Protein 6Z6C (pdb70)

Nearest PDB structures (foldseek):
  4agt-assembly1_B  TM=1.002E+00  e=7.079E-56  Aspergillus fumigatus
  4agi-assembly2_B  TM=1.002E+00  e=2.976E-55  Aspergillus fumigatus
  4d52-assembly3_C  TM=1.001E+00  e=1.643E-55  Aspergillus fumigatus
  5eo8-assembly1_A  TM=9.990E-01  e=2.694E-51  Aspergillus oryzae RIB40
  6trv-assembly1_BBB  TM=9.202E-01  e=2.752E-26  Scedosporium apiospermum

Sequence (632 aa):
MSTPGAQQVLFRTGIAAVNSTNHLRVYFQDVYGSIRESLYEGSWANGTEKNVIGNAKLGSPVAATSKELKHIRVYTLTEGNTLQEFAYDSSGTGWYNGGLGGAKFQVAPYSCIAAVFLAGTDALQLRIYAQKPDNTIQEYMWNGDDGWKEGTNLGGALLPGTGIGATSFRYTDYNGPSIRIWFQTDDLKLVQRAYDPHKGWYPDDLVTIFDRAPPRTAIAATSFGAGNSSIYMRIYFVNSDNTIWQVCWDHGKGYHDKGTITPVIQGSEVAIISWGSFANNGPDLRLYFQNGTYISAVSEWVWNRAHHGSSQLGRSALPPAGHMSTPGAQQVLFRTGIAAVNSTNHLRVYFQDVYGSIRESLYEGSWANGTEEKNVIGNAKLGSPVAATSKELKHIRVYTLTEGNTLQEFAYDSSGTGWYNNGGLGGAKFQVAPYSCIAAVFLAGTDALQQLRIYAQKPDNTIQEYMWWNGDGWKEGTNLGGALPGTGIGATSFRYTDYNGPSIRIWFQTDDLKLVQRAYDPHKGWYPDLVTIFDRAPPRTAIAATSFGAGNSSIYMRIYFVNSDNTIWQVCWDHGKKGYHDKGTITPVIQGSEVAIISWGSFANNGPDLRLYFQNGTYISAVSEWVWNRAHGSSQLGRSALPPA

Solvent-accessible surface area: 23184 Å² total; per-residue (Å²): 156,28,31,109,8,0,36,44,2,36,28,56,0,7,8,5,10,5,25,24,73,80,76,5,31,0,0,2,0,4,9,141,2,17,0,1,21,0,34,59,80,62,72,32,35,58,0,48,112,192,32,58,25,17,96,10,14,34,54,2,24,13,9,17,15,26,41,110,30,124,27,4,20,0,0,0,0,35,127,48,6,14,0,20,7,8,1,58,21,60,91,94,24,82,89,115,4,58,0,10,65,48,135,34,89,0,0,23,27,2,32,10,7,10,9,15,10,25,55,43,139,54,50,52,6,29,0,0,0,0,51,76,100,21,25,0,5,7,2,45,75,61,49,120,28,39,110,84,23,57,67,4,28,51,5,0,8,3,0,4,10,3,15,12,19,9,81,21,94,78,54,127,7,29,0,6,19,0,0,0,0,10,64,59,16,53,0,0,17,30,7,63,4,46,117,121,24,38,50,116,79,76,54,56,1,36,114,172,5,20,31,34,10,9,12,10,13,13,19,14,26,38,18,101,60,16,6,50,4,20,0,0,0,3,14,77,74,16,19,0,56,23,0,1,75,16,89,76,141,16,44,58,94,91,22,81,39,7,89,11,11,15,8,2,57,12,6,17,9,18,38,46,25,84,105,79,119,3,2,22,7,34,0,0,0,0,46,20,32,86,8,0,0,4,2,10,10,12,59,26,109,97,87,19,70,83,100,27,98,64,6,3,13,30,31,117,125,48,12,32,102,10,0,28,59,2,36,28,57,0,7,8,6,11,5,25,25,72,78,76,6,33,0,0,2,0,4,8,141,2,19,0,5,21,0,35,60,76,66,71,31,38,57,0,55,141,195,34,56,21,17,101,12,18,25,56,2,24,12,9,18,16,28,43,108,32,117,24,4,19,0,0,0,0,31,159,49,10,4,0,15,7,3,1,61,23,68,88,97,21,78,89,104,10,57,0,16,66,42,131,25,101,3,0,25,28,2,33,10,7,12,9,13,9,24,54,42,142,53,45,53,5,29,0,0,0,0,49,85,102,23,26,0,5,7,1,50,70,72,49,141,42,39,47,87,23,56,67,5,28,50,4,0,3,3,0,4,10,3,15,12,19,8,81,22,95,79,53,133,8,29,0,7,19,0,0,1,0,18,60,75,29,80,0,4,16,27,8,63,5,49,115,122,25,38,62,114,108,82,66,56,0,30,114,166,3,21,32,35,10,9,12,10,14,14,20,14,25,40,17,101,59,16,6,47,4,19,0,0,0,3,15,78,76,16,20,0,55,23,0,1,75,23,91,77,137,12,47,47,93,89,23,83,38,9,90,11,11,14,9,2,56,11,6,16,9,18,40,44,20,78,96,121,122,4,2,27,6,32,0,0,0,0,47,17,37,88,1,0,0,4,2,11,6,21,65,40,114,78,136,17,62,91,113,27,100,72,6,4,12,24,40

Foldseek 3Di:
DADPWLQQFDFQWAKEKEAQAQWIWIWTATPVQFIFIWTDPPHIDGPDPVRTQGGAPVRWHWEKEDDHPQKIWIWTAHPQQFIWIWIQHVPPGIDTDCRVVVRHHAANLKHKYKYFAPDDPQGKIWMWIAHNVQWIWIWIDRPPDIDTDDTPGHAQRNWAKEKEKYPAPQDPTIKMKMWIAHNQQFIWIWIADPVCGTPNDTHTQGGHAPRNWAKYKYKDDHYHVFIKMWMWTQHPVQFIWIWIQGGPPGTDDIDGAGHAPVSKHKYKDWYDDPVPQDIKMKMWIHRCQSHRFIWIWIAGSVPGTDTDRGGGPPD/DVFADPWLQQFDFQWAKAKEAQAQWIWIWTATPVFFIFIWTDDVHIDGSDPVRTQGGAPVRWHWEWEDDHPQKIWIWTAHPQQFIWIWIQHVPPGTDTDPRVVVRHHADPLKHKYKYQAPDDPFGKMWMWIAHPVQWIWIWIDRPPDIDTDDTLDHAQRNWAKEKEKYPAPPDPGIKMKMWTHHPQQFIWIWIADPVCGTPNDTHTQGRHAPRNWAKYKYKDDHYHVFIKMWIWTQHPVQFIWIWIQGGPPGIDDIDGAGHAPVSKHKYKDWDDDPVGQDIKMKMWIHRCRSHRFIWIWIAGNPPGTDTDRGGGPPD

Radius of gyration: 25.42 Å; Cα contacts (8 Å, |Δi|>4): 1876; chains: 2; bounding box: 52×48×84 Å

Structure (mmCIF, N/CA/C/O backbone):
data_6Z6C
#
_entry.id   6Z6C
#
_cell.length_a   45.117
_cell.length_b   46.893
_cell.length_c   80.173
_cell.angle_alpha   103.083
_cell.angle_beta   98.536
_cell.angle_gamma   108.512
#
_symmetry.space_group_name_H-M   'P 1'
#
loop_
_entity.id
_entity.type
_entity.pdbx_description
1 polymer 'Fucose-specific lectin'
2 non-polymer 4-((1-(2-(2-(2-(2-hydroxyethoxy)ethoxy)ethoxy)ethyl)-1H-1,2,3-triazol-4-yl)methoxy)benzyl-a-L-thiofucoside
3 non-polymer GLYCEROL
4 non-polymer 'SODIUM ION'
5 non-polymer 'TRIETHYLENE GLYCOL'
6 water water
#
loop_
_atom_site.group_PDB
_atom_site.id
_atom_site.type_symbol
_atom_site.label_atom_id
_atom_site.label_alt_id
_atom_site.label_comp_id
_atom_site.label_asym_id
_atom_site.label_entity_id
_atom_site.label_seq_id
_atom_site.pdbx_PDB_ins_code
_atom_site.Cartn_x
_atom_site.Cartn_y
_atom_site.Cartn_z
_atom_site.occupancy
_atom_site.B_iso_or_equiv
_atom_site.auth_seq_id
_atom_site.auth_comp_id
_atom_site.auth_asym_id
_atom_site.auth_atom_id
_atom_site.pdbx_PDB_model_num
ATOM 1 N N . MET A 1 3 ? 17.299 -15.045 -20.338 1.000 33.964 1 MET AAA N 1
ATOM 2 C CA . MET A 1 3 ? 17.375 -13.936 -19.315 1.000 30.883 1 MET AAA CA 1
ATOM 3 C C . MET A 1 3 ? 16.029 -13.718 -18.614 1.000 27.223 1 MET AAA C 1
ATOM 4 O O . MET A 1 3 ? 15.983 -12.922 -17.711 1.000 32.495 1 MET AAA O 1
ATOM 9 N N . SER A 1 4 ? 14.954 -14.361 -19.029 1.000 23.573 2 SER AAA N 1
ATOM 10 C CA . SER A 1 4 ? 13.700 -14.358 -18.268 1.000 23.213 2 SER AAA CA 1
ATOM 11 C C . SER A 1 4 ? 13.405 -15.786 -17.812 1.000 27.308 2 SER AAA C 1
ATOM 12 O O . SER A 1 4 ? 14.259 -16.677 -17.897 1.000 28.594 2 SER AAA O 1
ATOM 15 N N . THR A 1 5 ? 12.244 -15.976 -17.196 1.000 21.644 3 THR AAA N 1
ATOM 16 C CA . THR A 1 5 ? 11.735 -17.328 -16.849 1.000 21.267 3 THR AAA CA 1
ATOM 17 C C . THR A 1 5 ? 10.296 -17.403 -17.304 1.000 22.533 3 THR AAA C 1
ATOM 18 O O . THR A 1 5 ? 9.644 -16.373 -17.413 1.000 22.254 3 THR AAA O 1
ATOM 22 N N . PRO A 1 6 ? 9.756 -18.625 -17.502 1.000 20.842 4 PRO AAA N 1
ATOM 23 C CA . PRO A 1 6 ? 8.357 -18.737 -17.927 1.000 24.866 4 PRO AAA CA 1
ATOM 24 C C . PRO A 1 6 ? 7.454 -18.030 -16.924 1.000 22.348 4 PRO AAA C 1
ATOM 25 O O . PRO A 1 6 ? 6.458 -17.401 -17.312 1.000 23.840 4 PRO AAA O 1
ATOM 29 N N . GLY A 1 7 ? 7.779 -18.196 -15.643 1.000 19.192 5 GLY AAA N 1
ATOM 30 C CA . GLY A 1 7 ? 6.908 -17.612 -14.613 1.000 21.087 5 GLY AAA CA 1
ATOM 31 C C . GLY A 1 7 ? 7.014 -16.099 -14.617 1.000 18.707 5 GLY AAA C 1
ATOM 32 O O . GLY A 1 7 ? 5.967 -15.414 -14.523 1.000 18.483 5 GLY AAA O 1
ATOM 33 N N . ALA A 1 8 ? 8.203 -15.549 -14.832 1.000 15.892 6 ALA AAA N 1
ATOM 34 C CA . ALA A 1 8 ? 8.343 -14.089 -14.868 1.000 14.888 6 ALA AAA CA 1
ATOM 35 C C . ALA A 1 8 ? 7.486 -13.477 -15.972 1.000 15.889 6 ALA AAA C 1
ATOM 36 O O . ALA A 1 8 ? 6.860 -12.411 -15.765 1.000 14.165 6 ALA AAA O 1
ATOM 38 N N . GLN A 1 9 ? 7.412 -14.136 -17.116 1.000 14.754 7 GLN AAA N 1
ATOM 39 C CA . GLN A 1 9 ? 6.640 -13.681 -18.284 1.000 16.533 7 GLN AAA CA 1
ATOM 40 C C . GLN A 1 9 ? 5.140 -13.566 -17.978 1.000 14.823 7 GLN AAA C 1
ATOM 41 O O . GLN A 1 9 ? 4.452 -12.863 -18.701 1.000 15.789 7 GLN AAA O 1
ATOM 47 N N . GLN A 1 10 ? 4.664 -14.229 -16.910 1.000 13.790 8 GLN AAA N 1
ATOM 48 C CA . GLN A 1 10 ? 3.230 -14.187 -16.506 1.000 14.848 8 GLN AAA CA 1
ATOM 49 C C . GLN A 1 10 ? 2.890 -12.919 -15.709 1.000 14.210 8 GLN AAA C 1
ATOM 50 O O . GLN A 1 10 ? 1.691 -12.599 -15.645 1.000 15.546 8 GLN AAA O 1
ATOM 56 N N . VAL A 1 11 ? 3.898 -12.218 -15.203 1.000 12.789 9 VAL AAA N 1
ATOM 57 C CA . VAL A 1 11 ? 3.688 -11.024 -14.356 1.000 12.701 9 VAL AAA CA 1
ATOM 58 C C . VAL A 1 11 ? 3.534 -9.822 -15.259 1.000 13.157 9 VAL AAA C 1
ATOM 59 O O . VAL A 1 11 ? 4.380 -9.563 -16.086 1.000 13.448 9 VAL AAA O 1
ATOM 63 N N . LEU A 1 12 ? 2.518 -9.011 -15.043 1.000 12.467 10 LEU AAA N 1
ATOM 64 C CA . LEU A 1 12 ? 2.319 -7.792 -15.824 1.000 12.958 10 LEU AAA CA 1
ATOM 65 C C . LEU A 1 12 ? 3.444 -6.790 -15.548 1.000 13.411 10 LEU AAA C 1
ATOM 66 O O . LEU A 1 12 ? 3.792 -6.513 -14.418 1.000 11.973 10 LEU AAA O 1
ATOM 71 N N . PHE A 1 13 ? 4.004 -6.246 -16.605 1.000 13.429 11 PHE AAA N 1
ATOM 72 C CA . PHE A 1 13 ? 5.011 -5.185 -16.489 1.000 12.844 11 PHE AAA CA 1
ATOM 73 C C . PHE A 1 13 ? 4.324 -3.936 -15.893 1.000 13.516 11 PHE AAA C 1
ATOM 74 O O . PHE A 1 13 ? 3.305 -3.480 -16.430 1.000 15.660 11 PHE AAA O 1
ATOM 82 N N . ARG A 1 14 ? 4.917 -3.411 -14.828 1.000 13.000 12 ARG AAA N 1
ATOM 83 C CA . ARG A 1 14 ? 4.370 -2.262 -14.062 1.000 12.892 12 ARG AAA CA 1
ATOM 84 C C . ARG A 1 14 ? 3.064 -2.674 -13.364 1.000 12.291 12 ARG AAA C 1
ATOM 85 O O . ARG A 1 14 ? 2.230 -1.802 -13.099 1.000 13.631 12 ARG AAA O 1
ATOM 93 N N . THR A 1 15 ? 2.924 -3.915 -12.996 1.000 11.253 13 THR AAA N 1
ATOM 94 C CA . THR A 1 15 ? 1.772 -4.400 -12.194 1.000 11.875 13 THR AAA CA 1
ATOM 95 C C . THR A 1 15 ? 1.666 -3.581 -10.913 1.000 12.196 13 THR AAA C 1
ATOM 96 O O . THR A 1 15 ? 2.654 -3.237 -10.288 1.000 12.122 13 THR AAA O 1
ATOM 100 N N . GLY A 1 16 ? 0.437 -3.399 -10.497 1.000 10.920 14 GLY AAA N 1
ATOM 101 C CA . GLY A 1 16 ? 0.165 -2.989 -9.115 1.000 12.180 14 GLY AAA CA 1
ATOM 102 C C . GLY A 1 16 ? 0.673 -4.051 -8.169 1.000 10.817 14 GLY AAA C 1
ATOM 103 O O . GLY A 1 16 ? 0.657 -5.278 -8.525 1.000 12.512 14 GLY AAA O 1
ATOM 104 N N . ILE A 1 17 ? 1.107 -3.684 -6.989 1.000 11.042 15 ILE AAA N 1
ATOM 105 C CA . ILE A 1 17 ? 1.648 -4.617 -5.999 1.000 10.866 15 ILE AAA CA 1
ATOM 106 C C . ILE A 1 17 ? 1.126 -4.235 -4.630 1.000 11.460 15 ILE AAA C 1
ATOM 107 O O . ILE A 1 17 ? 1.135 -3.045 -4.284 1.000 10.795 15 ILE AAA O 1
ATOM 112 N N . ALA A 1 18 ? 0.722 -5.212 -3.888 1.000 11.605 16 ALA AAA N 1
ATOM 113 C CA . ALA A 1 18 ? 0.350 -5.017 -2.487 1.000 11.319 16 ALA AAA CA 1
ATOM 114 C C . ALA A 1 18 ? 0.868 -6.152 -1.644 1.000 11.000 16 ALA AAA C 1
ATOM 115 O O . ALA A 1 18 ? 1.147 -7.267 -2.200 1.000 12.799 16 ALA AAA O 1
ATOM 117 N N . ALA A 1 19 ? 0.961 -5.969 -0.350 1.000 11.598 17 ALA AAA N 1
ATOM 118 C CA . ALA A 1 19 ? 1.483 -6.998 0.540 1.000 12.464 17 ALA AAA CA 1
ATOM 119 C C . ALA A 1 19 ? 0.830 -6.861 1.923 1.000 12.317 17 ALA AAA C 1
ATOM 120 O O . ALA A 1 19 ? 0.502 -5.737 2.321 1.000 12.680 17 ALA AAA O 1
ATOM 122 N N . VAL A 1 20 ? 0.646 -7.983 2.582 1.000 12.047 18 VAL AAA N 1
ATOM 123 C CA . VAL A 1 20 ? 0.191 -8.042 3.996 1.000 12.316 18 VAL AAA CA 1
ATOM 124 C C . VAL A 1 20 ? 1.045 -9.063 4.729 1.000 13.447 18 VAL AAA C 1
ATOM 125 O O . VAL A 1 20 ? 1.745 -9.875 4.123 1.000 13.696 18 VAL AAA O 1
ATOM 129 N N . ASN A 1 21 ? 0.914 -9.098 6.040 1.000 12.885 19 ASN AAA N 1
ATOM 130 C CA . ASN A 1 21 ? 1.736 -9.955 6.877 1.000 13.100 19 ASN AAA CA 1
ATOM 131 C C . ASN A 1 21 ? 1.145 -10.111 8.284 1.000 14.859 19 ASN AAA C 1
ATOM 132 O O . ASN A 1 21 ? 0.430 -9.248 8.767 1.000 15.627 19 ASN AAA O 1
ATOM 137 N N . SER A 1 22 ? 1.545 -11.185 8.908 1.000 16.181 20 SER AAA N 1
ATOM 138 C CA . SER A 1 22 ? 1.588 -11.365 10.362 1.000 16.484 20 SER AAA CA 1
ATOM 139 C C . SER A 1 22 ? 3.038 -11.670 10.695 1.000 17.010 20 SER AAA C 1
ATOM 140 O O . SER A 1 22 ? 3.471 -12.734 10.307 1.000 18.008 20 SER AAA O 1
ATOM 143 N N . THR A 1 23 ? 3.751 -10.744 11.327 1.000 17.774 21 THR AAA N 1
ATOM 144 C CA . THR A 1 23 ? 5.230 -10.790 11.471 1.000 18.797 21 THR AAA CA 1
ATOM 145 C C . THR A 1 23 ? 5.807 -11.322 10.159 1.000 16.886 21 THR AAA C 1
ATOM 146 O O . THR A 1 23 ? 5.558 -10.671 9.114 1.000 16.365 21 THR AAA O 1
ATOM 150 N N . ASN A 1 24 ? 6.563 -12.424 10.183 1.000 19.259 22 ASN AAA N 1
ATOM 151 C CA . ASN A 1 24 ? 7.328 -12.873 9.002 1.000 17.842 22 ASN AAA CA 1
ATOM 152 C C . ASN A 1 24 ? 6.522 -13.861 8.145 1.000 18.120 22 ASN AAA C 1
ATOM 153 O O . ASN A 1 24 ? 7.114 -14.515 7.304 1.000 19.380 22 ASN AAA O 1
ATOM 158 N N . HIS A 1 25 ? 5.204 -13.906 8.316 1.000 16.600 23 HIS AAA N 1
ATOM 159 C CA . HIS A 1 25 ? 4.270 -14.677 7.475 1.000 15.885 23 HIS AAA CA 1
ATOM 160 C C . HIS A 1 25 ? 3.669 -13.746 6.430 1.000 16.018 23 HIS AAA C 1
ATOM 161 O O . HIS A 1 25 ? 2.999 -12.814 6.844 1.000 15.761 23 HIS AAA O 1
ATOM 168 N N . LEU A 1 26 ? 4.046 -13.836 5.165 1.000 16.652 24 LEU AAA N 1
ATOM 169 C CA . LEU A 1 26 ? 3.834 -12.749 4.191 1.000 15.452 24 LEU AAA CA 1
ATOM 170 C C . LEU A 1 26 ? 2.897 -13.214 3.069 1.000 14.591 24 LEU AAA C 1
ATOM 171 O O . LEU A 1 26 ? 2.930 -14.418 2.653 1.000 15.300 24 LEU AAA O 1
ATOM 176 N N . ARG A 1 27 ? 2.186 -12.272 2.499 1.000 14.692 25 ARG AAA N 1
ATOM 177 C CA . ARG A 1 27 ? 1.383 -12.457 1.289 1.000 14.388 25 ARG AAA CA 1
ATOM 178 C C . ARG A 1 27 ? 1.682 -11.275 0.376 1.000 13.465 25 ARG AAA C 1
ATOM 179 O O . ARG A 1 27 ? 1.663 -10.133 0.827 1.000 13.318 25 ARG AAA O 1
ATOM 187 N N . VAL A 1 28 ? 1.875 -11.531 -0.910 1.000 13.421 26 VAL AAA N 1
ATOM 188 C CA . VAL A 1 28 ? 2.083 -10.492 -1.924 1.000 13.362 26 VAL AAA CA 1
ATOM 189 C C . VAL A 1 28 ? 1.079 -10.701 -3.040 1.000 13.346 26 VAL AAA C 1
ATOM 190 O O . VAL A 1 28 ? 0.946 -11.845 -3.532 1.000 14.726 26 VAL AAA O 1
ATOM 194 N N . TYR A 1 29 ? 0.442 -9.643 -3.461 1.000 11.557 27 TYR AAA N 1
ATOM 195 C CA . TYR A 1 29 ? -0.595 -9.628 -4.507 1.000 11.856 27 TYR AAA CA 1
ATOM 196 C C . TYR A 1 29 ? -0.094 -8.823 -5.699 1.000 12.157 27 TYR AAA C 1
ATOM 197 O O . TYR A 1 29 ? 0.540 -7.773 -5.542 1.000 13.157 27 TYR AAA O 1
ATOM 206 N N . PHE A 1 30 ? -0.379 -9.317 -6.879 1.000 13.367 28 PHE AAA N 1
ATOM 207 C CA . PHE A 1 30 ? 0.069 -8.691 -8.135 1.000 12.035 28 PHE AAA CA 1
ATOM 208 C C . PHE A 1 30 ? -0.892 -9.130 -9.230 1.000 12.320 28 PHE AAA C 1
ATOM 209 O O . PHE A 1 30 ? -1.727 -10.043 -9.032 1.000 13.837 28 PHE AAA O 1
ATOM 217 N N . GLN A 1 31 ? -0.760 -8.505 -10.381 1.000 12.335 29 GLN AAA N 1
ATOM 218 C CA . GLN A 1 31 ? -1.634 -8.756 -11.524 1.000 12.200 29 GLN AAA CA 1
ATOM 219 C C . GLN A 1 31 ? -0.826 -9.514 -12.579 1.000 12.709 29 GLN AAA C 1
ATOM 220 O O . GLN A 1 31 ? 0.306 -9.131 -12.890 1.000 13.383 29 GLN AAA O 1
ATOM 226 N N . ASP A 1 32 ? -1.458 -10.539 -13.136 1.000 12.159 30 ASP AAA N 1
ATOM 227 C CA . ASP A 1 32 ? -0.837 -11.271 -14.250 1.000 12.331 30 ASP AAA CA 1
ATOM 228 C C . ASP A 1 32 ? -1.203 -10.588 -15.550 1.000 13.765 30 ASP AAA C 1
ATOM 229 O O . ASP A 1 32 ? -2.042 -9.694 -15.649 1.000 14.352 30 ASP AAA O 1
ATOM 234 N N . VAL A 1 33 ? -0.592 -11.083 -16.646 1.000 13.689 31 VAL AAA N 1
ATOM 235 C CA . VAL A 1 33 ? -0.778 -10.459 -17.955 1.000 13.859 31 VAL AAA CA 1
ATOM 236 C C . VAL A 1 33 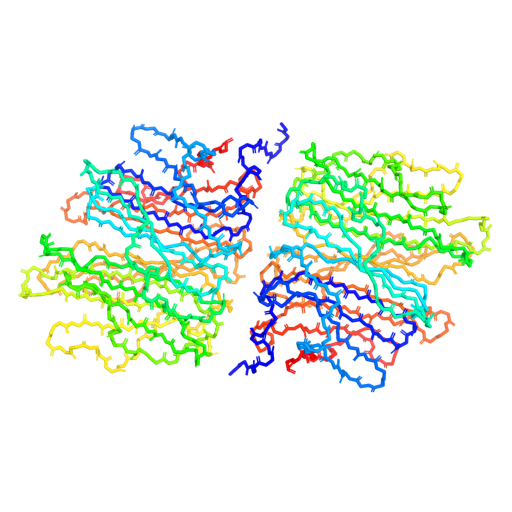? -2.202 -10.608 -18.480 1.000 13.699 31 VAL AAA C 1
ATOM 237 O O . VAL A 1 33 ? -2.555 -9.905 -19.415 1.000 15.273 31 VAL AAA O 1
ATOM 241 N N . TYR A 1 34 ? -3.030 -11.471 -17.871 1.000 15.342 32 TYR AAA N 1
ATOM 242 C CA . TYR A 1 34 ? -4.444 -11.688 -18.282 1.000 15.296 32 TYR AAA CA 1
ATOM 243 C C . TYR A 1 34 ? -5.408 -10.874 -17.438 1.000 16.159 32 TYR AAA C 1
ATOM 244 O O . TYR A 1 34 ? -6.594 -10.892 -17.725 1.000 18.900 32 TYR AAA O 1
ATOM 253 N N . GLY A 1 35 ? -4.886 -10.183 -16.431 1.000 14.948 33 GLY AAA N 1
ATOM 254 C CA . GLY A 1 35 ? -5.719 -9.332 -15.562 1.000 15.305 33 GLY AAA CA 1
ATOM 255 C C . GLY A 1 35 ? -6.074 -9.988 -14.246 1.000 13.864 33 GLY AAA C 1
ATOM 256 O O . GLY A 1 35 ? -6.727 -9.308 -13.413 1.000 15.184 33 GLY AAA O 1
ATOM 257 N N . SER A 1 36 ? -5.758 -11.247 -14.022 1.000 13.820 34 SER AAA N 1
ATOM 258 C CA . SER A 1 36 ? -6.053 -11.947 -12.745 1.000 14.134 34 SER AAA CA 1
ATOM 259 C C . SER A 1 36 ? -5.159 -11.400 -11.659 1.000 13.424 34 SER AAA C 1
ATOM 260 O O . SER A 1 36 ? -3.967 -11.092 -11.913 1.000 13.855 34 SER AAA O 1
ATOM 263 N N . ILE A 1 37 ? -5.694 -11.285 -10.457 1.000 13.174 35 ILE AAA N 1
ATOM 264 C CA . ILE A 1 37 ? -4.919 -10.974 -9.254 1.000 12.252 35 ILE AAA CA 1
ATOM 265 C C . ILE A 1 37 ? -4.512 -12.288 -8.611 1.000 13.855 35 ILE AAA C 1
ATOM 266 O O . ILE A 1 37 ? -5.370 -13.105 -8.262 1.000 13.637 35 ILE AAA O 1
ATOM 271 N N . ARG A 1 38 ? -3.213 -12.471 -8.433 1.000 13.165 36 ARG AAA N 1
ATOM 272 C CA . ARG A 1 38 ? -2.612 -13.665 -7.852 1.000 13.811 36 ARG AAA CA 1
ATOM 273 C C . ARG A 1 38 ? -1.997 -13.345 -6.491 1.000 14.118 36 ARG AAA C 1
ATOM 274 O O . ARG A 1 38 ? -1.612 -12.184 -6.234 1.000 14.380 36 ARG AAA O 1
ATOM 282 N N . GLU A 1 39 ? -1.854 -14.359 -5.668 1.000 13.482 37 GLU AAA N 1
ATOM 283 C CA . GLU A 1 39 ? -1.231 -14.292 -4.348 1.000 13.560 37 GLU AAA CA 1
ATOM 284 C C . GLU A 1 39 ? 0.011 -15.180 -4.310 1.000 14.336 37 GLU AAA C 1
ATOM 285 O O . GLU A 1 39 ? -0.103 -16.416 -4.552 1.000 14.685 37 GLU AAA O 1
ATOM 291 N N . SER A 1 40 ? 1.131 -14.583 -3.979 1.000 14.603 38 SER AAA N 1
ATOM 292 C CA . SER A 1 40 ? 2.369 -15.315 -3.637 1.000 14.470 38 SER AAA CA 1
ATOM 293 C C . SER A 1 40 ? 2.468 -15.351 -2.122 1.000 15.956 38 SER AAA C 1
ATOM 294 O O . SER A 1 40 ? 1.951 -14.399 -1.476 1.000 15.425 38 SER AAA O 1
ATOM 297 N N . LEU A 1 41 ? 3.066 -16.374 -1.548 1.000 16.396 39 LEU AAA N 1
ATOM 298 C CA . LEU A 1 41 ? 3.126 -16.466 -0.083 1.000 17.583 39 LEU AAA CA 1
ATOM 299 C C . LEU A 1 41 ? 4.478 -16.885 0.423 1.000 16.788 39 LEU AAA C 1
ATOM 300 O O . LEU A 1 41 ? 5.216 -17.566 -0.262 1.000 18.354 39 LEU AAA O 1
ATOM 305 N N . TYR A 1 42 ? 4.762 -16.463 1.621 1.000 15.552 40 TYR AAA N 1
ATOM 306 C CA . TYR A 1 42 ? 5.959 -16.816 2.365 1.000 16.817 40 TYR AAA CA 1
ATOM 307 C C . TYR A 1 42 ? 5.533 -17.346 3.728 1.000 17.723 40 TYR AAA C 1
ATOM 308 O O . TYR A 1 42 ? 5.083 -16.567 4.568 1.000 17.150 40 TYR AAA O 1
ATOM 317 N N . GLU A 1 43 ? 5.690 -18.654 3.894 1.000 18.894 41 GLU AAA N 1
ATOM 318 C CA . GLU A 1 43 ? 5.543 -19.355 5.192 1.000 19.184 41 GLU AAA CA 1
ATOM 319 C C . GLU A 1 43 ? 6.830 -20.167 5.385 1.000 21.378 41 GLU AAA C 1
ATOM 320 O O . GLU A 1 43 ? 6.791 -21.396 5.279 1.000 31.400 41 GLU AAA O 1
ATOM 326 N N . GLY A 1 44 ? 7.940 -19.476 5.549 1.000 19.943 42 GLY AAA N 1
ATOM 327 C CA . GLY A 1 44 ? 9.280 -20.062 5.698 1.000 20.638 42 GLY AAA CA 1
ATOM 328 C C . GLY A 1 44 ? 10.011 -20.188 4.381 1.000 18.254 42 GLY AAA C 1
ATOM 329 O O . GLY A 1 44 ? 11.248 -20.304 4.399 1.000 23.560 42 GLY AAA O 1
ATOM 330 N N . SER A 1 45 ? 9.285 -20.171 3.290 1.000 17.817 43 SER AAA N 1
ATOM 331 C CA . SER A 1 45 ? 9.808 -20.209 1.911 1.000 19.356 43 SER AAA CA 1
ATOM 332 C C . SER A 1 45 ? 8.756 -19.611 0.985 1.000 16.984 43 SER AAA C 1
ATOM 333 O O . SER A 1 45 ? 7.563 -19.550 1.369 1.000 18.413 43 SER AAA O 1
ATOM 336 N N . TRP A 1 46 ? 9.168 -19.146 -0.177 1.000 16.806 44 TRP AAA N 1
ATOM 337 C CA . TRP A 1 46 ? 8.262 -18.546 -1.177 1.000 16.790 44 TRP AAA CA 1
ATOM 338 C C . TRP A 1 46 ? 7.512 -19.618 -1.947 1.000 16.348 44 TRP AAA C 1
ATOM 339 O O . TRP A 1 46 ? 8.091 -20.626 -2.340 1.000 19.547 44 TRP AAA O 1
ATOM 350 N N . ALA A 1 47 ? 6.225 -19.369 -2.136 1.000 16.867 45 ALA AAA N 1
ATOM 351 C CA . ALA A 1 47 ? 5.300 -20.314 -2.776 1.000 18.751 45 ALA AAA CA 1
ATOM 352 C C . ALA A 1 47 ? 4.221 -19.606 -3.568 1.000 17.145 45 ALA AAA C 1
ATOM 353 O O . ALA A 1 47 ? 4.005 -18.390 -3.402 1.000 16.083 45 ALA AAA O 1
ATOM 355 N N . ASN A 1 48 ? 3.512 -20.373 -4.371 1.000 18.941 46 ASN AAA N 1
ATOM 356 C CA . ASN A 1 48 ? 2.268 -19.960 -5.053 1.000 17.458 46 ASN AAA CA 1
ATOM 357 C C . ASN A 1 48 ? 2.543 -18.947 -6.150 1.000 18.022 46 ASN AAA C 1
ATOM 358 O O . ASN A 1 48 ? 3.499 -19.123 -6.892 1.000 20.672 46 ASN AAA O 1
ATOM 363 N N . GLY A 1 49 ? 1.680 -17.948 -6.338 1.000 16.480 47 GLY AAA N 1
ATOM 364 C CA . GLY A 1 49 ? 1.769 -16.999 -7.450 1.000 16.757 47 GLY AAA CA 1
ATOM 365 C C . GLY A 1 49 ? 1.441 -17.611 -8.789 1.000 16.755 47 GLY AAA C 1
ATOM 366 O O . GLY A 1 49 ? 1.704 -16.945 -9.805 1.000 17.613 47 GLY AAA O 1
ATOM 367 N N . THR A 1 50 ? 0.812 -18.789 -8.816 1.000 16.557 48 THR AAA N 1
ATOM 368 C CA . THR A 1 50 ? 0.487 -19.462 -10.094 1.000 16.415 48 THR AAA CA 1
ATOM 369 C C . THR A 1 50 ? -0.958 -19.187 -10.516 1.000 18.398 48 THR AAA C 1
ATOM 370 O O . THR A 1 50 ? -1.694 -18.492 -9.811 1.000 16.955 48 THR AAA O 1
ATOM 374 N N . GLU A 1 51 ? -1.363 -19.761 -11.638 1.000 21.070 49 GLU AAA N 1
ATOM 375 C CA . GLU A 1 51 ? -2.736 -19.643 -12.168 1.000 24.347 49 GLU AAA CA 1
ATOM 376 C C . GLU A 1 51 ? -3.718 -20.241 -11.146 1.000 22.622 49 GLU AAA C 1
ATOM 377 O O . GLU A 1 51 ? -4.897 -19.924 -11.219 1.000 28.478 49 GLU AAA O 1
ATOM 383 N N . LYS A 1 52 ? -3.254 -21.155 -10.282 1.000 21.854 50 LYS AAA N 1
ATOM 384 C CA . LYS A 1 52 ? -4.117 -21.822 -9.270 1.000 22.994 50 LYS AAA CA 1
ATOM 385 C C . LYS A 1 52 ? -4.235 -20.938 -8.028 1.000 22.017 50 LYS AAA C 1
ATOM 386 O O . LYS A 1 52 ? -4.975 -21.312 -7.121 1.000 24.094 50 LYS AAA O 1
ATOM 392 N N . ASN A 1 53 ? -3.564 -19.794 -7.994 1.000 18.777 51 ASN AAA N 1
ATOM 393 C CA . ASN A 1 53 ? -3.527 -18.881 -6.811 1.000 18.473 51 ASN AAA CA 1
ATOM 394 C C . ASN A 1 53 ? -4.189 -17.551 -7.146 1.000 17.977 51 ASN AAA C 1
ATOM 395 O O . ASN A 1 53 ? -3.747 -16.521 -6.628 1.000 18.292 51 ASN AAA O 1
ATOM 400 N N . VAL A 1 54 ? -5.209 -17.561 -7.973 1.000 18.180 52 VAL AAA N 1
ATOM 401 C CA . VAL A 1 54 ? -5.977 -16.361 -8.384 1.000 18.038 52 VAL AAA CA 1
ATOM 402 C C . VAL A 1 54 ? -7.101 -16.096 -7.379 1.000 16.039 52 VAL AAA C 1
ATOM 403 O O . VAL A 1 54 ? -7.861 -17.000 -7.054 1.000 19.471 52 VAL AAA O 1
ATOM 407 N N . ILE A 1 55 ? -7.183 -14.848 -6.919 1.000 16.124 53 ILE AAA N 1
ATOM 408 C CA . ILE A 1 55 ? -8.226 -14.448 -5.939 1.000 17.203 53 ILE AAA CA 1
ATOM 409 C C . ILE A 1 55 ? -9.320 -13.597 -6.583 1.000 16.626 53 ILE AAA C 1
ATOM 410 O O . ILE A 1 55 ? -10.346 -13.330 -5.914 1.000 19.921 53 ILE AAA O 1
ATOM 415 N N . GLY A 1 56 ? -9.176 -13.241 -7.847 1.000 16.443 54 GLY AAA N 1
ATOM 416 C CA . GLY A 1 56 ? -10.173 -12.476 -8.585 1.000 17.063 54 GLY AAA CA 1
ATOM 417 C C . GLY A 1 56 ? -9.560 -11.855 -9.797 1.000 15.969 54 GLY AAA C 1
ATOM 418 O O . GLY A 1 56 ? -8.345 -12.077 -10.024 1.000 17.537 54 GLY AAA O 1
ATOM 419 N N . ASN A 1 57 ? -10.342 -11.087 -10.519 1.000 15.938 55 ASN AAA N 1
ATOM 420 C CA . ASN A 1 57 ? -9.964 -10.420 -11.779 1.000 15.960 55 ASN AAA CA 1
ATOM 421 C C . ASN A 1 57 ? -10.239 -8.927 -11.637 1.000 16.043 55 ASN AAA C 1
ATOM 422 O O . ASN A 1 57 ? -11.234 -8.526 -10.995 1.000 15.770 55 ASN AAA O 1
ATOM 427 N N . ALA A 1 58 ? -9.408 -8.120 -12.264 1.000 13.750 56 ALA AAA N 1
ATOM 428 C CA . ALA A 1 58 ? -9.527 -6.667 -12.255 1.000 13.721 56 ALA AAA CA 1
ATOM 429 C C . ALA A 1 58 ? -9.180 -6.111 -13.626 1.000 13.551 56 ALA AAA C 1
ATOM 430 O O . ALA A 1 58 ? -8.512 -6.815 -14.431 1.000 14.909 56 ALA AAA O 1
ATOM 432 N N . LYS A 1 59 ? -9.539 -4.888 -13.914 1.000 13.296 57 LYS AAA N 1
ATOM 433 C CA . LYS A 1 59 ? -9.136 -4.252 -15.172 1.000 13.999 57 LYS AAA CA 1
ATOM 434 C C . LYS A 1 59 ? -7.614 -4.302 -15.327 1.000 14.207 57 LYS AAA C 1
ATOM 435 O O . LYS A 1 59 ? -6.860 -4.222 -14.384 1.000 13.513 57 LYS AAA O 1
ATOM 441 N N . LEU A 1 60 ? -7.196 -4.521 -16.563 1.000 13.241 58 LEU AAA N 1
ATOM 442 C CA . LEU A 1 60 ? -5.743 -4.539 -16.810 1.000 15.007 58 LEU AAA CA 1
ATOM 443 C C . LEU A 1 60 ? -5.159 -3.170 -16.420 1.000 13.939 58 LEU AAA C 1
ATOM 444 O O . LEU A 1 60 ? -5.636 -2.126 -16.894 1.000 15.360 58 LEU AAA O 1
ATOM 449 N N . GLY A 1 61 ? -4.078 -3.237 -15.677 1.000 13.106 59 GLY AAA N 1
ATOM 450 C CA . GLY A 1 61 ? -3.388 -2.046 -15.156 1.000 14.013 59 GLY AAA CA 1
ATOM 451 C C . GLY A 1 61 ? -3.983 -1.500 -13.875 1.000 13.696 59 GLY AAA C 1
ATOM 452 O O . GLY A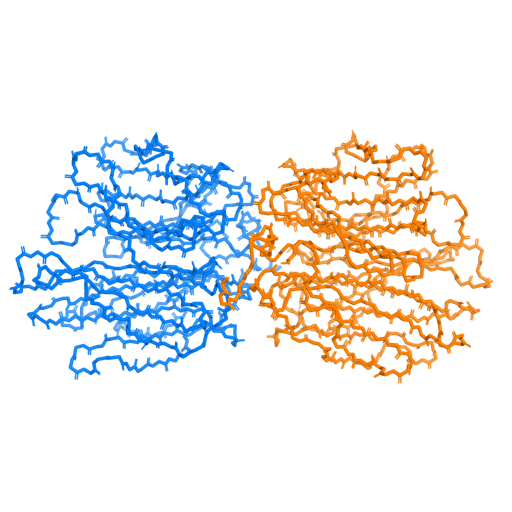 1 61 ? -3.567 -0.402 -13.456 1.000 15.745 59 GLY AAA O 1
ATOM 453 N N . SER A 1 62 ? -4.909 -2.210 -13.279 1.000 12.760 60 SER AAA N 1
ATOM 454 C CA . SER A 1 62 ? -5.574 -1.742 -12.067 1.000 12.517 60 SER AAA CA 1
ATOM 455 C C . SER A 1 62 ? -4.557 -1.442 -11.001 1.000 13.007 60 SER AAA C 1
ATOM 456 O O . SER A 1 62 ? -3.563 -2.147 -10.791 1.000 13.244 60 SER AAA O 1
ATOM 459 N N . PRO A 1 63 ? -4.870 -0.479 -10.110 1.000 12.478 61 PRO AAA N 1
ATOM 460 C CA . PRO A 1 63 ? -4.162 -0.430 -8.855 1.000 11.795 61 PRO AAA CA 1
ATOM 461 C C . PRO A 1 63 ? -4.472 -1.688 -8.042 1.000 11.381 61 PRO AAA C 1
ATOM 462 O O . PRO A 1 63 ? -5.512 -2.353 -8.231 1.000 12.330 61 PRO AAA O 1
ATOM 466 N N . VAL A 1 64 ? -3.586 -2.022 -7.123 1.000 12.274 62 VAL AAA N 1
ATOM 467 C CA . VAL A 1 64 ? -3.769 -3.184 -6.221 1.000 12.437 62 VAL AAA CA 1
ATOM 468 C C . VAL A 1 64 ? -3.364 -2.713 -4.839 1.000 12.950 62 VAL AAA C 1
ATOM 469 O O . VAL A 1 64 ? -2.222 -2.292 -4.632 1.000 14.396 62 VAL AAA O 1
ATOM 473 N N . ALA A 1 65 ? -4.293 -2.788 -3.894 1.000 11.931 63 ALA AAA N 1
ATOM 474 C CA . ALA A 1 65 ? -4.052 -2.411 -2.489 1.000 12.715 63 ALA AAA CA 1
ATOM 475 C C . ALA A 1 65 ? -4.514 -3.539 -1.593 1.000 11.001 63 ALA AAA C 1
ATOM 476 O O . ALA A 1 65 ? -5.440 -4.286 -1.982 1.000 13.289 63 ALA AAA O 1
ATOM 478 N N . ALA A 1 66 ? -3.911 -3.692 -0.432 1.000 11.810 64 ALA AAA N 1
ATOM 479 C CA . ALA A 1 66 ? -4.302 -4.758 0.499 1.000 12.008 64 ALA AAA CA 1
ATOM 480 C C . ALA A 1 66 ? -4.006 -4.343 1.914 1.000 11.977 64 ALA AAA C 1
ATOM 481 O O . ALA A 1 66 ? -3.068 -3.588 2.184 1.000 14.718 64 ALA AAA O 1
ATOM 483 N N . THR A 1 67 ? -4.821 -4.860 2.827 1.000 13.302 65 THR AAA N 1
ATOM 484 C CA . THR A 1 67 ? -4.675 -4.635 4.267 1.000 13.293 65 THR AAA CA 1
ATOM 485 C C . THR A 1 67 ? -5.111 -5.899 4.983 1.000 12.810 65 THR AAA C 1
ATOM 486 O O . THR A 1 67 ? -5.850 -6.718 4.422 1.000 13.807 65 THR AAA O 1
ATOM 490 N N . SER A 1 68 ? -4.646 -6.062 6.209 1.000 13.496 66 SER AAA N 1
ATOM 491 C CA . SER A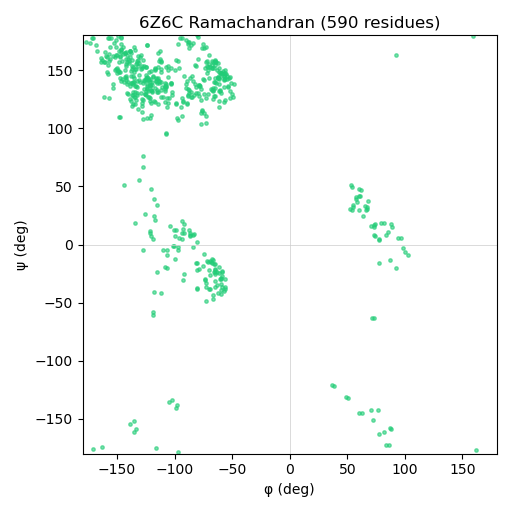 1 68 ? -5.016 -7.256 6.980 1.000 13.427 66 SER AAA CA 1
ATOM 492 C C . SER A 1 68 ? -5.007 -6.988 8.471 1.000 14.373 66 SER AAA C 1
ATOM 493 O O . SER A 1 68 ? -4.401 -6.029 8.936 1.000 15.959 66 SER AAA O 1
ATOM 496 N N . LYS A 1 69 ? -5.694 -7.882 9.168 1.000 14.785 67 LYS AAA N 1
ATOM 497 C CA . LYS A 1 69 ? -5.585 -8.056 10.631 1.000 15.178 67 LYS AAA CA 1
ATOM 498 C C . LYS A 1 69 ? -4.824 -9.373 10.835 1.000 15.923 67 LYS AAA C 1
ATOM 499 O O . LYS A 1 69 ? -5.419 -10.446 10.614 1.000 19.216 67 LYS AAA O 1
ATOM 505 N N . GLU A 1 70 ? -3.508 -9.274 11.013 1.000 17.966 68 GLU AAA N 1
ATOM 506 C CA . GLU A 1 70 ? -2.588 -10.421 10.955 1.000 19.737 68 GLU AAA CA 1
ATOM 507 C C . GLU A 1 70 ? -2.907 -11.150 9.645 1.000 16.085 68 GLU AAA C 1
ATOM 508 O O . GLU A 1 70 ? -2.985 -10.476 8.613 1.000 17.311 68 GLU AAA O 1
ATOM 514 N N . LEU A 1 71 ? -3.070 -12.462 9.660 1.000 19.190 69 LEU AAA N 1
ATOM 515 C CA . LEU A 1 71 ? -3.541 -13.136 8.423 1.000 18.076 69 LEU AAA CA 1
ATOM 516 C C . LEU A 1 71 ? -4.884 -13.802 8.708 1.000 19.443 69 LEU AAA C 1
ATOM 517 O O . LEU A 1 71 ? -5.290 -14.700 7.988 1.000 21.945 69 LEU AAA O 1
ATOM 522 N N . LYS A 1 72 ? -5.597 -13.290 9.693 1.000 17.966 70 LYS AAA N 1
ATOM 523 C CA . LYS A 1 72 ? -6.958 -13.782 10.014 1.000 18.567 70 LYS AAA CA 1
ATOM 524 C C . LYS A 1 72 ? -7.978 -13.158 9.049 1.000 17.896 70 LYS AAA C 1
ATOM 525 O O . LYS A 1 72 ? -8.944 -13.798 8.672 1.000 17.648 70 LYS AAA O 1
ATOM 531 N N . HIS A 1 73 ? -7.788 -11.881 8.711 1.000 16.324 71 HIS AAA N 1
ATOM 532 C CA . HIS A 1 73 ? -8.687 -11.163 7.792 1.000 16.162 71 HIS AAA CA 1
ATOM 533 C C . HIS A 1 73 ? -7.830 -10.425 6.789 1.000 14.924 71 HIS AAA C 1
ATOM 534 O O . HIS A 1 73 ? -7.012 -9.638 7.232 1.000 15.668 71 HIS AAA O 1
ATOM 541 N N . ILE A 1 74 ? -8.030 -10.654 5.498 1.000 13.617 72 ILE AAA N 1
ATOM 542 C CA . ILE A 1 74 ? -7.272 -9.916 4.454 1.000 13.325 72 ILE AAA CA 1
ATOM 543 C C . ILE A 1 74 ? -8.292 -9.298 3.498 1.000 14.048 72 ILE AAA C 1
ATOM 544 O O . ILE A 1 74 ? -9.302 -9.960 3.187 1.000 13.181 72 ILE AAA O 1
ATOM 549 N N . ARG A 1 75 ? -8.020 -8.083 3.034 1.000 12.855 73 ARG AAA N 1
ATOM 550 C CA . ARG A 1 75 ? -8.893 -7.438 2.056 1.000 13.694 73 ARG AAA CA 1
ATOM 551 C C . ARG A 1 75 ? -8.013 -6.887 0.950 1.000 12.669 73 ARG AAA C 1
ATOM 552 O O . ARG A 1 75 ? -7.052 -6.197 1.279 1.000 13.792 73 ARG AAA O 1
ATOM 560 N N . VAL A 1 76 ? -8.350 -7.176 -0.289 1.000 12.428 74 VAL AAA N 1
ATOM 561 C CA . VAL A 1 76 ? -7.564 -6.745 -1.460 1.000 12.171 74 VAL AAA CA 1
ATOM 562 C C . VAL A 1 76 ? -8.476 -5.929 -2.372 1.000 12.425 74 VAL AAA C 1
ATOM 563 O O . VAL A 1 76 ? -9.587 -6.378 -2.732 1.000 12.841 74 VAL AAA O 1
ATOM 567 N N . TYR A 1 77 ? -8.041 -4.730 -2.713 1.000 12.692 75 TYR AAA N 1
ATOM 568 C CA . TYR A 1 77 ? -8.827 -3.731 -3.436 1.000 12.844 75 TYR AAA CA 1
ATOM 569 C C . TYR A 1 77 ? -8.228 -3.449 -4.806 1.000 11.888 75 TYR AAA C 1
ATOM 570 O O . TYR A 1 77 ? -7.031 -3.234 -4.956 1.000 12.806 75 TYR AAA O 1
ATOM 579 N N . THR A 1 78 ? -9.110 -3.444 -5.788 1.000 12.526 76 THR AAA N 1
ATOM 580 C CA . THR A 1 78 ? -8.786 -3.195 -7.195 1.000 11.506 76 THR AAA CA 1
ATOM 581 C C . THR A 1 78 ? -9.946 -2.475 -7.883 1.000 12.508 76 THR AAA C 1
ATOM 582 O O . THR A 1 78 ? -10.994 -2.191 -7.233 1.000 12.285 76 THR AAA O 1
ATOM 586 N N . LEU A 1 79 ? -9.801 -2.150 -9.154 1.000 12.004 77 LEU AAA N 1
ATOM 587 C CA . LEU A 1 79 ? -10.835 -1.561 -10.003 1.000 12.361 77 LEU AAA CA 1
ATOM 588 C C . LEU A 1 79 ? -11.430 -2.563 -10.939 1.000 12.673 77 LEU AAA C 1
ATOM 589 O O . LEU A 1 79 ? -10.684 -3.333 -11.572 1.000 13.626 77 LEU AAA O 1
ATOM 594 N N . THR A 1 80 ? -12.737 -2.510 -11.096 1.000 13.726 78 THR AAA N 1
ATOM 595 C CA . THR A 1 80 ? -13.461 -3.294 -12.112 1.000 14.322 78 THR AAA CA 1
ATOM 596 C C . THR A 1 80 ? -13.242 -2.655 -13.478 1.000 15.130 78 THR AAA C 1
ATOM 597 O O . THR A 1 80 ? -12.755 -1.525 -13.572 1.000 14.665 78 THR AAA O 1
ATOM 601 N N . GLU A 1 81 ? -13.691 -3.304 -14.523 1.000 16.434 79 GLU AAA N 1
ATOM 602 C CA . GLU A 1 81 ? -13.689 -2.717 -15.883 1.000 17.921 79 GLU AAA CA 1
ATOM 603 C C . GLU A 1 81 ? -14.529 -1.433 -15.925 1.000 16.640 79 GLU AAA C 1
ATOM 604 O O . GLU A 1 81 ? -14.257 -0.583 -16.779 1.000 18.332 79 GLU AAA O 1
ATOM 610 N N . GLY A 1 82 ? -15.551 -1.338 -15.075 1.000 15.850 80 GLY AAA N 1
ATOM 611 C CA . GLY A 1 82 ? -16.423 -0.149 -14.952 1.000 18.284 80 GLY AAA CA 1
ATOM 612 C C . GLY A 1 82 ? -15.849 0.940 -14.072 1.000 19.829 80 GLY AAA C 1
ATOM 613 O O . GLY A 1 82 ? -16.542 1.928 -13.823 1.000 19.519 80 GLY AAA O 1
ATOM 614 N N . ASN A 1 83 ? -14.578 0.824 -13.656 1.000 16.862 81 ASN AAA N 1
ATOM 615 C CA . ASN A 1 83 ? -13.908 1.830 -12.794 1.000 15.720 81 ASN AAA CA 1
ATOM 616 C C . ASN A 1 83 ? -14.705 1.997 -11.498 1.000 13.720 81 ASN AAA C 1
ATOM 617 O O . ASN A 1 83 ? -14.816 3.159 -11.028 1.000 15.375 81 ASN AAA O 1
ATOM 622 N N . THR A 1 84 ? -15.214 0.903 -10.957 1.000 14.812 82 THR AAA N 1
ATOM 623 C CA . THR A 1 84 ? -15.751 0.941 -9.586 1.000 14.731 82 THR AAA CA 1
ATOM 624 C C . THR A 1 84 ? -14.790 0.202 -8.662 1.000 14.910 82 THR AAA C 1
ATOM 625 O O . THR A 1 84 ? -14.087 -0.755 -9.052 1.000 15.024 82 THR AAA O 1
ATOM 629 N N . LEU A 1 85 ? -14.790 0.584 -7.388 1.000 13.380 83 LEU AAA N 1
ATOM 630 C CA . LEU A 1 85 ? -14.002 -0.111 -6.371 1.000 13.605 83 LEU AAA CA 1
ATOM 631 C C . LEU A 1 85 ? -14.546 -1.530 -6.177 1.000 14.077 83 LEU AAA C 1
ATOM 632 O O . LEU A 1 85 ? -15.816 -1.713 -6.164 1.000 15.357 83 LEU AAA O 1
ATOM 637 N N . GLN A 1 86 ? -13.662 -2.501 -6.009 1.000 13.051 84 GLN AAA N 1
ATOM 638 C CA . GLN A 1 86 ? -14.071 -3.864 -5.636 1.000 13.677 84 GLN AAA CA 1
ATOM 639 C C . GLN A 1 86 ? -13.112 -4.435 -4.604 1.000 13.179 84 GLN AAA C 1
ATOM 640 O O . GLN A 1 86 ? -12.040 -3.830 -4.373 1.000 14.357 84 GLN AAA O 1
ATOM 646 N N . GLU A 1 87 ? -13.513 -5.534 -3.980 1.000 14.218 85 GLU AAA N 1
ATOM 647 C CA . GLU A 1 87 ? -12.827 -6.103 -2.816 1.000 13.160 85 GLU AAA CA 1
ATOM 648 C C . GLU A 1 87 ? -12.839 -7.622 -2.928 1.000 13.740 85 GLU AAA C 1
ATOM 649 O O . GLU A 1 87 ? -13.911 -8.195 -3.100 1.000 15.598 85 GLU AAA O 1
ATOM 655 N N . PHE A 1 88 ? -11.685 -8.228 -2.752 1.000 13.884 86 PHE AAA N 1
ATOM 656 C CA . PHE A 1 88 ? -11.556 -9.686 -2.544 1.000 14.041 86 PHE AAA CA 1
ATOM 657 C C . PHE A 1 88 ? -11.218 -9.866 -1.088 1.000 14.761 86 PHE AAA C 1
ATOM 658 O O . PHE A 1 88 ? -10.312 -9.210 -0.584 1.000 15.415 86 PHE AAA O 1
ATOM 666 N N . ALA A 1 89 ? -12.021 -10.684 -0.411 1.000 14.793 87 ALA AAA N 1
ATOM 667 C CA . ALA A 1 89 ? -11.928 -10.846 1.045 1.000 14.942 87 ALA AAA CA 1
ATOM 668 C C . ALA A 1 89 ? -11.531 -12.264 1.415 1.000 15.352 87 ALA AAA C 1
ATOM 669 O O . ALA A 1 89 ? -12.100 -13.203 0.847 1.000 17.208 87 ALA AAA O 1
ATOM 671 N N . TYR A 1 90 ? -10.689 -12.392 2.428 1.000 15.662 88 TYR AAA N 1
ATOM 672 C CA . TYR A 1 90 ? -10.324 -13.672 3.059 1.000 15.397 88 TYR AAA CA 1
ATOM 673 C C . TYR A 1 90 ? -10.617 -13.553 4.546 1.000 15.880 88 TYR AAA C 1
ATOM 674 O O . TYR A 1 90 ? -10.156 -12.572 5.151 1.000 15.598 88 TYR AAA O 1
ATOM 683 N N . ASP A 1 91 ? -11.352 -14.505 5.108 1.000 16.272 89 ASP AAA N 1
ATOM 684 C CA . ASP A 1 91 ? -11.395 -14.640 6.579 1.000 17.027 89 ASP AAA CA 1
ATOM 685 C C . ASP A 1 91 ? -10.983 -16.057 6.937 1.000 20.719 89 ASP AAA C 1
ATOM 686 O O . ASP A 1 91 ? -11.430 -16.987 6.249 1.000 21.222 89 ASP AAA O 1
ATOM 691 N N A SER A 1 92 ? -10.207 -16.249 7.991 0.500 23.068 90 SER AAA N 1
ATOM 692 N N B SER A 1 92 ? -10.204 -16.249 7.987 0.500 23.091 90 SER AAA N 1
ATOM 693 C CA A SER A 1 92 ? -9.862 -17.594 8.500 0.500 24.343 90 SER AAA CA 1
ATOM 694 C CA B SER A 1 92 ? -9.830 -17.597 8.467 0.500 24.007 90 SER AAA CA 1
ATOM 695 C C A SER A 1 92 ? -11.144 -18.404 8.648 0.500 25.907 90 SER AAA C 1
ATOM 696 C C B SER A 1 92 ? -11.114 -18.408 8.657 0.500 25.901 90 SER AAA C 1
ATOM 697 O O A SER A 1 92 ? -12.077 -17.872 9.270 0.500 27.176 90 SER AAA O 1
ATOM 698 O O B SER A 1 92 ? -12.037 -17.869 9.284 0.500 26.881 90 SER AAA O 1
ATOM 703 N N . GLY A 1 93 ? -11.203 -19.613 8.072 1.000 27.854 91 GLY AAA N 1
ATOM 704 C CA . GLY A 1 93 ? -12.367 -20.501 8.281 1.000 32.458 91 GLY AAA CA 1
ATOM 705 C C . GLY A 1 93 ? -13.429 -20.329 7.210 1.000 31.484 91 GLY AAA C 1
ATOM 706 O O . GLY A 1 93 ? -14.364 -21.132 7.145 1.000 37.221 91 GLY AAA O 1
ATOM 707 N N . THR A 1 94 ? -13.339 -19.286 6.409 1.000 26.618 92 THR AAA N 1
ATOM 708 C CA . THR A 1 94 ? -14.256 -19.030 5.287 1.000 25.771 92 THR AAA CA 1
ATOM 709 C C . THR A 1 94 ? -13.525 -19.192 3.956 1.000 23.138 92 THR AAA C 1
ATOM 710 O O . THR A 1 94 ? -14.108 -19.675 3.018 1.000 28.282 92 THR AAA O 1
ATOM 714 N N . GLY A 1 95 ? -12.304 -18.702 3.876 1.000 23.817 93 GLY AAA N 1
ATOM 715 C CA . GLY A 1 95 ? -11.540 -18.631 2.629 1.000 23.531 93 GLY AAA CA 1
ATOM 716 C C . GLY A 1 95 ? -11.833 -17.342 1.898 1.000 20.599 93 GLY AAA C 1
ATOM 717 O O . GLY A 1 95 ? -12.276 -16.373 2.533 1.000 19.015 93 GLY AAA O 1
ATOM 718 N N . TRP A 1 96 ? -11.573 -17.307 0.601 1.000 19.258 94 TRP AAA N 1
ATOM 719 C CA . TRP A 1 96 ? -11.736 -16.130 -0.267 1.000 19.476 94 TRP AAA CA 1
ATOM 720 C C . TRP A 1 96 ? -13.173 -16.021 -0.757 1.000 17.963 94 TRP AAA C 1
ATOM 721 O O . TRP A 1 96 ? -13.796 -17.029 -1.135 1.000 21.719 94 TRP AAA O 1
ATOM 732 N N . TYR A 1 97 ? -13.624 -14.793 -0.884 1.000 17.077 95 TYR AAA N 1
ATOM 733 C CA . TYR A 1 97 ? -14.958 -14.482 -1.413 1.000 18.006 95 TYR AAA CA 1
ATOM 734 C C . TYR A 1 97 ? -14.914 -13.058 -1.952 1.000 16.623 95 TYR AAA C 1
ATOM 735 O O . TYR A 1 97 ? -14.013 -12.284 -1.673 1.000 18.374 95 TYR AAA O 1
ATOM 744 N N . ASN A 1 98 ? -15.903 -12.740 -2.755 1.000 19.356 96 ASN AAA N 1
ATOM 745 C CA . ASN A 1 98 ? -16.136 -11.401 -3.289 1.000 18.467 96 ASN AAA CA 1
ATOM 746 C C . ASN A 1 98 ? -16.742 -10.578 -2.156 1.000 17.824 96 ASN AAA C 1
ATOM 747 O O . ASN A 1 98 ? -17.835 -10.857 -1.655 1.000 20.411 96 ASN AAA O 1
ATOM 752 N N . GLY A 1 99 ? -15.991 -9.578 -1.723 1.000 17.635 97 GLY AAA N 1
ATOM 753 C CA . GLY A 1 99 ? -16.402 -8.687 -0.629 1.000 18.455 97 GLY AAA CA 1
ATOM 754 C C . GLY A 1 99 ? -17.554 -7.786 -1.049 1.000 19.141 97 GLY AAA C 1
ATOM 755 O O . GLY A 1 99 ? -17.766 -7.573 -2.245 1.000 19.731 97 GLY AAA O 1
ATOM 756 N N . GLY A 1 100 ? -18.233 -7.194 -0.062 1.000 18.604 98 GLY AAA N 1
ATOM 757 C CA . GLY A 1 100 ? -19.418 -6.352 -0.294 1.000 19.840 98 GLY AAA CA 1
ATOM 758 C C . GLY A 1 100 ? -19.083 -4.980 -0.860 1.000 19.039 98 GLY AAA C 1
ATOM 759 O O . GLY A 1 100 ? -19.997 -4.343 -1.334 1.000 21.372 98 GLY AAA O 1
ATOM 760 N N . LEU A 1 101 ? -17.829 -4.564 -0.954 1.000 19.654 99 LEU AAA N 1
ATOM 761 C CA . LEU A 1 101 ? -17.561 -3.192 -1.460 1.000 18.715 99 LEU AAA CA 1
ATOM 762 C C . LEU A 1 101 ? -18.069 -3.070 -2.900 1.000 19.554 99 LEU AAA C 1
ATOM 763 O O . LEU A 1 101 ? -18.617 -2.036 -3.256 1.000 18.432 99 LEU AAA O 1
ATOM 768 N N . GLY A 1 102 ? -17.856 -4.099 -3.732 1.000 18.067 100 GLY AAA N 1
ATOM 769 C CA . GLY A 1 102 ? -18.198 -3.998 -5.156 1.000 19.825 100 GLY AAA CA 1
ATOM 770 C C . GLY A 1 102 ? -19.674 -3.725 -5.362 1.000 20.429 100 GLY AAA C 1
ATOM 771 O O . GLY A 1 102 ? -20.037 -2.990 -6.306 1.000 20.659 100 GLY AAA O 1
ATOM 772 N N . GLY A 1 103 ? -20.534 -4.254 -4.502 1.000 23.200 101 GLY AAA N 1
ATOM 773 C CA . GLY A 1 103 ? -21.970 -4.047 -4.654 1.000 28.287 101 GLY AAA CA 1
ATOM 774 C C . GLY A 1 103 ? -22.359 -2.581 -4.490 1.000 22.148 101 GLY AAA C 1
ATOM 775 O O . GLY A 1 103 ? -23.398 -2.208 -5.049 1.000 26.447 101 GLY AAA O 1
ATOM 776 N N . ALA A 1 104 ? -21.582 -1.760 -3.770 1.000 24.032 102 ALA AAA N 1
ATOM 777 C CA . ALA A 1 104 ? -21.867 -0.316 -3.589 1.000 22.700 102 ALA AAA CA 1
ATOM 778 C C . ALA A 1 104 ? -21.633 0.437 -4.923 1.000 21.601 102 ALA AAA C 1
ATOM 779 O O . ALA A 1 104 ? -22.116 1.526 -5.073 1.000 22.913 102 ALA AAA O 1
ATOM 781 N N . LYS A 1 105 ? -20.841 -0.100 -5.853 1.000 19.885 103 LYS AAA N 1
ATOM 782 C CA . LYS A 1 105 ? -20.582 0.532 -7.179 1.000 19.507 103 LYS AAA CA 1
ATOM 783 C C . LYS A 1 105 ? -20.097 1.991 -6.995 1.000 19.919 103 LYS AAA C 1
ATOM 784 O O . LYS A 1 105 ? -20.573 2.921 -7.649 1.000 22.144 103 LYS AAA O 1
ATOM 790 N N . PHE A 1 106 ? -19.090 2.166 -6.154 1.000 16.832 104 PHE AAA N 1
ATOM 791 C CA . PHE A 1 106 ? -18.439 3.473 -5.991 1.000 16.248 104 PHE AAA CA 1
ATOM 792 C C . PHE A 1 106 ? -17.593 3.752 -7.228 1.000 15.412 104 PHE AAA C 1
ATOM 793 O O . PHE A 1 106 ? -16.566 3.087 -7.471 1.000 16.411 104 PHE AAA O 1
ATOM 801 N N . GLN A 1 107 ? -18.020 4.712 -8.001 1.000 15.430 105 GLN AAA N 1
ATOM 802 C CA . GLN A 1 107 ? -17.357 5.130 -9.245 1.000 15.276 105 GLN AAA CA 1
ATOM 803 C C . GLN A 1 107 ? -16.157 6.016 -8.885 1.000 15.934 105 GLN AAA C 1
ATOM 804 O O . GLN A 1 107 ? -16.319 7.064 -8.214 1.000 15.759 105 GLN AAA O 1
ATOM 810 N N . VAL A 1 108 ? -14.997 5.684 -9.418 1.000 13.481 106 VAL AAA N 1
ATOM 811 C CA . VAL A 1 108 ? -13.793 6.506 -9.216 1.000 12.818 106 VAL AAA CA 1
ATOM 812 C C . VAL A 1 108 ? -13.233 6.899 -10.582 1.000 13.714 106 VAL AAA C 1
ATOM 813 O O . VAL A 1 108 ? -13.706 6.447 -11.620 1.000 14.749 106 VAL AAA O 1
ATOM 817 N N . ALA A 1 109 ? -12.249 7.783 -10.554 1.000 13.441 107 ALA AAA N 1
ATOM 818 C CA . ALA A 1 109 ? -11.569 8.143 -11.809 1.000 12.931 107 ALA AAA CA 1
ATOM 819 C C . ALA A 1 109 ? -10.965 6.870 -12.420 1.000 13.582 107 ALA AAA C 1
ATOM 820 O O . ALA A 1 109 ? -10.484 6.019 -11.716 1.000 13.824 107 ALA AAA O 1
ATOM 822 N N . PRO A 1 110 ? -10.897 6.769 -13.763 1.000 14.771 108 PRO AAA N 1
ATOM 823 C CA . PRO A 1 110 ? -10.296 5.568 -14.361 1.000 14.784 108 PRO AAA CA 1
ATOM 824 C C . PRO A 1 110 ? -8.813 5.370 -14.039 1.000 15.103 108 PRO AAA C 1
ATOM 825 O O . PRO A 1 110 ? -8.327 4.235 -13.985 1.000 16.768 108 PRO AAA O 1
ATOM 829 N N . TYR A 1 111 ? -8.156 6.463 -13.720 1.000 12.971 109 TYR AAA N 1
ATOM 830 C CA . TYR A 1 111 ? -6.739 6.488 -13.350 1.000 13.557 109 TYR AAA CA 1
ATOM 831 C C . TYR A 1 111 ? -6.540 6.536 -11.836 1.000 13.865 109 TYR AAA C 1
ATOM 832 O O . TYR A 1 111 ? -5.430 6.756 -11.344 1.000 13.442 109 TYR AAA O 1
ATOM 841 N N . SER A 1 112 ? -7.597 6.295 -11.060 1.000 12.010 110 SER AAA N 1
ATOM 842 C CA . SER A 1 112 ? -7.476 6.311 -9.595 1.000 12.702 110 SER AAA CA 1
ATOM 843 C C . SER A 1 112 ? -6.521 5.231 -9.112 1.000 12.966 110 SER AAA C 1
ATOM 844 O O . SER A 1 112 ? -6.579 4.066 -9.609 1.000 13.540 110 SER AAA O 1
ATOM 847 N N . CYS A 1 113 ? -5.763 5.541 -8.085 1.000 11.709 111 CYS AAA N 1
ATOM 848 C CA . CYS A 1 113 ? -5.081 4.561 -7.233 1.000 12.559 111 CYS AAA CA 1
ATOM 849 C C . CYS A 1 113 ? -5.957 4.232 -6.017 1.000 12.380 111 CYS AAA C 1
ATOM 850 O O . CYS A 1 113 ? -7.068 4.792 -5.919 1.000 13.496 111 CYS AAA O 1
ATOM 853 N N . ILE A 1 114 ? -5.494 3.331 -5.192 1.000 12.191 112 ILE AAA N 1
ATOM 854 C CA . ILE A 1 114 ? -6.250 2.900 -3.996 1.000 11.398 112 ILE AAA CA 1
ATOM 855 C C . ILE A 1 114 ? -5.262 2.688 -2.862 1.000 12.677 112 ILE AAA C 1
ATOM 856 O O . ILE A 1 114 ? -4.168 2.107 -3.087 1.000 12.314 112 ILE AAA O 1
ATOM 861 N N . ALA A 1 115 ? -5.631 3.136 -1.655 1.000 11.565 113 ALA AAA N 1
ATOM 862 C CA . ALA A 1 115 ? -4.938 2.717 -0.439 1.000 12.453 113 ALA AAA CA 1
ATOM 863 C C . ALA A 1 115 ? -5.957 2.186 0.542 1.000 12.820 113 ALA AAA C 1
ATOM 864 O O . ALA A 1 115 ? -7.147 2.597 0.467 1.000 12.795 113 ALA AAA O 1
ATOM 866 N N . ALA A 1 116 ? -5.542 1.306 1.415 1.000 11.302 114 ALA AAA N 1
ATOM 867 C CA . ALA A 1 116 ? -6.524 0.690 2.340 1.000 11.485 114 ALA AAA CA 1
ATOM 868 C C . ALA A 1 116 ? -5.844 0.395 3.660 1.000 13.413 114 ALA AAA C 1
ATOM 869 O O . ALA A 1 116 ? -4.693 -0.080 3.687 1.000 14.383 114 ALA AAA O 1
ATOM 871 N N . VAL A 1 117 ? -6.610 0.579 4.758 1.000 12.957 115 VAL AAA N 1
ATOM 872 C CA . VAL A 1 117 ? -6.110 0.209 6.090 1.000 12.894 115 VAL AAA CA 1
ATOM 873 C C . VAL A 1 117 ? -7.263 -0.365 6.909 1.000 13.392 115 VAL AAA C 1
ATOM 874 O O . VAL A 1 117 ? -8.391 0.123 6.811 1.000 13.126 115 VAL AAA O 1
ATOM 878 N N . PHE A 1 118 ? -6.963 -1.336 7.718 1.000 13.584 116 PHE AAA N 1
ATOM 879 C CA . PHE A 1 118 ? -7.768 -1.644 8.924 1.000 13.793 116 PHE AAA CA 1
ATOM 880 C C . PHE A 1 118 ? -7.310 -0.674 9.999 1.000 14.359 116 PHE AAA C 1
ATOM 881 O O . PHE A 1 118 ? -6.130 -0.460 10.176 1.000 15.676 116 PHE AAA O 1
ATOM 889 N N . LEU A 1 119 ? -8.251 -0.090 10.728 1.000 14.455 117 LEU AAA N 1
ATOM 890 C CA . LEU A 1 119 ? -7.882 0.803 11.847 1.000 15.224 117 LEU AAA CA 1
ATOM 891 C C . LEU A 1 119 ? -7.209 -0.019 12.954 1.000 14.191 117 LEU AAA C 1
ATOM 892 O O . LEU A 1 119 ? -7.657 -1.130 13.306 1.000 16.911 117 LEU AAA O 1
ATOM 897 N N . ALA A 1 120 ? -6.105 0.523 13.455 1.000 15.296 118 ALA AAA N 1
ATOM 898 C CA . ALA A 1 120 ? -5.255 -0.135 14.450 1.000 16.869 118 ALA AAA CA 1
ATOM 899 C C . ALA A 1 120 ? -5.918 -0.178 15.819 1.000 18.727 118 ALA AAA C 1
ATOM 900 O O . ALA A 1 120 ? -6.613 0.783 16.178 1.000 21.709 118 ALA AAA O 1
ATOM 902 N N . GLY A 1 121 ? -5.514 -1.179 16.587 1.000 23.786 119 GLY AAA N 1
ATOM 903 C CA . GLY A 1 121 ? -5.638 -1.189 18.054 1.000 25.080 119 GLY AAA CA 1
ATOM 904 C C . GLY A 1 121 ? -7.029 -1.546 18.510 1.000 27.654 119 GLY AAA C 1
ATOM 905 O O . GLY A 1 121 ? -7.402 -1.291 19.683 1.000 33.595 119 GLY AAA O 1
ATOM 906 N N . THR A 1 122 ? -7.805 -2.144 17.633 1.000 32.241 120 THR AAA N 1
ATOM 907 C CA . THR A 1 122 ? -9.127 -2.687 17.995 1.000 30.941 120 THR AAA CA 1
ATOM 908 C C . THR A 1 122 ? -9.276 -4.073 17.376 1.000 34.596 120 THR AAA C 1
ATOM 909 O O . THR A 1 122 ? -8.717 -4.298 16.293 1.000 29.323 120 THR AAA O 1
ATOM 913 N N . ASP A 1 123 ? -10.006 -4.947 18.052 1.000 34.624 121 ASP AAA N 1
ATOM 914 C CA . ASP A 1 123 ? -10.335 -6.289 17.516 1.000 32.136 121 ASP AAA CA 1
ATOM 915 C C . ASP A 1 123 ? -11.474 -6.129 16.513 1.000 28.771 121 ASP AAA C 1
ATOM 916 O O . ASP A 1 123 ? -11.670 -7.039 15.704 1.000 31.948 121 ASP AAA O 1
ATOM 921 N N . ALA A 1 124 ? -12.236 -5.034 16.580 1.000 31.192 122 ALA AAA N 1
ATOM 922 C CA . ALA A 1 124 ? -13.337 -4.771 15.625 1.000 29.516 122 ALA AAA CA 1
ATOM 923 C C . ALA A 1 124 ? -12.733 -4.623 14.224 1.000 24.800 122 ALA AAA C 1
ATOM 924 O O . ALA A 1 124 ? -11.523 -4.204 14.119 1.000 25.409 122 ALA AAA O 1
ATOM 926 N N . LEU A 1 125 ? -13.491 -4.977 13.183 1.000 21.460 123 LEU AAA N 1
ATOM 927 C CA . LEU A 1 125 ? -13.012 -4.767 11.816 1.000 19.960 123 LEU AAA CA 1
ATOM 928 C C . LEU A 1 125 ? -13.560 -3.415 11.358 1.000 19.998 123 LEU AAA C 1
ATOM 929 O O . LEU A 1 125 ? -14.782 -3.253 11.195 1.000 21.563 123 LEU AAA O 1
ATOM 934 N N . GLN A 1 126 ? -12.659 -2.446 11.215 1.000 16.845 124 GLN AAA N 1
ATOM 935 C CA . GLN A 1 126 ? -13.008 -1.101 10.741 1.000 15.789 124 GLN AAA CA 1
ATOM 936 C C . GLN A 1 126 ? -12.065 -0.772 9.586 1.000 14.296 124 GLN AAA C 1
ATOM 937 O O . GLN A 1 126 ? -10.839 -0.841 9.796 1.000 15.478 124 GLN AAA O 1
ATOM 943 N N . LEU A 1 127 ? -12.614 -0.481 8.422 1.000 13.280 125 LEU AAA N 1
ATOM 944 C CA . LEU A 1 127 ? -11.790 -0.254 7.222 1.000 13.716 125 LEU AAA CA 1
ATOM 945 C C . LEU A 1 127 ? -11.889 1.178 6.742 1.000 12.789 125 LEU AAA C 1
ATOM 946 O O . LEU A 1 127 ? -12.972 1.770 6.806 1.000 13.388 125 LEU AAA O 1
ATOM 951 N N . ARG A 1 128 ? -10.770 1.708 6.246 1.000 12.967 126 ARG AAA N 1
ATOM 952 C CA . ARG A 1 128 ? -10.784 2.978 5.523 1.000 12.954 126 ARG AAA CA 1
ATOM 953 C C . ARG A 1 128 ? -10.070 2.750 4.203 1.000 13.038 126 ARG AAA C 1
ATOM 954 O O . ARG A 1 128 ? -8.897 2.272 4.221 1.000 13.978 126 ARG AAA O 1
ATOM 962 N N . ILE A 1 129 ? -10.743 3.068 3.124 1.000 12.057 127 ILE AAA N 1
ATOM 963 C CA . ILE A 1 129 ? -10.203 2.958 1.744 1.000 13.377 127 ILE AAA CA 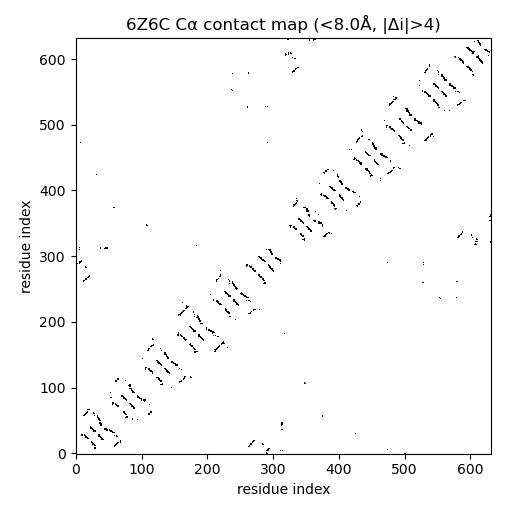1
ATOM 964 C C . ILE A 1 129 ? -10.091 4.374 1.195 1.000 12.771 127 ILE AAA C 1
ATOM 965 O O . ILE A 1 129 ? -10.978 5.232 1.471 1.000 13.684 127 ILE AAA O 1
ATOM 970 N N . TYR A 1 130 ? -9.029 4.680 0.454 1.000 12.146 128 TYR AAA N 1
ATOM 971 C CA . TYR A 1 130 ? -8.819 6.003 -0.137 1.000 12.200 128 TYR AAA CA 1
ATOM 972 C C . TYR A 1 130 ? -8.673 5.814 -1.642 1.000 10.675 128 TYR AAA C 1
ATOM 973 O O . TYR A 1 130 ? -7.902 4.925 -2.080 1.000 12.539 128 TYR AAA O 1
ATOM 982 N N . ALA A 1 131 ? -9.374 6.601 -2.399 1.000 11.655 129 ALA AAA N 1
ATOM 983 C CA . ALA A 1 131 ? -9.305 6.571 -3.863 1.000 11.192 129 ALA AAA CA 1
ATOM 984 C C . ALA A 1 131 ? -9.612 7.945 -4.418 1.000 11.395 129 ALA AAA C 1
ATOM 985 O O . ALA A 1 131 ? -9.858 8.881 -3.650 1.000 13.406 129 ALA AAA O 1
ATOM 987 N N . GLN A 1 132 ? -9.521 8.144 -5.708 1.000 12.278 130 GLN AAA N 1
ATOM 988 C CA . GLN A 1 132 ? -9.641 9.448 -6.344 1.000 11.724 130 GLN AAA CA 1
ATOM 989 C C . GLN A 1 132 ? -10.878 9.485 -7.205 1.000 12.343 130 GLN AAA C 1
ATOM 990 O O . GLN A 1 132 ? -11.040 8.654 -8.100 1.000 13.484 130 GLN AAA O 1
ATOM 996 N N . LYS A 1 133 ? -11.767 10.417 -6.894 1.000 13.763 131 LYS AAA N 1
ATOM 997 C CA . LYS A 1 133 ? -13.018 10.581 -7.650 1.000 14.011 131 LYS AAA CA 1
ATOM 998 C C . LYS A 1 133 ? -12.757 11.230 -8.997 1.000 14.240 131 LYS AAA C 1
ATOM 999 O O . LYS A 1 133 ? -11.680 11.773 -9.221 1.000 13.770 131 LYS AAA O 1
ATOM 1005 N N . PRO A 1 134 ? -13.740 11.254 -9.908 1.000 15.701 132 PRO AAA N 1
ATOM 1006 C CA . PRO A 1 134 ? -13.544 11.904 -11.208 1.000 15.707 132 PRO AAA CA 1
ATOM 1007 C C . PRO A 1 134 ? -13.195 13.382 -11.128 1.000 16.369 132 PRO AAA C 1
ATOM 1008 O O . PRO A 1 134 ? -12.604 13.889 -12.065 1.000 17.943 132 PRO AAA O 1
ATOM 1012 N N . ASP A 1 135 ? -13.543 14.079 -10.027 1.000 16.670 133 ASP AAA N 1
ATOM 1013 C CA . ASP A 1 135 ? -13.199 15.506 -9.828 1.000 15.399 133 ASP AAA CA 1
ATOM 1014 C C . ASP A 1 135 ? -11.787 15.651 -9.250 1.000 15.298 133 ASP AAA C 1
ATOM 1015 O O . ASP A 1 135 ? -11.376 16.781 -8.969 1.000 16.311 133 ASP AAA O 1
ATOM 1020 N N . ASN A 1 136 ? -11.035 14.536 -9.178 1.000 13.438 134 ASN AAA N 1
ATOM 1021 C CA . ASN A 1 136 ? -9.617 14.495 -8.749 1.000 13.935 134 ASN AAA CA 1
ATOM 1022 C C . ASN A 1 136 ? -9.463 14.678 -7.251 1.000 14.058 134 ASN AAA C 1
ATOM 1023 O O . ASN A 1 136 ? -8.330 14.735 -6.769 1.000 13.092 134 ASN AAA O 1
ATOM 1028 N N . THR A 1 137 ? -10.553 14.705 -6.491 1.000 12.948 135 THR AAA N 1
ATOM 1029 C CA . THR A 1 137 ? -10.409 14.727 -5.040 1.000 13.020 135 THR AAA CA 1
ATOM 1030 C C . THR A 1 137 ? -10.175 13.330 -4.475 1.000 14.202 135 THR AAA C 1
ATOM 1031 O O . THR A 1 137 ? -10.613 12.327 -5.078 1.000 13.478 135 THR AAA O 1
ATOM 1035 N N . ILE A 1 138 ? -9.517 13.282 -3.307 1.000 13.915 136 ILE AAA N 1
ATOM 1036 C CA . ILE A 1 138 ? -9.264 12.018 -2.578 1.000 13.754 136 ILE AAA CA 1
ATOM 1037 C C . ILE A 1 138 ? -10.465 11.807 -1.667 1.000 14.080 136 ILE AAA C 1
ATOM 1038 O O . ILE A 1 138 ? -10.739 12.669 -0.783 1.000 14.710 136 ILE AAA O 1
ATOM 1043 N N . GLN A 1 139 ? -11.129 10.689 -1.838 1.000 12.904 137 GLN AAA N 1
ATOM 1044 C CA . GLN A 1 139 ? -12.295 10.323 -1.068 1.000 12.773 137 GLN AAA CA 1
ATOM 1045 C C . GLN A 1 139 ? -11.966 9.145 -0.184 1.000 13.377 137 GLN AAA C 1
ATOM 1046 O O . GLN A 1 139 ? -11.385 8.141 -0.655 1.000 13.859 137 GLN AAA O 1
ATOM 1052 N N . GLU A 1 140 ? -12.341 9.229 1.076 1.000 13.061 138 GLU AAA N 1
ATOM 1053 C CA . GLU A 1 140 ? -12.298 8.116 2.020 1.000 13.196 138 GLU AAA CA 1
ATOM 1054 C C . GLU A 1 140 ? -13.634 7.366 1.962 1.000 13.917 138 GLU AAA C 1
ATOM 1055 O O . GLU A 1 140 ? -14.697 8.004 1.890 1.000 14.976 138 GLU AAA O 1
ATOM 1061 N N . TYR A 1 141 ? -13.562 6.050 1.988 1.000 12.812 139 TYR AAA N 1
ATOM 1062 C CA . TYR A 1 141 ? -14.702 5.141 2.056 1.000 12.636 139 TYR AAA CA 1
ATOM 1063 C C . TYR A 1 141 ? -14.529 4.321 3.319 1.000 15.067 139 TYR AAA C 1
ATOM 1064 O O . TYR A 1 141 ? -13.423 3.883 3.621 1.000 16.371 139 TYR AAA O 1
ATOM 1073 N N . MET A 1 142 ? -15.589 4.191 4.113 1.000 14.097 140 MET AAA N 1
ATOM 1074 C CA . MET A 1 142 ? -15.468 3.571 5.441 1.000 15.163 140 MET AAA CA 1
ATOM 1075 C C . MET A 1 142 ? -16.360 2.347 5.542 1.000 14.008 140 MET AAA C 1
ATOM 1076 O O . MET A 1 142 ? -17.508 2.366 5.016 1.000 15.969 140 MET AAA O 1
ATOM 1081 N N . TRP A 1 143 ? -15.907 1.385 6.342 1.000 14.736 141 TRP AAA N 1
ATOM 1082 C CA . TRP A 1 143 ? -16.767 0.258 6.769 1.000 15.869 141 TRP AAA CA 1
ATOM 1083 C C . TRP A 1 143 ? -16.579 0.152 8.275 1.000 16.648 141 TRP AAA C 1
ATOM 1084 O O . TRP A 1 143 ? -15.498 -0.088 8.732 1.000 16.111 141 TRP AAA O 1
ATOM 1095 N N . ASN A 1 144 ? -17.642 0.375 9.028 1.000 15.890 142 ASN AAA N 1
ATOM 1096 C CA . ASN A 1 144 ? -17.666 0.349 10.506 1.000 18.703 142 ASN AAA CA 1
ATOM 1097 C C . ASN A 1 144 ? -18.757 -0.615 10.961 1.000 22.140 142 ASN AAA C 1
ATOM 1098 O O . ASN A 1 144 ? -19.238 -0.459 12.071 1.000 24.875 142 ASN AAA O 1
ATOM 1103 N N . GLY A 1 145 ? -19.106 -1.598 10.168 1.000 23.077 143 GLY AAA N 1
ATOM 1104 C CA . GLY A 1 145 ? -20.065 -2.647 10.569 1.000 25.269 143 GLY AAA CA 1
ATOM 1105 C C . GLY A 1 145 ? -21.467 -2.319 10.098 1.000 24.864 143 GLY AAA C 1
ATOM 1106 O O . GLY A 1 145 ? -22.324 -3.169 10.236 1.000 26.692 143 GLY AAA O 1
ATOM 1107 N N A ASP A 1 146 ? -21.718 -1.102 9.615 0.500 23.719 144 ASP AAA N 1
ATOM 1108 N N B ASP A 1 146 ? -21.686 -1.109 9.590 0.500 23.604 144 ASP AAA N 1
ATOM 1109 C CA A ASP A 1 146 ? -23.077 -0.681 9.188 0.500 22.981 144 ASP AAA CA 1
ATOM 1110 C CA B ASP A 1 146 ? -23.024 -0.620 9.187 0.500 23.129 144 ASP AAA CA 1
ATOM 1111 C C A ASP A 1 146 ? -23.148 -0.752 7.668 0.500 25.853 144 ASP AAA C 1
ATOM 1112 C C B ASP A 1 146 ? -23.136 -0.729 7.674 0.500 25.995 144 ASP AAA C 1
ATOM 1113 O O A ASP A 1 146 ? -24.190 -0.491 7.146 0.500 23.284 144 ASP AAA O 1
ATOM 1114 O O B ASP A 1 146 ? -24.198 -0.493 7.168 0.500 23.572 144 ASP AAA O 1
ATOM 1123 N N . GLY A 1 147 ? -22.059 -1.106 6.997 1.000 25.381 145 GLY AAA N 1
ATOM 1124 C CA . GLY A 1 147 ? -22.034 -1.052 5.546 1.000 21.328 145 GLY AAA CA 1
ATOM 1125 C C . GLY A 1 147 ? -21.056 -0.019 5.056 1.000 18.911 145 GLY AAA C 1
ATOM 1126 O O . GLY A 1 147 ? -20.574 0.805 5.820 1.000 21.138 145 GLY AAA O 1
ATOM 1127 N N . TRP A 1 148 ? -20.804 -0.022 3.766 1.000 16.852 146 TRP AAA N 1
ATOM 1128 C CA . TRP A 1 148 ? -19.861 0.934 3.183 1.000 17.583 146 TRP AAA CA 1
ATOM 1129 C C . TRP A 1 148 ? -20.562 2.287 3.055 1.000 18.439 146 TRP AAA C 1
ATOM 1130 O O . TRP A 1 148 ? -21.661 2.359 2.510 1.000 20.102 146 TRP AAA O 1
ATOM 1141 N N . LYS A 1 149 ? -19.814 3.323 3.429 1.000 17.065 147 LYS AAA N 1
ATOM 1142 C CA . LYS A 1 149 ? -20.288 4.716 3.362 1.000 19.937 147 LYS AAA CA 1
ATOM 1143 C C . LYS A 1 149 ? -19.112 5.582 2.926 1.000 18.279 147 LYS AAA C 1
ATOM 1144 O O . LYS A 1 149 ? -17.979 5.254 3.266 1.000 19.929 147 LYS AAA O 1
ATOM 1150 N N . GLU A 1 150 ? -19.401 6.695 2.299 1.000 17.888 148 GLU AAA N 1
ATOM 1151 C CA . GLU A 1 150 ? -18.379 7.722 2.094 1.000 17.531 148 GLU AAA CA 1
ATOM 1152 C C . GLU A 1 150 ? -18.020 8.327 3.449 1.000 17.668 148 GLU AAA C 1
ATOM 1153 O O . GLU A 1 150 ? -18.911 8.647 4.267 1.000 20.209 148 GLU AAA O 1
ATOM 1159 N N . GLY A 1 151 ? -16.738 8.467 3.694 1.000 16.926 149 GLY AAA N 1
ATOM 1160 C CA . GLY A 1 151 ? -16.178 9.169 4.846 1.000 17.818 149 GLY AAA CA 1
ATOM 1161 C C . GLY A 1 151 ? -15.790 10.581 4.462 1.000 15.679 149 GLY AAA C 1
ATOM 1162 O O . GLY A 1 151 ? -16.494 11.226 3.657 1.000 17.834 149 GLY AAA O 1
ATOM 1163 N N . THR A 1 152 ? -14.641 11.022 4.932 1.000 16.227 150 THR AAA N 1
ATOM 1164 C CA . THR A 1 152 ? -14.187 12.411 4.715 1.000 15.443 150 THR AAA CA 1
ATOM 1165 C C . THR A 1 152 ? -13.616 12.565 3.288 1.000 15.797 150 THR AAA C 1
ATOM 1166 O O . THR A 1 152 ? -12.873 11.661 2.807 1.000 16.264 150 THR AAA O 1
ATOM 1170 N N . ASN A 1 153 ? -13.943 13.648 2.605 1.000 13.895 151 ASN AAA N 1
ATOM 1171 C CA . ASN A 1 153 ? -13.249 14.061 1.368 1.000 14.509 151 ASN AAA CA 1
ATOM 1172 C C . ASN A 1 153 ? -12.031 14.872 1.761 1.000 15.691 151 ASN AAA C 1
ATOM 1173 O O . ASN A 1 153 ? -12.182 15.820 2.511 1.000 18.332 151 ASN AAA O 1
ATOM 1178 N N . LEU A 1 154 ? -10.855 14.490 1.258 1.000 14.247 152 LEU AAA N 1
ATOM 1179 C CA . LEU A 1 154 ? -9.548 15.066 1.659 1.000 14.776 152 LEU AAA CA 1
ATOM 1180 C C . LEU A 1 154 ? -8.992 16.040 0.608 1.000 14.687 152 LEU AAA C 1
ATOM 1181 O O . LEU A 1 154 ? -7.853 16.482 0.787 1.000 15.882 152 LEU AAA O 1
ATOM 1186 N N . GLY A 1 155 ? -9.822 16.492 -0.322 1.000 16.076 153 GLY AAA N 1
ATOM 1187 C CA . GLY A 1 155 ? -9.483 17.560 -1.257 1.000 15.773 153 GLY AAA CA 1
ATOM 1188 C C . GLY A 1 155 ? -8.721 17.092 -2.475 1.000 15.463 153 GLY AAA C 1
ATOM 1189 O O . GLY A 1 155 ? -8.528 15.901 -2.685 1.000 15.223 153 GLY AAA O 1
ATOM 1190 N N . GLY A 1 156 ? -8.283 18.070 -3.249 1.000 15.352 154 GLY AAA N 1
ATOM 1191 C CA . GLY A 1 156 ? -7.726 17.841 -4.575 1.000 15.271 154 GLY AAA CA 1
ATOM 1192 C C . GLY A 1 156 ? -6.354 17.180 -4.501 1.000 16.200 154 GLY AAA C 1
ATOM 1193 O O . GLY A 1 156 ? -5.538 17.416 -3.610 1.000 15.181 154 GLY AAA O 1
ATOM 1194 N N . ALA A 1 157 ? -6.077 16.408 -5.526 1.000 13.920 155 ALA AAA N 1
ATOM 1195 C CA . ALA A 1 157 ? -4.757 15.828 -5.743 1.000 13.426 155 ALA AAA CA 1
ATOM 1196 C C . ALA A 1 157 ? -4.459 15.751 -7.253 1.000 13.596 155 ALA AAA C 1
ATOM 1197 O O . ALA A 1 157 ? -5.347 15.939 -8.074 1.000 14.349 155 ALA AAA O 1
ATOM 1199 N N A LEU A 1 158 ? -3.196 15.494 -7.580 0.500 12.397 156 LEU AAA N 1
ATOM 1200 N N B LEU A 1 158 ? -3.196 15.495 -7.577 0.500 12.396 156 LEU AAA N 1
ATOM 1201 C CA A LEU A 1 158 ? -2.810 15.298 -8.988 0.500 12.974 156 LEU AAA CA 1
ATOM 1202 C CA B LEU A 1 158 ? -2.808 15.309 -8.985 0.500 12.947 156 LEU AAA CA 1
ATOM 1203 C C A LEU A 1 158 ? -3.656 14.175 -9.572 0.500 13.138 156 LEU AAA C 1
ATOM 120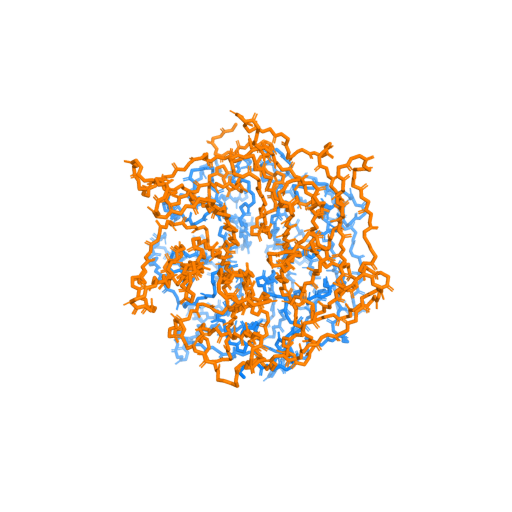4 C C B LEU A 1 158 ? -3.646 14.180 -9.576 0.500 13.164 156 LEU AAA C 1
ATOM 1205 O O A LEU A 1 158 ? -3.805 13.117 -8.942 0.500 12.817 156 LEU AAA O 1
ATOM 1206 O O B LEU A 1 158 ? -3.796 13.127 -8.943 0.500 12.839 156 LEU AAA O 1
ATOM 1215 N N . PRO A 1 159 ? -4.221 14.355 -10.788 1.000 13.599 157 PRO AAA N 1
ATOM 1216 C CA . PRO A 1 159 ? -4.959 13.257 -11.423 1.000 13.230 157 PRO AAA CA 1
ATOM 1217 C C . PRO A 1 159 ? -4.083 12.017 -11.579 1.000 13.557 157 PRO AAA C 1
ATOM 1218 O O . PRO A 1 159 ? -3.054 12.118 -12.278 1.000 13.475 157 PRO AAA O 1
ATOM 1222 N N . GLY A 1 160 ? -4.457 10.923 -10.951 1.000 13.239 158 GLY AAA N 1
ATOM 1223 C CA . GLY A 1 160 ? -3.716 9.658 -11.074 1.000 13.372 158 GLY AAA CA 1
ATOM 1224 C C . GLY A 1 160 ? -2.614 9.518 -10.041 1.000 12.373 158 GLY AAA C 1
ATOM 1225 O O . GLY A 1 160 ? -1.846 8.549 -10.059 1.000 13.448 158 GLY AAA O 1
ATOM 1226 N N . THR A 1 161 ? -2.641 10.361 -8.991 1.000 12.095 159 THR AAA N 1
ATOM 1227 C CA . THR A 1 161 ? -1.709 10.243 -7.875 1.000 12.348 159 THR AAA CA 1
ATOM 1228 C C . THR A 1 161 ? -1.672 8.841 -7.301 1.000 11.636 159 THR AAA C 1
ATOM 1229 O O . THR A 1 161 ? -2.704 8.189 -7.130 1.000 11.960 159 THR AAA O 1
ATOM 1233 N N . GLY A 1 162 ? -0.492 8.444 -6.889 1.000 12.572 160 GLY AAA N 1
ATOM 1234 C CA . GLY A 1 162 ? -0.327 7.317 -5.961 1.000 11.279 160 GLY AAA CA 1
ATOM 1235 C C . GLY A 1 162 ? -0.947 7.685 -4.630 1.000 11.353 160 GLY AAA C 1
ATOM 1236 O O . GLY A 1 162 ? -1.019 8.885 -4.292 1.000 11.032 160 GLY AAA O 1
ATOM 1237 N N . ILE A 1 163 ? -1.307 6.704 -3.835 1.000 11.462 161 ILE AAA N 1
ATOM 1238 C CA . ILE A 1 163 ? -1.831 6.980 -2.475 1.000 11.584 161 ILE AAA CA 1
ATOM 1239 C C . ILE A 1 163 ? -1.227 5.957 -1.528 1.000 11.320 161 ILE AAA C 1
ATOM 1240 O O . ILE A 1 163 ? -1.367 4.732 -1.784 1.000 12.133 161 ILE AAA O 1
ATOM 1245 N N . GLY A 1 164 ? -0.593 6.418 -0.474 1.000 12.475 162 GLY AAA N 1
ATOM 1246 C CA . GLY A 1 164 ? -0.134 5.535 0.597 1.000 12.626 162 GLY AAA CA 1
ATOM 1247 C C . GLY A 1 164 ? -0.911 5.779 1.862 1.000 10.669 162 GLY AAA C 1
ATOM 1248 O O . GLY A 1 164 ? -1.358 6.917 2.043 1.000 12.768 162 GLY AAA O 1
ATOM 1249 N N . ALA A 1 165 ? -1.073 4.768 2.694 1.000 11.416 163 ALA AAA N 1
ATOM 1250 C CA . ALA A 1 165 ? -1.834 4.948 3.937 1.000 11.585 163 ALA AAA CA 1
ATOM 1251 C C . ALA A 1 165 ? -1.328 4.015 5.014 1.000 11.750 163 ALA AAA C 1
ATOM 1252 O O . ALA A 1 165 ? -0.930 2.883 4.709 1.000 12.537 163 ALA AAA O 1
ATOM 1254 N N . THR A 1 166 ? -1.475 4.424 6.256 1.000 11.780 164 THR AAA N 1
ATOM 1255 C CA . THR A 1 166 ? -1.149 3.584 7.419 1.000 11.987 164 THR AAA CA 1
ATOM 1256 C C . THR A 1 166 ? -2.082 3.973 8.572 1.000 11.896 164 THR AAA C 1
ATOM 1257 O O . THR A 1 166 ? -2.487 5.149 8.653 1.000 13.594 164 THR AAA O 1
ATOM 1261 N N . SER A 1 167 ? -2.372 3.020 9.424 1.000 12.018 165 SER AAA N 1
ATOM 1262 C CA . SER A 1 167 ? -3.055 3.307 10.694 1.000 11.728 165 SER AAA CA 1
ATOM 1263 C C . SER A 1 167 ? -2.208 2.759 11.809 1.000 12.278 165 SER AAA C 1
ATOM 1264 O O . SER A 1 167 ? -1.668 1.647 11.689 1.000 14.459 165 SER AAA O 1
ATOM 1267 N N . PHE A 1 168 ? -2.148 3.462 12.936 1.000 12.800 166 PHE AAA N 1
ATOM 1268 C CA . PHE A 1 168 ? -1.472 2.997 14.157 1.000 13.114 166 PHE AAA CA 1
ATOM 1269 C C . PHE A 1 168 ? -2.276 3.550 15.333 1.000 14.355 166 PHE AAA C 1
ATOM 1270 O O . PHE A 1 168 ? -3.130 4.421 15.114 1.000 14.239 166 PHE AAA O 1
ATOM 1278 N N . ARG A 1 169 ? -2.021 3.017 16.506 1.000 14.481 167 ARG AAA N 1
ATOM 1279 C CA . ARG A 1 169 ? -2.673 3.535 17.712 1.000 14.720 167 ARG AAA CA 1
ATOM 1280 C C . ARG A 1 169 ? -1.566 3.811 18.710 1.000 15.249 167 ARG AAA C 1
ATOM 1281 O O . ARG A 1 169 ? -0.916 2.915 19.212 1.000 16.206 167 ARG AAA O 1
ATOM 1289 N N . TYR A 1 170 ? -1.456 5.073 19.106 1.000 14.955 168 TYR AAA N 1
ATOM 1290 C CA . TYR A 1 170 ? -0.527 5.416 20.194 1.000 15.492 168 TYR AAA CA 1
ATOM 1291 C C . TYR A 1 170 ? -1.002 4.681 21.458 1.000 16.300 168 TYR AAA C 1
ATOM 1292 O O . TYR A 1 170 ? -2.213 4.588 21.700 1.000 15.628 168 TYR AAA O 1
ATOM 1301 N N . THR A 1 171 ? -0.080 4.221 22.268 1.000 17.825 169 THR AAA N 1
ATOM 1302 C CA . THR A 1 171 ? -0.412 3.402 23.470 1.000 19.274 169 THR AAA CA 1
ATOM 1303 C C . THR A 1 171 ? -1.075 4.243 24.560 1.000 20.373 169 THR AAA C 1
ATOM 1304 O O . THR A 1 171 ? -1.628 3.624 25.461 1.000 24.058 169 THR AAA O 1
ATOM 1308 N N . ASP A 1 172 ? -0.999 5.571 24.471 1.000 18.882 170 ASP AAA N 1
ATOM 1309 C CA . ASP A 1 172 ? -1.644 6.515 25.419 1.000 18.725 170 ASP AAA CA 1
ATOM 1310 C C . ASP A 1 172 ? -2.938 7.082 24.837 1.000 18.976 170 ASP AAA C 1
ATOM 1311 O O . ASP A 1 172 ? -3.563 7.910 25.501 1.000 21.803 170 ASP AAA O 1
ATOM 1316 N N . TYR A 1 173 ? -3.323 6.738 23.629 1.000 16.727 171 TYR AAA N 1
ATOM 1317 C CA . TYR A 1 173 ? -4.566 7.246 22.996 1.000 16.270 171 TYR AAA CA 1
ATOM 1318 C C . TYR A 1 173 ? -5.695 6.230 23.129 1.000 17.724 171 TYR AAA C 1
ATOM 1319 O O . TYR A 1 173 ? -5.447 5.007 23.271 1.000 21.624 171 TYR AAA O 1
ATOM 1328 N N . ASN A 1 174 ? -6.921 6.725 23.004 1.000 17.532 172 ASN AAA N 1
ATOM 1329 C CA . ASN A 1 174 ? -8.126 5.889 23.173 1.000 19.354 172 ASN AAA CA 1
ATOM 1330 C C . ASN A 1 174 ? -8.700 5.470 21.835 1.000 19.898 172 ASN AAA C 1
ATOM 1331 O O . ASN A 1 174 ? -9.801 4.960 21.831 1.000 23.354 172 ASN AAA O 1
ATOM 1336 N N . GLY A 1 175 ? -8.008 5.744 20.736 1.000 18.166 173 GLY AAA N 1
ATOM 1337 C CA . GLY A 1 175 ? -8.492 5.386 19.408 1.000 18.743 173 GLY AAA CA 1
ATOM 1338 C C . GLY A 1 175 ? -7.369 5.574 18.414 1.000 17.147 173 GLY AAA C 1
ATOM 1339 O O . GLY A 1 175 ? -6.309 6.071 18.734 1.000 16.075 173 GLY AAA O 1
ATOM 1340 N N . PRO A 1 176 ? -7.643 5.108 17.195 1.000 16.144 174 PRO AAA N 1
ATOM 1341 C CA . PRO A 1 176 ? -6.626 5.011 16.161 1.000 15.819 174 PRO AAA CA 1
ATOM 1342 C C . PRO A 1 176 ? -6.365 6.349 15.489 1.000 15.183 174 PRO AAA C 1
ATOM 1343 O O . PRO A 1 176 ? -7.195 7.218 15.402 1.000 16.619 174 PRO AAA O 1
ATOM 1347 N N . SER A 1 177 ? -5.187 6.405 14.881 1.000 13.661 175 SER AAA N 1
ATOM 1348 C CA . SER A 1 177 ? -4.685 7.494 14.054 1.000 13.868 175 SER AAA CA 1
ATOM 1349 C C . SER A 1 177 ? -4.565 6.976 12.627 1.000 13.241 175 SER AAA C 1
ATOM 1350 O O . SER A 1 177 ? -4.387 5.741 12.412 1.000 13.364 175 SER AAA O 1
ATOM 1353 N N . ILE A 1 178 ? -4.562 7.878 11.683 1.000 11.688 176 ILE AAA N 1
ATOM 1354 C CA . ILE A 1 178 ? -4.410 7.543 10.243 1.000 11.620 176 ILE AAA CA 1
ATOM 1355 C C . ILE A 1 178 ? -3.425 8.541 9.675 1.000 12.904 176 ILE AAA C 1
ATOM 1356 O O . ILE A 1 178 ? -3.478 9.720 10.016 1.000 12.554 176 ILE AAA O 1
ATOM 1361 N N . ARG A 1 179 ? -2.581 8.104 8.755 1.000 12.633 177 ARG AAA N 1
ATOM 1362 C CA . ARG A 1 179 ? -1.728 8.995 7.961 1.000 11.586 177 ARG AAA CA 1
ATOM 1363 C C . ARG A 1 179 ? -1.858 8.556 6.513 1.000 11.312 177 ARG AAA C 1
ATOM 1364 O O . ARG A 1 179 ? -1.848 7.331 6.257 1.000 12.319 177 ARG AAA O 1
ATOM 1372 N N . ILE A 1 180 ? -2.013 9.490 5.588 1.000 11.781 178 ILE AAA N 1
ATOM 1373 C CA . ILE A 1 180 ? -2.058 9.187 4.152 1.000 11.882 178 ILE AAA CA 1
ATOM 1374 C C . ILE A 1 180 ? -1.115 10.149 3.454 1.000 13.187 178 ILE AAA C 1
ATOM 1375 O O . ILE A 1 180 ? -0.824 11.240 3.947 1.000 13.040 178 ILE AAA O 1
ATOM 1380 N N . TRP A 1 181 ? -0.624 9.680 2.315 1.000 11.110 179 TRP AAA N 1
ATOM 1381 C CA . TRP A 1 181 ? 0.312 10.447 1.487 1.000 11.794 179 TRP AAA CA 1
ATOM 1382 C C . TRP A 1 181 ? -0.144 10.406 0.039 1.000 11.271 179 TRP AAA C 1
ATOM 1383 O O . TRP A 1 181 ? -0.558 9.327 -0.435 1.000 11.743 179 TRP AAA O 1
ATOM 1394 N N . PHE A 1 182 ? -0.009 11.517 -0.637 1.000 11.025 180 PHE AAA N 1
ATOM 1395 C CA . PHE A 1 182 ? -0.400 11.599 -2.048 1.000 11.246 180 PHE AAA CA 1
ATOM 1396 C C . PHE A 1 182 ? 0.368 12.749 -2.690 1.000 12.271 180 PHE AAA C 1
ATOM 1397 O O . PHE A 1 182 ? 1.069 13.509 -1.979 1.000 12.228 180 PHE AAA O 1
ATOM 1405 N N . GLN A 1 183 ? 0.158 12.932 -3.987 1.000 11.235 181 GLN AAA N 1
ATOM 1406 C CA . GLN A 1 183 ? 0.852 13.965 -4.749 1.000 12.795 181 GLN AAA CA 1
ATOM 1407 C C . GLN A 1 183 ? -0.156 15.051 -5.066 1.000 13.158 181 GLN AAA C 1
ATOM 1408 O O . GLN A 1 183 ? -1.234 14.768 -5.544 1.000 12.018 181 GLN AAA O 1
ATOM 1414 N N . THR A 1 184 ? 0.215 16.297 -4.824 1.000 13.951 182 THR AAA N 1
ATOM 1415 C CA . THR A 1 184 ? -0.651 17.434 -5.179 1.000 14.299 182 THR AAA CA 1
ATOM 1416 C C . THR A 1 184 ? -0.484 17.853 -6.625 1.000 16.578 182 THR AAA C 1
ATOM 1417 O O . THR A 1 184 ? 0.471 17.393 -7.299 1.000 16.604 182 THR AAA O 1
ATOM 1421 N N . ASP A 1 185 ? -1.333 18.785 -7.041 1.000 17.456 183 ASP AAA N 1
ATOM 1422 C CA . ASP A 1 185 ? -1.405 19.253 -8.446 1.000 19.593 183 ASP AAA CA 1
ATOM 1423 C C . ASP A 1 185 ? -0.100 19.958 -8.817 1.000 21.155 183 ASP AAA C 1
ATOM 1424 O O . ASP A 1 185 ? 0.131 20.042 -10.025 1.000 29.164 183 ASP AAA O 1
ATOM 1429 N N . ASP A 1 186 ? 0.734 20.371 -7.847 1.000 18.950 184 ASP AAA N 1
ATOM 1430 C CA . ASP A 1 186 ? 2.055 21.039 -8.044 1.000 21.966 184 ASP AAA CA 1
ATOM 1431 C C . ASP A 1 186 ? 3.219 20.024 -8.041 1.000 18.723 184 ASP AAA C 1
ATOM 1432 O O . ASP A 1 186 ? 4.400 20.452 -8.073 1.000 19.934 184 ASP AAA O 1
ATOM 1437 N N . LEU A 1 187 ? 2.903 18.731 -7.973 1.000 15.967 185 LEU AAA N 1
ATOM 1438 C CA . LEU A 1 187 ? 3.819 17.568 -8.040 1.000 15.814 185 LEU AAA CA 1
ATOM 1439 C C . LEU A 1 187 ? 4.573 17.310 -6.728 1.000 14.866 185 LEU AAA C 1
ATOM 1440 O O . LEU A 1 187 ? 5.356 16.356 -6.652 1.000 15.329 185 LEU AAA O 1
ATOM 1445 N N . LYS A 1 188 ? 4.261 18.060 -5.674 1.000 14.287 186 LYS AAA N 1
ATOM 1446 C CA . LYS A 1 188 ? 4.830 17.763 -4.349 1.000 15.002 186 LYS AAA CA 1
ATOM 1447 C C . LYS A 1 188 ? 4.201 16.488 -3.774 1.000 13.083 186 LYS AAA C 1
ATOM 1448 O O . LYS A 1 188 ? 3.038 16.152 -4.127 1.000 14.037 186 LYS AAA O 1
ATOM 1454 N N . LEU A 1 189 ? 4.887 15.844 -2.852 1.000 12.561 187 LEU AAA N 1
ATOM 1455 C CA . LEU A 1 189 ? 4.334 14.727 -2.057 1.000 14.139 187 LEU AAA CA 1
ATOM 1456 C C . LEU A 1 189 ? 3.994 15.283 -0.690 1.000 13.956 187 LEU AAA C 1
ATOM 1457 O O . LEU A 1 189 ? 4.851 15.889 -0.064 1.000 12.855 187 LEU AAA O 1
ATOM 1462 N N . VAL A 1 190 ? 2.786 14.992 -0.243 1.000 12.183 188 VAL AAA N 1
ATOM 1463 C CA . VAL A 1 190 ? 2.271 15.525 1.039 1.000 12.678 188 VAL AAA CA 1
ATOM 1464 C C . VAL A 1 190 ? 1.685 14.415 1.894 1.000 12.799 188 VAL AAA C 1
ATOM 1465 O O . VAL A 1 190 ? 1.270 13.378 1.388 1.000 13.357 188 VAL AAA O 1
ATOM 1469 N N . GLN A 1 191 ? 1.656 14.687 3.203 1.000 12.883 189 GLN AAA N 1
ATOM 1470 C CA . GLN A 1 191 ? 0.923 13.920 4.208 1.000 12.925 189 GLN AAA CA 1
ATOM 1471 C C . GLN A 1 191 ? -0.358 14.638 4.630 1.000 13.253 189 GLN AAA C 1
ATOM 1472 O O . GLN A 1 191 ? -0.316 15.867 4.823 1.000 14.481 189 GLN AAA O 1
ATOM 1478 N N . ARG A 1 192 ? -1.425 13.875 4.799 1.000 11.661 190 ARG AAA N 1
ATOM 1479 C CA . ARG A 1 192 ? -2.607 14.275 5.601 1.000 12.707 190 ARG AAA CA 1
ATOM 1480 C C . ARG A 1 192 ? -2.700 13.354 6.790 1.000 12.714 190 ARG AAA C 1
ATOM 1481 O O . ARG A 1 192 ? -2.263 12.190 6.747 1.000 13.230 190 ARG AAA O 1
ATOM 1489 N N . ALA A 1 193 ? -3.297 13.872 7.868 1.000 12.640 191 ALA AAA N 1
ATOM 1490 C CA . ALA A 1 193 ? -3.239 13.207 9.170 1.000 13.617 191 ALA AAA CA 1
ATOM 1491 C C . ALA A 1 193 ? -4.592 13.263 9.839 1.000 12.509 191 ALA AAA C 1
ATOM 1492 O O . ALA A 1 193 ? -5.208 14.365 9.862 1.000 13.477 191 ALA AAA O 1
ATOM 1494 N N . TYR A 1 194 ? -4.947 12.145 10.464 1.000 12.222 192 TYR AAA N 1
ATOM 1495 C CA . TYR A 1 194 ? -6.105 12.040 11.356 1.000 12.358 192 TYR AAA CA 1
ATOM 1496 C C . TYR A 1 194 ? -5.652 11.582 12.730 1.000 12.735 192 TYR AAA C 1
ATOM 1497 O O . TYR A 1 194 ? -4.996 10.536 12.883 1.000 12.554 192 TYR AAA O 1
ATOM 1506 N N . ASP A 1 195 ? -6.027 12.364 13.758 1.000 12.421 193 ASP AAA N 1
ATOM 1507 C CA . ASP A 1 195 ? -5.910 11.922 15.168 1.000 12.659 193 ASP AAA CA 1
ATOM 1508 C C . ASP A 1 195 ? -7.280 12.056 15.811 1.000 13.514 193 ASP AAA C 1
ATOM 1509 O O . ASP A 1 195 ? -8.046 12.907 15.394 1.000 15.138 193 ASP AAA O 1
ATOM 1514 N N . PRO A 1 196 ? -7.586 11.239 16.840 1.000 14.274 194 PRO AAA N 1
ATOM 1515 C CA . PRO A 1 196 ? -8.945 11.238 17.389 1.000 15.121 194 PRO AAA CA 1
ATOM 1516 C C . PRO A 1 196 ? -9.403 12.537 18.051 1.000 18.218 194 PRO AAA C 1
ATOM 1517 O O . PRO A 1 196 ? -10.577 12.698 18.144 1.000 23.493 194 PRO AAA O 1
ATOM 1521 N N . HIS A 1 197 ? -8.489 13.411 18.489 1.000 15.401 195 HIS AAA N 1
ATOM 1522 C CA . HIS A 1 197 ? -8.888 14.712 19.091 1.000 16.593 195 HIS AAA CA 1
ATOM 1523 C C . HIS A 1 197 ? -8.937 15.833 18.046 1.000 16.493 195 HIS AAA C 1
ATOM 1524 O O . HIS A 1 197 ? -9.622 16.810 18.252 1.000 20.830 195 HIS AAA O 1
ATOM 1531 N N . LYS A 1 198 ? -8.134 15.780 17.015 1.000 19.913 196 LYS AAA N 1
ATOM 1532 C CA . LYS A 1 198 ? -7.996 16.868 16.037 1.000 21.409 196 LYS AAA CA 1
ATOM 1533 C C . LYS A 1 198 ? -8.829 16.547 14.778 1.000 20.180 196 LYS AAA C 1
ATOM 1534 O O . LYS A 1 198 ? -9.000 17.440 13.949 1.000 24.392 196 LYS AAA O 1
ATOM 1540 N N . GLY A 1 199 ? -9.306 15.313 14.622 1.000 18.697 197 GLY AAA N 1
ATOM 1541 C CA . GLY A 1 199 ? -9.873 14.871 13.330 1.000 19.806 197 GLY AAA CA 1
ATOM 1542 C C . GLY A 1 199 ? -8.824 14.904 12.235 1.000 16.997 197 GLY AAA C 1
ATOM 1543 O O . GLY A 1 199 ? -7.645 14.682 12.532 1.000 15.157 197 GLY AAA O 1
ATOM 1544 N N . TRP A 1 200 ? -9.234 15.241 11.037 1.000 15.918 198 TRP AAA N 1
ATOM 1545 C CA . TRP A 1 200 ? -8.256 15.487 9.965 1.000 15.409 198 TRP AAA CA 1
ATOM 1546 C C . TRP A 1 200 ? -7.643 16.853 10.205 1.000 14.489 198 TRP AAA C 1
ATOM 1547 O O . TRP A 1 200 ? -8.337 17.870 10.149 1.000 17.583 198 TRP AAA O 1
ATOM 1558 N N . TYR A 1 201 ? -6.339 16.860 10.468 1.000 14.114 199 TYR AAA N 1
ATOM 1559 C CA . TYR A 1 201 ? -5.601 18.126 10.609 1.000 14.847 199 TYR AAA CA 1
ATOM 1560 C C . TYR A 1 201 ? -5.807 18.902 9.320 1.000 15.281 199 TYR AAA C 1
ATOM 1561 O O . TYR A 1 201 ? -5.804 18.357 8.212 1.000 15.945 199 TYR AAA O 1
ATOM 1570 N N . PRO A 1 202 ? -5.960 20.221 9.392 1.000 16.980 200 PRO AAA N 1
ATOM 1571 C CA . PRO A 1 202 ? -6.141 21.007 8.179 1.000 18.810 200 PRO AAA CA 1
ATOM 1572 C C . PRO A 1 202 ? -4.915 21.021 7.250 1.000 19.522 200 PRO AAA C 1
ATOM 1573 O O . PRO A 1 202 ? -5.069 21.131 6.048 1.000 21.507 200 PRO AAA O 1
ATOM 1577 N N A ASP A 1 203 ? -3.719 20.900 7.814 0.500 17.806 201 ASP AAA N 1
ATOM 1578 N N B ASP A 1 203 ? -3.714 20.910 7.810 0.500 17.765 201 ASP AAA N 1
ATOM 1579 C CA A ASP A 1 203 ? -2.454 21.167 7.094 0.500 19.991 201 ASP AAA CA 1
ATOM 1580 C CA B ASP A 1 203 ? -2.472 21.188 7.052 0.500 20.039 201 ASP AAA CA 1
ATOM 1581 C C A ASP A 1 203 ? -1.995 19.946 6.283 0.500 20.342 201 ASP AAA C 1
ATOM 1582 C C B ASP A 1 203 ? -1.999 19.951 6.278 0.500 20.300 201 ASP AAA C 1
ATOM 1583 O O A ASP A 1 203 ? -2.066 18.798 6.771 0.500 22.075 201 ASP AAA O 1
ATOM 1584 O O B ASP A 1 203 ? -2.066 18.807 6.778 0.500 22.093 201 ASP AAA O 1
ATOM 1593 N N . LEU A 1 204 ? -1.508 20.209 5.075 1.000 19.763 202 LEU AAA N 1
ATOM 1594 C CA . LEU A 1 204 ? -0.816 19.223 4.244 1.000 19.070 202 LEU AAA CA 1
ATOM 1595 C C . LEU A 1 204 ? 0.657 19.422 4.573 1.000 20.105 202 LEU AAA C 1
ATOM 1596 O O . LEU A 1 204 ? 1.172 20.511 4.433 1.000 27.260 202 LEU AAA O 1
ATOM 1601 N N . VAL A 1 205 ? 1.338 18.371 5.000 1.000 16.667 203 VAL AAA N 1
ATOM 1602 C CA . VAL A 1 205 ? 2.766 18.457 5.355 1.000 16.101 203 VAL AAA CA 1
ATOM 1603 C C . VAL A 1 205 ? 3.549 17.949 4.150 1.000 15.816 203 VAL AAA C 1
ATOM 1604 O O . VAL A 1 205 ? 3.412 16.766 3.784 1.000 16.753 203 VAL AAA O 1
ATOM 1608 N N . THR A 1 206 ? 4.421 18.767 3.608 1.000 15.300 204 THR AAA N 1
ATOM 1609 C CA . THR A 1 206 ? 5.248 18.381 2.461 1.000 15.064 204 THR AAA CA 1
ATOM 1610 C C . THR A 1 206 ? 6.318 17.400 2.942 1.000 15.666 204 THR AAA C 1
ATOM 1611 O O . THR A 1 206 ? 7.077 17.702 3.851 1.000 19.458 204 THR AAA O 1
ATOM 1615 N N . ILE A 1 207 ? 6.390 16.249 2.290 1.000 13.968 205 ILE AAA N 1
ATOM 1616 C CA . ILE A 1 207 ? 7.457 15.259 2.549 1.000 15.545 205 ILE AAA CA 1
ATOM 1617 C C . ILE A 1 207 ? 8.475 15.230 1.409 1.000 17.388 205 ILE AAA C 1
ATOM 1618 O O . ILE A 1 207 ? 9.573 14.732 1.663 1.000 18.257 205 ILE AAA O 1
ATOM 1623 N N . PHE A 1 208 ? 8.124 15.704 0.224 1.000 14.516 206 PHE AAA N 1
ATOM 1624 C CA . PHE A 1 208 ? 9.126 15.796 -0.880 1.000 17.219 206 PHE AAA CA 1
ATOM 1625 C C . PHE A 1 208 ? 8.676 16.904 -1.811 1.000 16.247 206 PHE AAA C 1
ATOM 1626 O O . PHE A 1 208 ? 7.468 16.975 -2.162 1.000 16.946 206 PHE AAA O 1
ATOM 1634 N N . ASP A 1 209 ? 9.629 17.714 -2.274 1.000 18.402 207 ASP AAA N 1
ATOM 1635 C CA . ASP A 1 209 ? 9.277 18.953 -2.991 1.000 23.729 207 ASP AAA CA 1
ATOM 1636 C C . ASP A 1 209 ? 8.733 18.690 -4.388 1.000 20.480 207 ASP AAA C 1
ATOM 1637 O O . ASP A 1 209 ? 7.890 19.463 -4.837 1.000 22.645 207 ASP AAA O 1
ATOM 1642 N N . ARG A 1 210 ? 9.245 17.709 -5.098 1.000 21.422 208 ARG AAA N 1
ATOM 1643 C CA . ARG A 1 210 ? 8.825 17.495 -6.500 1.000 20.764 208 ARG AAA CA 1
ATOM 1644 C C . ARG A 1 210 ? 9.125 16.039 -6.825 1.000 19.794 208 ARG AAA C 1
ATOM 1645 O O . ARG A 1 210 ? 10.274 15.612 -6.612 1.000 23.142 208 ARG AAA O 1
ATOM 1653 N N . ALA A 1 211 ? 8.125 15.326 -7.296 1.000 14.248 209 ALA AAA N 1
ATOM 1654 C CA . ALA A 1 211 ? 8.282 13.912 -7.683 1.000 15.918 209 ALA AAA CA 1
ATOM 1655 C C . ALA A 1 211 ? 7.728 13.718 -9.079 1.000 13.203 209 ALA AAA C 1
ATOM 1656 O O . ALA A 1 211 ? 6.939 14.519 -9.581 1.000 14.470 209 ALA AAA O 1
ATOM 1658 N N . PRO A 1 212 ? 8.086 12.594 -9.761 1.000 14.273 210 PRO AAA N 1
ATOM 1659 C CA . PRO A 1 212 ? 7.540 12.363 -11.099 1.000 13.873 210 PRO AAA CA 1
ATOM 1660 C C . PRO A 1 212 ? 6.017 12.279 -11.070 1.000 13.396 210 PRO AAA C 1
ATOM 1661 O O . PRO A 1 212 ? 5.434 11.859 -10.058 1.000 13.513 210 PRO AAA O 1
ATOM 1665 N N . PRO A 1 213 ? 5.332 12.717 -12.131 1.000 13.957 211 PRO AAA N 1
ATOM 1666 C CA . PRO A 1 213 ? 3.876 12.685 -12.161 1.000 13.344 211 PRO AAA CA 1
ATOM 1667 C C . PRO A 1 213 ? 3.387 11.239 -12.025 1.000 13.690 211 PRO AAA C 1
ATOM 1668 O O . PRO A 1 213 ? 3.813 10.345 -12.750 1.000 14.834 211 PRO AAA O 1
ATOM 1672 N N . ARG A 1 214 ? 2.417 11.041 -11.130 1.000 11.937 212 ARG AAA N 1
ATOM 1673 C CA . ARG A 1 214 ? 1.760 9.741 -10.877 1.000 12.863 212 ARG AAA CA 1
ATOM 1674 C C . ARG A 1 214 ? 2.740 8.700 -10.325 1.000 13.626 212 ARG AAA C 1
ATOM 1675 O O . ARG A 1 214 ? 2.498 7.506 -10.441 1.000 14.824 212 ARG AAA O 1
ATOM 1683 N N . THR A 1 215 ? 3.815 9.131 -9.698 1.000 13.734 213 THR AAA N 1
ATOM 1684 C CA . THR A 1 215 ? 4.773 8.206 -9.104 1.000 12.840 213 THR AAA CA 1
ATOM 1685 C C . THR A 1 215 ? 4.058 7.290 -8.103 1.000 12.135 213 THR AAA C 1
ATOM 1686 O O . THR A 1 215 ? 3.142 7.746 -7.363 1.000 12.428 213 THR AAA O 1
ATOM 1690 N N . ALA A 1 216 ? 4.507 6.062 -7.960 1.000 11.849 214 ALA AAA N 1
ATOM 1691 C CA . ALA A 1 216 ? 4.040 5.162 -6.915 1.000 12.011 214 ALA AAA CA 1
ATOM 1692 C C . ALA A 1 216 ? 4.376 5.726 -5.543 1.000 12.334 214 ALA AAA C 1
ATOM 1693 O O . ALA A 1 216 ? 5.425 6.331 -5.367 1.000 12.933 214 ALA AAA O 1
ATOM 1695 N N . ILE A 1 217 ? 3.482 5.505 -4.585 1.000 12.388 215 ILE AAA N 1
ATOM 1696 C CA . ILE A 1 217 ? 3.625 5.951 -3.170 1.000 12.039 215 ILE AAA CA 1
ATOM 1697 C C . ILE A 1 217 ? 3.183 4.803 -2.279 1.000 12.327 215 ILE AAA C 1
ATOM 1698 O O . ILE A 1 217 ? 2.053 4.346 -2.479 1.000 13.820 215 ILE AAA O 1
ATOM 1703 N N . ALA A 1 218 ? 3.984 4.402 -1.314 1.000 12.649 216 ALA AAA N 1
ATOM 1704 C CA . ALA A 1 218 ? 3.608 3.342 -0.368 1.000 12.379 216 ALA AAA CA 1
ATOM 1705 C C . ALA A 1 218 ? 4.136 3.676 1.006 1.000 11.476 216 ALA AAA C 1
ATOM 1706 O O . ALA A 1 218 ? 5.210 4.276 1.114 1.000 13.921 216 ALA AAA O 1
ATOM 1708 N N . ALA A 1 219 ? 3.400 3.318 2.056 1.000 11.470 217 ALA AAA N 1
ATOM 1709 C CA . ALA A 1 219 ? 3.855 3.711 3.385 1.000 11.818 217 ALA AAA CA 1
ATOM 1710 C C . ALA A 1 219 ? 3.597 2.634 4.439 1.000 11.730 217 ALA AAA C 1
ATOM 1711 O O . ALA A 1 219 ? 2.659 1.835 4.272 1.000 12.611 217 ALA AAA O 1
ATOM 1713 N N . THR A 1 220 ? 4.320 2.716 5.536 1.000 12.204 218 THR AAA N 1
ATOM 1714 C CA . THR A 1 220 ? 4.126 1.834 6.688 1.000 13.230 218 THR AAA CA 1
ATOM 1715 C C . THR A 1 220 ? 4.396 2.618 7.957 1.000 12.767 218 THR AAA C 1
ATOM 1716 O O . THR A 1 220 ? 5.065 3.667 7.925 1.000 14.164 218 THR AAA O 1
ATOM 1720 N N . SER A 1 221 ? 3.965 2.078 9.064 1.000 12.985 219 SER AAA N 1
ATOM 1721 C CA . SER A 1 221 ? 4.282 2.616 10.394 1.000 13.160 219 SER AAA CA 1
ATOM 1722 C C . SER A 1 221 ? 4.565 1.439 11.317 1.000 13.854 219 SER AAA C 1
ATOM 1723 O O . SER A 1 221 ? 4.017 0.336 11.108 1.000 15.346 219 SER AAA O 1
ATOM 1726 N N . PHE A 1 222 ? 5.310 1.702 12.369 1.000 13.823 220 PHE AAA N 1
ATOM 1727 C CA . PHE A 1 222 ? 5.695 0.670 13.349 1.000 14.714 220 PHE AAA CA 1
ATOM 1728 C C . PHE A 1 222 ? 6.104 1.344 14.650 1.000 15.289 220 PHE AAA C 1
ATOM 1729 O O . PHE A 1 222 ? 6.439 2.525 14.668 1.000 16.350 220 PHE AAA O 1
ATOM 1737 N N . GLY A 1 223 ? 6.106 0.516 15.677 1.000 17.525 221 GLY AAA N 1
ATOM 1738 C CA . GLY A 1 223 ? 6.688 0.865 16.979 1.000 16.261 221 GLY AAA CA 1
ATOM 1739 C C . GLY A 1 223 ? 5.913 1.949 17.694 1.000 16.335 221 GLY AAA C 1
ATOM 1740 O O . GLY A 1 223 ? 6.553 2.747 18.364 1.000 19.829 221 GLY AAA O 1
ATOM 1741 N N . ALA A 1 224 ? 4.580 1.943 17.588 1.000 15.615 222 ALA AAA N 1
ATOM 1742 C CA . ALA A 1 224 ? 3.779 2.925 18.341 1.000 16.731 222 ALA AAA CA 1
ATOM 1743 C C . ALA A 1 224 ? 4.074 2.821 19.824 1.000 17.506 222 ALA AAA C 1
ATOM 1744 O O . ALA A 1 224 ? 4.158 1.727 20.392 1.000 20.623 222 ALA AAA O 1
ATOM 1746 N N . GLY A 1 225 ? 4.231 3.973 20.443 1.000 18.784 223 GLY AAA N 1
ATOM 1747 C CA . GLY A 1 225 ? 4.357 4.093 21.903 1.000 19.140 223 GLY AAA CA 1
ATOM 1748 C C . GLY A 1 225 ? 3.491 5.245 22.414 1.000 17.822 223 GLY AAA C 1
ATOM 1749 O O . GLY A 1 225 ? 2.468 5.587 21.787 1.000 18.495 223 GLY AAA O 1
ATOM 1750 N N . ASN A 1 226 ? 3.929 5.823 23.517 1.000 19.810 224 ASN AAA N 1
ATOM 1751 C CA . ASN A 1 226 ? 3.187 6.941 24.133 1.000 21.394 224 ASN AAA CA 1
ATOM 1752 C C . ASN A 1 226 ? 3.458 8.201 23.319 1.000 19.653 224 ASN AAA C 1
ATOM 1753 O O . ASN A 1 226 ? 4.581 8.714 23.362 1.000 21.321 224 ASN AAA O 1
ATOM 1758 N N . SER A 1 227 ? 2.484 8.609 22.501 1.000 20.036 225 SER AAA N 1
ATOM 1759 C CA . SER A 1 227 ? 2.585 9.802 21.629 1.000 19.737 225 SER AAA CA 1
ATOM 1760 C C . SER A 1 227 ? 3.847 9.689 20.743 1.000 19.536 225 SER AAA C 1
ATOM 1761 O O . SER A 1 227 ? 4.443 10.730 20.405 1.000 21.788 225 SER AAA O 1
ATOM 1764 N N . SER A 1 228 ? 4.208 8.462 20.341 1.000 16.970 226 SER AAA N 1
ATOM 1765 C CA . SER A 1 228 ? 5.413 8.236 19.533 1.000 18.121 226 SER AAA CA 1
ATOM 1766 C C . SER A 1 228 ? 5.102 7.218 18.436 1.000 15.767 226 SER AAA C 1
ATOM 1767 O O . SER A 1 228 ? 4.355 6.261 18.663 1.000 16.508 226 SER AAA O 1
ATOM 1770 N N . ILE A 1 229 ? 5.732 7.428 17.271 1.000 16.116 227 ILE AAA N 1
ATOM 1771 C CA . ILE A 1 229 ? 5.527 6.532 16.111 1.000 15.693 227 ILE AAA CA 1
ATOM 1772 C C . ILE A 1 229 ? 6.765 6.664 15.217 1.000 13.870 227 ILE AAA C 1
ATOM 1773 O O . ILE A 1 229 ? 7.518 7.616 15.306 1.000 15.285 227 ILE AAA O 1
ATOM 1778 N N . TYR A 1 230 ? 6.926 5.625 14.390 1.000 13.169 228 TYR AAA N 1
ATOM 1779 C CA . TYR A 1 230 ? 7.954 5.547 13.342 1.000 13.913 228 TYR AAA CA 1
ATOM 1780 C C . TYR A 1 230 ? 7.218 5.287 12.041 1.000 13.572 228 TYR AAA C 1
ATOM 1781 O O . TYR A 1 230 ? 6.347 4.421 12.029 1.000 13.358 228 TYR AAA O 1
ATOM 1790 N N . MET A 1 231 ? 7.616 5.946 10.967 1.000 12.948 229 MET AAA N 1
ATOM 1791 C CA . MET A 1 231 ? 6.893 5.776 9.702 1.000 13.891 229 MET AAA CA 1
ATOM 1792 C C . MET A 1 231 ? 7.935 5.801 8.586 1.000 14.258 229 MET AAA C 1
ATOM 1793 O O . MET A 1 231 ? 9.002 6.432 8.706 1.000 13.827 229 MET AAA O 1
ATOM 1798 N N . ARG A 1 232 ? 7.643 5.089 7.516 1.000 13.166 230 ARG AAA N 1
ATOM 1799 C CA . ARG A 1 232 ? 8.483 5.083 6.315 1.000 13.885 230 ARG AAA CA 1
ATOM 1800 C C . ARG A 1 232 ? 7.580 5.239 5.091 1.000 12.570 230 ARG AAA C 1
ATOM 1801 O O . ARG A 1 232 ? 6.591 4.502 4.972 1.000 13.586 230 ARG AAA O 1
ATOM 1809 N N . ILE A 1 233 ? 7.938 6.149 4.198 1.000 13.046 231 ILE AAA N 1
ATOM 1810 C CA . ILE A 1 233 ? 7.188 6.388 2.941 1.000 12.156 231 ILE AAA CA 1
ATOM 1811 C C . ILE A 1 233 ? 8.156 6.169 1.789 1.000 11.867 231 ILE AAA C 1
ATOM 1812 O O . ILE A 1 233 ? 9.288 6.619 1.862 1.000 12.929 231 ILE AAA O 1
ATOM 1817 N N . TYR A 1 234 ? 7.683 5.495 0.776 1.000 12.428 232 TYR AAA N 1
ATOM 1818 C CA . TYR A 1 234 ? 8.487 5.122 -0.402 1.000 11.708 232 TYR AAA CA 1
ATOM 1819 C C . TYR A 1 234 ? 7.816 5.707 -1.636 1.000 12.130 232 TYR AAA C 1
ATOM 1820 O O . TYR A 1 234 ? 6.598 5.615 -1.798 1.000 13.990 232 TYR AAA O 1
ATOM 1829 N N . PHE A 1 235 ? 8.627 6.187 -2.585 1.000 11.820 233 PHE AAA N 1
ATOM 1830 C CA . PHE A 1 235 ? 8.104 6.629 -3.891 1.000 11.915 233 PHE AAA CA 1
ATOM 1831 C C . PHE A 1 235 ? 9.192 6.360 -4.941 1.000 11.820 233 PHE AAA C 1
ATOM 1832 O O . PHE A 1 235 ? 10.358 6.231 -4.587 1.000 13.240 233 PHE AAA O 1
ATOM 1840 N N . VAL A 1 236 ? 8.779 6.441 -6.197 1.000 12.399 234 VAL AAA N 1
ATOM 1841 C CA . VAL A 1 236 ? 9.780 6.288 -7.282 1.000 12.397 234 VAL AAA CA 1
ATOM 1842 C C . VAL A 1 236 ? 10.179 7.683 -7.758 1.000 11.664 234 VAL AAA C 1
ATOM 1843 O O . VAL A 1 236 ? 9.345 8.484 -8.224 1.000 14.624 234 VAL AAA O 1
ATOM 1847 N N . ASN A 1 237 ? 11.465 7.953 -7.644 1.000 13.237 235 ASN AAA N 1
ATOM 1848 C CA . ASN A 1 237 ? 12.001 9.295 -7.974 1.000 14.200 235 ASN AAA CA 1
ATOM 1849 C C . ASN A 1 237 ? 12.402 9.326 -9.471 1.000 14.189 235 ASN AAA C 1
ATOM 1850 O O . ASN A 1 237 ? 12.397 8.290 -10.172 1.000 14.777 235 ASN AAA O 1
ATOM 1855 N N . SER A 1 238 ? 12.808 10.475 -9.925 1.000 14.997 236 SER AAA N 1
ATOM 1856 C CA . SER A 1 238 ? 13.156 10.781 -11.329 1.000 15.233 236 SER AAA CA 1
ATOM 1857 C C . SER A 1 238 ? 14.449 10.055 -11.735 1.000 16.112 236 SER AAA C 1
ATOM 1858 O O . SER A 1 238 ? 14.683 9.950 -12.980 1.000 17.947 236 SER AAA O 1
ATOM 1861 N N . ASP A 1 239 ? 15.195 9.533 -10.765 1.000 15.706 237 ASP AAA N 1
ATOM 1862 C CA . ASP A 1 239 ? 16.430 8.749 -10.987 1.000 15.048 237 ASP AAA CA 1
ATOM 1863 C C . ASP A 1 239 ? 16.127 7.271 -11.200 1.000 14.970 237 ASP AAA C 1
ATOM 1864 O O . ASP A 1 239 ? 17.056 6.441 -11.155 1.000 17.275 237 ASP AAA O 1
ATOM 1869 N N . ASN A 1 240 ? 14.865 6.911 -11.317 1.000 14.660 238 ASN AAA N 1
ATOM 1870 C CA . ASN A 1 240 ? 14.446 5.499 -11.521 1.000 13.912 238 ASN AAA CA 1
ATOM 1871 C C . ASN A 1 240 ? 14.907 4.653 -10.338 1.000 13.053 238 ASN AAA C 1
ATOM 1872 O O . ASN A 1 240 ? 15.351 3.507 -10.500 1.000 14.672 238 ASN AAA O 1
ATOM 1877 N N . THR A 1 241 ? 14.774 5.174 -9.127 1.000 13.678 239 THR AAA N 1
ATOM 1878 C CA . THR A 1 241 ? 15.022 4.439 -7.902 1.000 13.802 239 THR AAA CA 1
ATOM 1879 C C . THR A 1 241 ? 13.834 4.696 -6.960 1.000 14.096 239 THR AAA C 1
ATOM 1880 O O . THR A 1 241 ? 13.207 5.788 -7.034 1.000 14.741 239 THR AAA O 1
ATOM 1884 N N . ILE A 1 242 ? 13.663 3.772 -6.024 1.000 12.980 240 ILE AAA N 1
ATOM 1885 C CA . ILE A 1 242 ? 12.786 4.042 -4.854 1.000 12.558 240 ILE AAA CA 1
ATOM 1886 C C . ILE A 1 242 ? 13.596 4.885 -3.884 1.000 13.131 240 ILE AAA C 1
ATOM 1887 O O . ILE A 1 242 ? 14.720 4.537 -3.548 1.000 14.222 240 ILE AAA O 1
ATOM 1892 N N . TRP A 1 243 ? 12.968 5.988 -3.452 1.000 12.682 241 TRP AAA N 1
ATOM 1893 C CA . TRP A 1 243 ? 13.428 6.798 -2.316 1.000 13.169 241 TRP AAA CA 1
ATOM 1894 C C . TRP A 1 243 ? 12.565 6.506 -1.089 1.000 13.011 241 TRP AAA C 1
ATOM 1895 O O . TRP A 1 243 ? 11.357 6.180 -1.229 1.000 12.663 241 TRP AAA O 1
ATOM 1906 N N . GLN A 1 244 ? 13.173 6.671 0.060 1.000 14.484 242 GLN AAA N 1
ATOM 1907 C CA . GLN A 1 244 ? 12.558 6.495 1.387 1.000 13.960 242 GLN AAA CA 1
ATOM 1908 C C . GLN A 1 244 ? 12.579 7.846 2.097 1.000 14.733 242 GLN AAA C 1
ATOM 1909 O O . GLN A 1 244 ? 13.603 8.540 2.071 1.000 15.762 242 GLN AAA O 1
ATOM 1915 N N . VAL A 1 245 ? 11.443 8.169 2.702 1.000 13.466 243 VAL AAA N 1
ATOM 1916 C CA . VAL A 1 245 ? 11.353 9.312 3.629 1.000 13.013 243 VAL AAA CA 1
ATOM 1917 C C . VAL A 1 245 ? 11.058 8.739 5.011 1.000 13.943 243 VAL AAA C 1
ATOM 1918 O O . VAL A 1 245 ? 10.168 7.866 5.131 1.000 14.354 243 VAL AAA O 1
ATOM 1922 N N . CYS A 1 246 ? 11.803 9.163 6.012 1.000 15.178 244 CYS AAA N 1
ATOM 1923 C CA . CYS A 1 246 ? 11.637 8.601 7.374 1.000 15.612 244 CYS AAA CA 1
ATOM 1924 C C . CYS A 1 246 ? 10.957 9.603 8.309 1.000 16.336 244 CYS AAA C 1
ATOM 1925 O O . CYS A 1 246 ? 11.374 10.742 8.355 1.000 17.608 244 CYS AAA O 1
ATOM 1928 N N . TRP A 1 247 ? 9.995 9.118 9.080 1.000 15.121 245 TRP AAA N 1
ATOM 1929 C CA . TRP A 1 247 ? 9.561 9.808 10.309 1.000 15.333 245 TRP AAA CA 1
ATOM 1930 C C . TRP A 1 247 ? 10.129 8.994 11.456 1.000 15.181 245 TRP AAA C 1
ATOM 1931 O O . TRP A 1 247 ? 9.826 7.784 11.543 1.000 15.637 245 TRP AAA O 1
ATOM 1942 N N . ASP A 1 248 ? 10.933 9.592 12.309 1.000 17.381 246 ASP AAA N 1
ATOM 1943 C CA . ASP A 1 248 ? 11.401 8.899 13.536 1.000 17.214 246 ASP AAA CA 1
ATOM 1944 C C . ASP A 1 248 ? 11.013 9.772 14.716 1.000 17.104 246 ASP AAA C 1
ATOM 1945 O O . ASP A 1 248 ? 11.292 10.981 14.689 1.000 19.995 246 ASP AAA O 1
ATOM 1950 N N . HIS A 1 249 ? 10.452 9.146 15.749 1.000 20.111 247 HIS AAA N 1
ATOM 1951 C CA . HIS A 1 249 ? 10.076 9.870 16.977 1.000 19.720 247 HIS AAA CA 1
ATOM 1952 C C . HIS A 1 249 ? 11.252 10.706 17.478 1.000 21.850 247 HIS AAA C 1
ATOM 1953 O O . HIS A 1 249 ? 12.369 10.187 17.595 1.000 23.087 247 HIS AAA O 1
ATOM 1960 N N . GLY A 1 250 ? 11.003 11.976 17.749 1.000 25.750 248 GLY AAA N 1
ATOM 1961 C CA . GLY A 1 250 ? 12.022 12.901 18.271 1.000 27.755 248 GLY AAA CA 1
ATOM 1962 C C . GLY A 1 250 ? 12.846 13.578 17.191 1.000 28.910 248 GLY AAA C 1
ATOM 1963 O O . GLY A 1 250 ? 13.572 14.512 17.510 1.000 32.199 248 GLY AAA O 1
ATOM 1964 N N . LYS A 1 251 ? 12.773 13.107 15.963 1.000 25.796 249 LYS AAA N 1
ATOM 1965 C CA . LYS A 1 251 ? 13.458 13.739 14.818 1.000 25.590 249 LYS AAA CA 1
ATOM 1966 C C . LYS A 1 251 ? 12.467 14.275 13.782 1.000 21.823 249 LYS AAA C 1
ATOM 1967 O O . LYS A 1 251 ? 12.841 15.093 12.989 1.000 25.942 249 LYS AAA O 1
ATOM 1973 N N . GLY A 1 252 ? 11.264 13.752 13.742 1.000 19.218 250 GLY AAA N 1
ATOM 1974 C CA . GLY A 1 252 ? 10.310 14.173 12.708 1.000 21.788 250 GLY AAA CA 1
ATOM 1975 C C . GLY A 1 252 ? 10.715 13.623 11.350 1.000 18.127 250 GLY AAA C 1
ATOM 1976 O O . GLY A 1 252 ? 11.249 12.511 11.274 1.000 17.497 250 GLY AAA O 1
ATOM 1977 N N . TYR A 1 253 ? 10.376 14.325 10.303 1.000 17.556 251 TYR AAA N 1
ATOM 1978 C CA . TYR A 1 253 ? 10.729 13.934 8.926 1.000 16.083 251 TYR AAA CA 1
ATOM 1979 C C . TYR A 1 253 ? 12.201 14.262 8.647 1.000 19.694 251 TYR AAA C 1
ATOM 1980 O O . TYR A 1 253 ? 12.541 15.400 8.615 1.000 23.939 251 TYR AAA O 1
ATOM 1989 N N . HIS A 1 254 ? 12.963 13.243 8.240 1.000 22.820 252 HIS AAA N 1
ATOM 1990 C CA . HIS A 1 254 ? 14.404 13.326 7.941 1.000 23.974 252 HIS AAA CA 1
ATOM 1991 C C . HIS A 1 254 ? 14.837 12.108 7.127 1.000 20.861 252 HIS AAA C 1
ATOM 1992 O O . HIS A 1 254 ? 13.945 11.259 6.668 1.000 26.321 252 HIS AAA O 1
ATOM 1999 N N . ASP A 1 255 ? 16.117 11.971 6.868 1.000 24.275 253 ASP AAA N 1
ATOM 2000 C CA . ASP A 1 255 ? 16.733 10.727 6.379 1.000 26.171 253 ASP AAA CA 1
ATOM 2001 C C . ASP A 1 255 ? 16.080 10.375 5.033 1.000 28.254 253 ASP AAA C 1
ATOM 2002 O O . ASP A 1 255 ? 15.673 9.168 4.864 1.000 31.956 253 ASP AAA O 1
ATOM 2007 N N . LYS A 1 256 ? 15.962 11.348 4.122 1.000 19.554 254 LYS AAA N 1
ATOM 2008 C CA . LYS A 1 256 ? 15.373 11.126 2.790 1.000 20.342 254 LYS AAA CA 1
ATOM 2009 C C . LYS A 1 256 ? 16.506 10.693 1.865 1.000 18.504 254 LYS AAA C 1
ATOM 2010 O O . LYS A 1 256 ? 17.541 11.379 1.824 1.000 21.506 254 LYS AAA O 1
ATOM 2016 N N . GLY A 1 257 ? 16.325 9.584 1.168 1.000 15.612 255 GLY AAA N 1
ATOM 2017 C CA . GLY A 1 257 ? 17.342 9.164 0.204 1.000 17.612 255 GLY AAA CA 1
ATOM 2018 C C . GLY A 1 257 ? 16.940 7.929 -0.541 1.000 15.194 255 GLY AAA C 1
ATOM 2019 O O . GLY A 1 257 ? 15.916 7.312 -0.255 1.000 14.801 255 GLY AAA O 1
ATOM 2020 N N . THR A 1 258 ? 17.777 7.575 -1.506 1.000 15.441 256 THR AAA N 1
ATOM 2021 C CA . THR A 1 258 ? 17.546 6.422 -2.364 1.000 16.078 256 THR AAA CA 1
ATOM 2022 C C . THR A 1 258 ? 17.666 5.132 -1.555 1.000 16.004 256 THR AAA C 1
ATOM 2023 O O . THR A 1 258 ? 18.472 5.025 -0.633 1.000 18.521 256 THR AAA O 1
ATOM 2027 N N . ILE A 1 259 ? 16.931 4.118 -2.024 1.000 15.787 257 ILE AAA N 1
ATOM 2028 C CA . ILE A 1 259 ? 16.917 2.755 -1.446 1.000 15.924 257 ILE AAA CA 1
ATOM 2029 C C . ILE A 1 259 ? 17.414 1.756 -2.497 1.000 15.858 257 ILE AAA C 1
ATOM 2030 O O . ILE A 1 259 ? 18.315 0.958 -2.149 1.000 18.360 257 ILE AAA O 1
ATOM 2035 N N . THR A 1 260 ? 16.753 1.688 -3.651 1.000 14.678 258 THR AAA N 1
ATOM 2036 C CA . THR A 1 260 ? 17.113 0.620 -4.621 1.000 15.783 258 THR AAA CA 1
ATOM 2037 C C . THR A 1 260 ? 16.652 1.032 -5.996 1.000 15.410 258 THR AAA C 1
ATOM 2038 O O . THR A 1 260 ? 15.599 1.645 -6.166 1.000 15.244 258 THR AAA O 1
ATOM 2042 N N . PRO A 1 261 ? 17.352 0.628 -7.086 1.000 14.722 259 PRO AAA N 1
ATOM 2043 C CA . PRO A 1 261 ? 16.848 0.931 -8.408 1.000 15.371 259 PRO AAA CA 1
ATOM 2044 C C . PRO A 1 261 ? 15.607 0.125 -8.791 1.000 13.992 259 PRO AAA C 1
ATOM 2045 O O . PRO A 1 261 ? 15.439 -0.981 -8.320 1.000 16.452 259 PRO AAA O 1
ATOM 2049 N N . VAL A 1 262 ? 14.808 0.696 -9.659 1.000 13.914 260 VAL AAA N 1
ATOM 2050 C CA . VAL A 1 262 ? 13.581 0.040 -10.173 1.000 13.126 260 VAL AAA CA 1
ATOM 2051 C C . VAL A 1 262 ? 13.474 0.296 -11.674 1.000 13.040 260 VAL AAA C 1
ATOM 2052 O O . VAL A 1 262 ? 14.122 1.199 -12.225 1.000 14.809 260 VAL AAA O 1
ATOM 2056 N N . ILE A 1 263 ? 12.627 -0.477 -12.325 1.000 12.795 261 ILE AAA N 1
ATOM 2057 C CA . ILE A 1 263 ? 12.228 -0.166 -13.703 1.000 13.477 261 ILE AAA CA 1
ATOM 2058 C C . ILE A 1 263 ? 11.536 1.191 -13.731 1.000 12.015 261 ILE AAA C 1
ATOM 2059 O O . ILE A 1 263 ? 10.869 1.598 -12.738 1.000 12.984 261 ILE AAA O 1
ATOM 2064 N N . GLN A 1 264 ? 11.609 1.881 -14.836 1.000 13.794 262 GLN AAA N 1
ATOM 2065 C CA . GLN A 1 264 ? 10.821 3.100 -15.110 1.000 13.953 262 GLN AAA CA 1
ATOM 2066 C C . GLN A 1 264 ? 9.353 2.744 -14.835 1.000 12.859 262 GLN AAA C 1
ATOM 2067 O O . GLN A 1 264 ? 8.805 1.755 -15.327 1.000 15.102 262 GLN AAA O 1
ATOM 2073 N N . GLY A 1 265 ? 8.708 3.539 -13.983 1.000 13.079 263 GLY AAA N 1
ATOM 2074 C CA . GLY A 1 265 ? 7.274 3.362 -13.686 1.000 13.564 263 GLY AAA CA 1
ATOM 2075 C C . GLY A 1 265 ? 6.946 2.152 -12.783 1.000 13.849 263 GLY AAA C 1
ATOM 2076 O O . GLY A 1 265 ? 5.758 1.753 -12.736 1.000 14.088 263 GLY AAA O 1
ATOM 2077 N N . SER A 1 266 ? 7.892 1.571 -12.055 1.000 12.871 264 SER AAA N 1
ATOM 2078 C CA . SER A 1 266 ? 7.607 0.470 -11.111 1.000 12.703 264 SER AAA CA 1
ATOM 2079 C C . SER A 1 266 ? 6.566 0.935 -10.103 1.000 12.473 264 SER AAA C 1
ATOM 2080 O O . SER A 1 266 ? 6.612 2.100 -9.611 1.000 12.680 264 SER AAA O 1
ATOM 2083 N N . GLU A 1 267 ? 5.717 0.006 -9.716 1.000 11.867 265 GLU AAA N 1
ATOM 2084 C CA . GLU A 1 267 ? 4.869 0.184 -8.515 1.000 11.058 265 GLU AAA CA 1
ATOM 2085 C C . GLU A 1 267 ? 5.654 -0.317 -7.305 1.000 13.068 265 GLU AAA C 1
ATOM 2086 O O . GLU A 1 267 ? 6.754 -0.882 -7.413 1.000 13.502 265 GLU AAA O 1
ATOM 2092 N N . VAL A 1 268 ? 5.109 -0.091 -6.118 1.000 12.054 266 VAL AAA N 1
ATOM 2093 C CA . VAL A 1 268 ? 5.829 -0.337 -4.862 1.000 11.756 266 VAL AAA CA 1
ATOM 2094 C C . VAL A 1 268 ? 4.856 -0.797 -3.786 1.000 12.229 266 VAL AAA C 1
ATOM 2095 O O . VAL A 1 268 ? 3.762 -0.183 -3.676 1.000 11.977 266 VAL AAA O 1
ATOM 2099 N N . ALA A 1 269 ? 5.274 -1.751 -2.980 1.000 10.987 267 ALA AAA N 1
ATOM 2100 C CA . ALA A 1 269 ? 4.545 -2.125 -1.754 1.000 11.505 267 ALA AAA CA 1
ATOM 2101 C C . ALA A 1 269 ? 5.516 -2.271 -0.609 1.000 12.405 267 ALA AAA C 1
ATOM 2102 O O . ALA A 1 269 ? 6.684 -2.659 -0.801 1.000 13.267 267 ALA AAA O 1
ATOM 2104 N N . ILE A 1 270 ? 5.033 -2.006 0.621 1.000 11.567 268 ILE AAA N 1
ATOM 2105 C CA . ILE A 1 270 ? 5.857 -2.077 1.848 1.000 12.213 268 ILE AAA CA 1
ATOM 2106 C C . ILE A 1 270 ? 5.032 -2.765 2.939 1.000 12.667 268 ILE AAA C 1
ATOM 2107 O O . ILE A 1 270 ? 3.812 -2.499 3.031 1.000 14.057 268 ILE AAA O 1
ATOM 2112 N N . ILE A 1 271 ? 5.654 -3.623 3.695 1.000 13.264 269 ILE AAA N 1
ATOM 2113 C CA . ILE A 1 271 ? 5.124 -4.163 4.963 1.000 12.925 269 ILE AAA CA 1
ATOM 2114 C C . ILE A 1 271 ? 6.207 -4.003 6.020 1.000 13.259 269 ILE AAA C 1
ATOM 2115 O O . ILE A 1 271 ? 7.437 -3.867 5.710 1.000 14.235 269 ILE AAA O 1
ATOM 2120 N N . SER A 1 272 ? 5.793 -4.071 7.278 1.000 13.304 270 SER AAA N 1
ATOM 2121 C CA . SER A 1 272 ? 6.747 -3.963 8.400 1.000 13.936 270 SER AAA CA 1
ATOM 2122 C C . SER A 1 272 ? 6.214 -4.747 9.611 1.000 14.149 270 SER AAA C 1
ATOM 2123 O O . SER A 1 272 ? 4.987 -5.085 9.645 1.000 16.140 270 SER AAA O 1
ATOM 2126 N N . TRP A 1 273 ? 7.099 -5.023 10.550 1.000 15.314 271 TRP AAA N 1
ATOM 2127 C CA . TRP A 1 273 ? 6.699 -5.587 11.849 1.000 17.680 271 TRP AAA CA 1
ATOM 2128 C C . TRP A 1 273 ? 7.766 -5.324 12.882 1.000 16.715 271 TRP AAA C 1
ATOM 2129 O O . TRP A 1 273 ? 8.937 -5.114 12.530 1.000 18.172 271 TRP AAA O 1
ATOM 2140 N N . GLY A 1 274 ? 7.388 -5.419 14.146 1.000 18.467 272 GLY AAA N 1
ATOM 2141 C CA . GLY A 1 274 ? 8.351 -5.299 15.239 1.000 17.562 272 GLY AAA CA 1
ATOM 2142 C C . GLY A 1 274 ? 8.743 -3.858 15.521 1.000 20.363 272 GLY AAA C 1
ATOM 2143 O O . GLY A 1 274 ? 8.054 -2.920 15.115 1.000 21.428 272 GLY AAA O 1
ATOM 2144 N N . SER A 1 275 ? 9.841 -3.674 16.240 1.000 23.617 273 SER AAA N 1
ATOM 2145 C CA . SER A 1 275 ? 10.167 -2.320 16.774 1.000 25.508 273 SER AAA CA 1
ATOM 2146 C C . SER A 1 275 ? 11.648 -2.274 17.128 1.000 28.871 273 SER AAA C 1
ATOM 2147 O O . SER A 1 275 ? 12.199 -3.347 17.411 1.000 28.331 273 SER AAA O 1
ATOM 2150 N N . PHE A 1 276 ? 12.210 -1.062 17.172 1.000 30.300 274 PHE AAA N 1
ATOM 2151 C CA . PHE A 1 276 ? 13.629 -0.800 17.517 1.000 26.656 274 PHE AAA CA 1
ATOM 2152 C C . PHE A 1 276 ? 13.870 -1.359 18.914 1.000 34.208 274 PHE AAA C 1
ATOM 2153 O O . PHE A 1 276 ? 14.919 -1.968 19.214 1.000 37.807 274 PHE AAA O 1
ATOM 2161 N N . ALA A 1 277 ? 12.859 -1.226 19.758 1.000 33.169 275 ALA AAA N 1
ATOM 2162 C CA . ALA A 1 277 ? 12.894 -1.686 21.164 1.000 35.235 275 ALA AAA CA 1
ATOM 2163 C C . ALA A 1 277 ? 13.018 -3.215 21.293 1.000 36.834 275 ALA AAA C 1
ATOM 2164 O O . ALA A 1 277 ? 13.537 -3.629 22.324 1.000 40.213 275 ALA AAA O 1
ATOM 2166 N N . ASN A 1 278 ? 12.632 -4.041 20.306 1.000 36.334 276 ASN AAA N 1
ATOM 2167 C CA . ASN A 1 278 ? 12.658 -5.528 20.464 1.000 37.558 276 ASN AAA CA 1
ATOM 2168 C C . ASN A 1 278 ? 13.354 -6.239 19.284 1.000 35.681 276 ASN AAA C 1
ATOM 2169 O O . ASN A 1 278 ? 12.740 -7.160 18.707 1.000 35.432 276 ASN AAA O 1
ATOM 2171 N N . ASN A 1 279 ? 14.603 -5.897 18.943 1.000 32.455 277 ASN AAA N 1
ATOM 2172 C CA . ASN A 1 279 ? 15.416 -6.544 17.869 1.000 33.213 277 ASN AAA CA 1
ATOM 2173 C C . ASN A 1 279 ? 14.696 -6.455 16.518 1.000 30.299 277 ASN AAA C 1
ATOM 2174 O O . ASN A 1 279 ? 14.838 -7.347 15.681 1.000 29.191 277 ASN AAA O 1
ATOM 2179 N N . GLY A 1 280 ? 14.029 -5.337 16.298 1.000 30.413 278 GLY AAA N 1
ATOM 2180 C CA . GLY A 1 280 ? 13.410 -5.013 15.010 1.000 24.375 278 GLY AAA CA 1
ATOM 2181 C C . GLY A 1 280 ? 13.737 -3.566 14.702 1.000 21.853 278 GLY AAA C 1
ATOM 2182 O O . GLY A 1 280 ? 14.681 -3.007 15.254 1.000 24.593 278 GLY AAA O 1
ATOM 2183 N N . PRO A 1 281 ? 12.995 -2.921 13.797 1.000 19.785 279 PRO AAA N 1
ATOM 2184 C CA . PRO A 1 281 ? 11.908 -3.563 13.085 1.000 18.482 279 PRO AAA CA 1
ATOM 2185 C C . PRO A 1 281 ? 12.414 -4.393 11.909 1.000 17.933 279 PRO AAA C 1
ATOM 2186 O O . PRO A 1 281 ? 13.600 -4.531 11.700 1.000 18.314 279 PRO AAA O 1
ATOM 2190 N N . ASP A 1 282 ? 11.477 -5.003 11.220 1.000 15.758 280 ASP AAA N 1
ATOM 2191 C CA . ASP A 1 282 ? 11.671 -5.622 9.903 1.000 16.049 280 ASP AAA CA 1
ATOM 2192 C C . ASP A 1 282 ? 10.862 -4.833 8.881 1.000 15.742 280 ASP AAA C 1
ATOM 2193 O O . ASP A 1 282 ? 9.689 -4.545 9.141 1.000 14.984 280 ASP AAA O 1
ATOM 2198 N N . LEU A 1 283 ? 11.445 -4.610 7.717 1.000 14.332 281 LEU AAA N 1
ATOM 2199 C CA . LEU A 1 283 ? 10.790 -4.005 6.556 1.000 15.214 281 LEU AAA CA 1
ATOM 2200 C C . LEU A 1 283 ? 10.924 -4.969 5.387 1.000 13.066 281 LEU AAA C 1
ATOM 2201 O O . LEU A 1 283 ? 12.025 -5.588 5.222 1.000 15.257 281 LEU AAA O 1
ATOM 2206 N N . ARG A 1 284 ? 9.889 -5.037 4.552 1.000 13.194 282 ARG AAA N 1
ATOM 2207 C CA . ARG A 1 284 ? 10.024 -5.748 3.252 1.000 12.780 282 ARG AAA CA 1
ATOM 2208 C C . ARG A 1 284 ? 9.366 -4.850 2.210 1.000 13.811 282 ARG AAA C 1
ATOM 2209 O O . ARG A 1 284 ? 8.175 -4.449 2.399 1.000 13.705 282 ARG AAA O 1
ATOM 2217 N N . LEU A 1 285 ? 10.095 -4.538 1.142 1.000 13.108 283 LEU AAA N 1
ATOM 2218 C CA . LEU A 1 285 ? 9.640 -3.704 0.030 1.000 13.690 283 LEU AAA CA 1
ATOM 2219 C C . LEU A 1 285 ? 9.543 -4.588 -1.222 1.000 12.527 283 LEU AAA C 1
ATOM 2220 O O . LEU A 1 285 ? 10.453 -5.445 -1.414 1.000 14.703 283 LEU AAA O 1
ATOM 2225 N N . TYR A 1 286 ? 8.542 -4.409 -2.042 1.000 12.409 284 TYR AAA N 1
ATOM 2226 C CA . TYR A 1 286 ? 8.308 -5.185 -3.272 1.000 12.317 284 TYR AAA CA 1
ATOM 2227 C C . TYR A 1 286 ? 8.152 -4.210 -4.406 1.000 12.252 284 TYR AAA C 1
ATOM 2228 O O . TYR A 1 286 ? 7.522 -3.147 -4.285 1.000 13.178 284 TYR AAA O 1
ATOM 2237 N N . PHE A 1 287 ? 8.710 -4.552 -5.561 1.000 12.781 285 PHE AAA N 1
ATOM 2238 C CA . PHE A 1 287 ? 8.810 -3.673 -6.739 1.000 11.890 285 PHE AAA CA 1
ATOM 2239 C C . PHE A 1 287 ? 9.301 -4.484 -7.938 1.000 12.957 285 PHE AAA C 1
ATOM 2240 O O . PHE A 1 287 ? 9.591 -5.654 -7.755 1.000 14.258 285 PHE AAA O 1
ATOM 2248 N N . GLN A 1 288 ? 9.406 -3.849 -9.088 1.000 11.145 286 GLN AAA N 1
ATOM 2249 C CA . GLN A 1 288 ? 10.047 -4.463 -10.268 1.000 12.177 286 GLN AAA CA 1
ATOM 2250 C C . GLN A 1 288 ? 11.359 -3.732 -10.519 1.000 12.808 286 GLN AAA C 1
ATOM 2251 O O . GLN A 1 288 ? 11.309 -2.490 -10.692 1.000 13.079 286 GLN AAA O 1
ATOM 2257 N N . ASN A 1 289 ? 12.468 -4.471 -10.608 1.000 13.317 287 ASN AAA N 1
ATOM 2258 C CA . ASN A 1 289 ? 13.766 -3.837 -10.952 1.000 14.082 287 ASN AAA CA 1
ATOM 2259 C C . ASN A 1 289 ? 14.366 -4.450 -12.217 1.000 12.895 287 ASN AAA C 1
ATOM 2260 O O . ASN A 1 289 ? 15.532 -4.141 -12.482 1.000 16.178 287 ASN AAA O 1
ATOM 2265 N N . GLY A 1 290 ? 13.603 -5.248 -12.958 1.000 13.516 288 GLY AAA N 1
ATOM 2266 C CA . GLY A 1 290 ? 14.101 -5.840 -14.207 1.000 14.747 288 GLY AAA CA 1
ATOM 2267 C C . GLY A 1 290 ? 14.672 -7.222 -14.014 1.000 14.682 288 GLY AAA C 1
ATOM 2268 O O . GLY A 1 290 ? 15.191 -7.785 -14.995 1.000 16.760 288 GLY AAA O 1
ATOM 2269 N N . THR A 1 291 ? 14.586 -7.811 -12.829 1.000 15.230 289 THR AAA N 1
ATOM 2270 C CA . THR A 1 291 ? 14.977 -9.221 -12.603 1.000 14.215 289 THR AAA CA 1
ATOM 2271 C C . THR A 1 291 ? 14.096 -10.121 -13.451 1.000 14.940 289 THR AAA C 1
ATOM 2272 O O . THR A 1 291 ? 12.884 -10.044 -13.414 1.000 16.006 289 THR AAA O 1
ATOM 2276 N N . TYR A 1 292 ? 14.719 -10.933 -14.293 1.000 17.381 290 TYR AAA N 1
ATOM 2277 C CA . TYR A 1 292 ? 14.001 -11.785 -15.281 1.000 17.145 290 TYR AAA CA 1
ATOM 2278 C C . TYR A 1 292 ? 13.040 -10.934 -16.120 1.000 15.033 290 TYR AAA C 1
ATOM 2279 O O . TYR A 1 292 ? 11.955 -11.380 -16.520 1.000 16.311 290 TYR AAA O 1
ATOM 2288 N N . ILE A 1 293 ? 13.405 -9.661 -16.336 1.000 15.833 291 ILE AAA N 1
ATOM 2289 C CA . ILE A 1 293 ? 12.637 -8.617 -17.063 1.000 16.415 291 ILE AAA CA 1
ATOM 2290 C C . ILE A 1 293 ? 11.465 -8.158 -16.216 1.000 16.412 291 ILE AAA C 1
ATOM 2291 O O . ILE A 1 293 ? 11.419 -6.952 -15.917 1.000 16.666 291 ILE AAA O 1
ATOM 2296 N N . SER A 1 294 ? 10.526 -9.042 -15.914 1.000 15.397 292 SER AAA N 1
ATOM 2297 C CA . SER A 1 294 ? 9.210 -8.659 -15.361 1.000 15.574 292 SER AAA CA 1
ATOM 2298 C C . SER A 1 294 ? 8.929 -9.277 -14.001 1.000 14.415 292 SER AAA C 1
ATOM 2299 O O . SER A 1 294 ? 7.780 -9.107 -13.524 1.000 14.257 292 SER AAA O 1
ATOM 2302 N N . ALA A 1 295 ? 9.864 -9.950 -13.354 1.000 13.797 293 ALA AAA N 1
ATOM 2303 C CA . ALA A 1 295 ? 9.637 -10.497 -11.998 1.000 14.644 293 ALA AAA CA 1
ATOM 2304 C C . ALA A 1 295 ? 9.496 -9.361 -10.979 1.000 14.952 293 ALA AAA C 1
ATOM 2305 O O . ALA A 1 295 ? 9.960 -8.283 -11.198 1.000 15.674 293 ALA AAA O 1
ATOM 2307 N N . VAL A 1 296 ? 8.795 -9.696 -9.908 1.000 14.059 294 VAL AAA N 1
ATOM 2308 C CA . VAL A 1 296 ? 8.752 -8.856 -8.696 1.000 13.804 294 VAL AAA CA 1
ATOM 2309 C C . VAL A 1 296 ? 9.929 -9.248 -7.810 1.000 14.012 294 VAL AAA C 1
ATOM 2310 O O . VAL A 1 296 ? 10.168 -10.428 -7.585 1.000 14.929 294 VAL AAA O 1
ATOM 2314 N N . SER A 1 297 ? 10.648 -8.244 -7.323 1.000 13.812 295 SER AAA N 1
ATOM 2315 C CA . SER A 1 297 ? 11.785 -8.423 -6.414 1.000 14.100 295 SER AAA CA 1
ATOM 2316 C C . SER A 1 297 ? 11.492 -7.868 -5.015 1.000 12.745 295 SER AAA C 1
ATOM 2317 O O . SER A 1 297 ? 10.530 -7.073 -4.855 1.000 14.357 295 SER AAA O 1
ATOM 2320 N N . GLU A 1 298 ? 12.326 -8.214 -4.070 1.000 13.538 296 GLU AAA N 1
ATOM 2321 C CA . GLU A 1 298 ? 12.179 -7.828 -2.652 1.000 11.829 296 GLU AAA CA 1
ATOM 2322 C C . GLU A 1 298 ? 13.441 -7.130 -2.146 1.000 13.527 296 GLU AAA C 1
ATOM 2323 O O . GLU A 1 298 ? 14.561 -7.500 -2.498 1.000 15.496 296 GLU AAA O 1
ATOM 2329 N N . TRP A 1 299 ? 13.241 -6.109 -1.317 1.000 14.123 297 TRP AAA N 1
ATOM 2330 C CA . TRP A 1 299 ? 14.300 -5.476 -0.507 1.000 14.029 297 TRP AAA CA 1
ATOM 2331 C C . TRP A 1 299 ? 13.964 -5.695 0.951 1.000 14.013 297 TRP AAA C 1
ATOM 2332 O O . TRP A 1 299 ? 12.766 -5.657 1.299 1.000 14.841 297 TRP AAA O 1
ATOM 2343 N N . VAL A 1 300 ? 14.981 -5.912 1.762 1.000 15.036 298 VAL AAA N 1
ATOM 2344 C CA . VAL A 1 300 ? 14.881 -6.284 3.193 1.000 14.676 298 VAL AAA CA 1
ATOM 2345 C C . VAL A 1 300 ? 15.559 -5.230 4.055 1.000 14.892 298 VAL AAA C 1
ATOM 2346 O O . VAL A 1 300 ? 16.667 -4.806 3.736 1.000 17.743 298 VAL AAA O 1
ATOM 2350 N N . TRP A 1 301 ? 14.938 -4.913 5.188 1.000 15.152 299 TRP AAA N 1
ATOM 2351 C CA . TRP A 1 301 ? 15.658 -4.282 6.293 1.000 16.328 299 TRP AAA CA 1
ATOM 2352 C C . TRP A 1 301 ? 15.427 -5.123 7.525 1.000 16.799 299 TRP AAA C 1
ATOM 2353 O O . TRP A 1 301 ? 14.271 -5.417 7.837 1.000 16.058 299 TRP AAA O 1
ATOM 2364 N N . ASN A 1 302 ? 16.499 -5.476 8.203 1.000 18.114 300 ASN AAA N 1
ATOM 2365 C CA . ASN A 1 302 ? 16.407 -6.131 9.528 1.000 18.868 300 ASN AAA CA 1
ATOM 2366 C C . ASN A 1 302 ? 17.575 -5.715 10.420 1.000 19.127 300 ASN AAA C 1
ATOM 2367 O O . ASN A 1 302 ? 18.497 -5.070 9.962 1.000 19.981 300 ASN AAA O 1
ATOM 2372 N N . ARG A 1 303 ? 17.517 -6.108 11.674 1.000 19.592 301 ARG AAA N 1
ATOM 2373 C CA . ARG A 1 303 ? 18.575 -5.764 12.654 1.000 24.629 301 ARG AAA CA 1
ATOM 2374 C C . ARG A 1 303 ? 19.802 -6.607 12.356 1.000 28.392 301 ARG AAA C 1
ATOM 2375 O O . ARG A 1 303 ? 20.877 -6.129 12.616 1.000 33.852 301 ARG AAA O 1
ATOM 2383 N N . ALA A 1 304 ? 19.643 -7.817 11.833 1.000 28.753 302 ALA AAA N 1
ATOM 2384 C CA . ALA A 1 304 ? 20.778 -8.749 11.670 1.000 30.901 302 ALA AAA CA 1
ATOM 2385 C C . ALA A 1 304 ? 21.783 -8.207 10.649 1.000 31.722 302 ALA AAA C 1
ATOM 2386 O O . ALA A 1 304 ? 22.985 -8.277 10.942 1.000 37.360 302 ALA AAA O 1
ATOM 2388 N N A HIS A 1 305 ? 21.319 -7.707 9.494 0.500 29.488 303 HIS AAA N 1
ATOM 2389 N N B HIS A 1 305 ? 21.317 -7.707 9.497 0.500 29.695 303 HIS AAA N 1
ATOM 2390 C CA A HIS A 1 305 ? 22.240 -7.270 8.406 0.500 27.276 303 HIS AAA CA 1
ATOM 2391 C CA B HIS A 1 305 ? 22.232 -7.297 8.397 0.500 28.066 303 HIS AAA CA 1
ATOM 2392 C C A HIS A 1 305 ? 21.860 -5.916 7.806 0.500 25.213 303 HIS AAA C 1
ATOM 2393 C C B HIS A 1 305 ? 21.860 -5.928 7.807 0.500 25.299 303 HIS AAA C 1
ATOM 2394 O O A HIS A 1 305 ? 22.557 -5.470 6.881 0.500 27.739 303 HIS AAA O 1
ATOM 2395 O O B HIS A 1 305 ? 22.558 -5.483 6.884 0.500 27.851 303 HIS AAA O 1
ATOM 2408 N N . GLY A 1 306 ? 20.827 -5.253 8.317 1.000 21.577 304 GLY AAA N 1
ATOM 2409 C CA . GLY A 1 306 ? 20.432 -3.950 7.755 1.000 24.374 304 GLY AAA CA 1
ATOM 2410 C C . GLY A 1 306 ? 19.831 -4.096 6.376 1.000 25.070 304 GLY AAA C 1
ATOM 2411 O O . GLY A 1 306 ? 19.166 -5.108 6.092 1.000 28.898 304 GLY AAA O 1
ATOM 2412 N N A SER A 1 307 ? 20.045 -3.085 5.533 0.500 19.284 305 SER AAA N 1
ATOM 2413 N N B SER A 1 307 ? 20.004 -3.090 5.528 0.500 18.840 305 SER AAA N 1
ATOM 2414 C CA A SER A 1 307 ? 19.494 -2.972 4.153 0.500 21.189 305 SER AAA CA 1
ATOM 2415 C CA B SER A 1 307 ? 19.360 -3.049 4.188 0.500 20.807 305 SER AAA CA 1
ATOM 2416 C C A SER A 1 307 ? 20.149 -4.027 3.263 0.500 21.812 305 SER AAA C 1
ATOM 2417 C C B SER A 1 307 ? 20.107 -4.001 3.260 0.500 21.814 305 SER AAA C 1
ATOM 2418 O O A SER A 1 307 ? 21.389 -4.044 3.199 0.500 23.513 305 SER AAA O 1
ATOM 2419 O O B SER A 1 307 ? 21.345 -3.931 3.182 0.500 23.888 305 SER AAA O 1
ATOM 2424 N N . GLN A 1 308 ? 19.362 -4.843 2.567 1.000 20.497 306 GLN AAA N 1
ATOM 2425 C CA . GLN A 1 308 ? 19.928 -5.668 1.479 1.000 22.061 306 GLN AAA CA 1
ATOM 2426 C C . GLN A 1 308 ? 18.805 -6.140 0.585 1.000 17.825 306 GLN AAA C 1
ATOM 2427 O O . GLN A 1 308 ? 17.653 -6.245 1.009 1.000 19.198 306 GLN AAA O 1
ATOM 2433 N N . LEU A 1 309 ? 19.161 -6.466 -0.640 1.000 20.493 307 LEU AAA N 1
ATOM 2434 C CA . LEU A 1 309 ? 18.192 -7.114 -1.529 1.000 18.477 307 LEU AAA CA 1
ATOM 2435 C C . LEU A 1 309 ? 17.847 -8.492 -0.938 1.000 17.704 307 LEU AAA C 1
ATOM 2436 O O . LEU A 1 309 ? 18.711 -9.166 -0.365 1.000 21.701 307 LEU AAA O 1
ATOM 2441 N N . GLY A 1 310 ? 16.566 -8.839 -1.013 1.000 17.323 308 GLY AAA N 1
ATOM 2442 C CA . GLY A 1 310 ? 16.045 -10.135 -0.567 1.000 19.427 308 GLY AAA CA 1
ATOM 2443 C C . GLY A 1 310 ? 15.793 -11.050 -1.732 1.000 18.720 308 GLY AAA C 1
ATOM 2444 O O . GLY A 1 310 ? 16.643 -11.124 -2.662 1.000 21.306 308 GLY AAA O 1
ATOM 2445 N N . ARG A 1 311 ? 14.628 -11.692 -1.746 1.000 17.319 309 ARG AAA N 1
ATOM 2446 C CA . ARG A 1 311 ? 14.266 -12.635 -2.828 1.000 17.700 309 ARG AAA CA 1
ATOM 2447 C C . ARG A 1 311 ? 14.351 -11.899 -4.167 1.000 17.907 309 ARG AAA C 1
ATOM 2448 O O . ARG A 1 311 ? 13.655 -10.890 -4.362 1.000 17.817 309 ARG AAA O 1
ATOM 2456 N N . SER A 1 312 ? 15.168 -12.402 -5.112 1.000 19.798 310 SER AAA N 1
ATOM 2457 C CA . SER A 1 312 ? 15.377 -11.643 -6.373 1.000 21.780 310 SER AAA CA 1
ATOM 2458 C C . SER A 1 312 ? 14.154 -11.719 -7.299 1.000 17.537 310 SER AAA C 1
ATOM 2459 O O . SER A 1 312 ? 13.866 -10.778 -8.047 1.000 20.267 310 SER AAA O 1
ATOM 2462 N N . ALA A 1 313 ? 13.407 -12.825 -7.228 1.000 17.258 311 ALA AAA N 1
ATOM 2463 C CA . ALA A 1 313 ? 12.248 -13.010 -8.108 1.000 17.349 311 ALA AAA CA 1
ATOM 2464 C C . ALA A 1 313 ? 11.202 -13.835 -7.372 1.000 18.432 311 ALA AAA C 1
ATOM 2465 O O . ALA A 1 313 ? 11.433 -15.012 -7.048 1.000 18.972 311 ALA AAA O 1
ATOM 2467 N N . LEU A 1 314 ? 10.120 -13.183 -7.010 1.000 15.941 312 LEU AAA N 1
ATOM 2468 C CA . LEU A 1 314 ? 9.040 -13.870 -6.289 1.000 15.450 312 LEU AAA CA 1
ATOM 2469 C C . LEU A 1 314 ? 8.411 -14.890 -7.202 1.000 17.698 312 LEU AAA C 1
ATOM 2470 O O . LEU A 1 314 ? 8.399 -14.708 -8.429 1.000 16.128 312 LEU AAA O 1
ATOM 2475 N N . PRO A 1 315 ? 7.755 -15.909 -6.617 1.000 18.628 313 PRO AAA N 1
ATOM 2476 C CA . PRO A 1 315 ? 6.879 -16.811 -7.373 1.000 18.537 313 PRO AAA CA 1
ATOM 2477 C C . PRO A 1 315 ? 5.892 -15.997 -8.187 1.000 16.789 313 PRO AAA C 1
ATOM 2478 O O . PRO A 1 315 ? 5.356 -14.983 -7.694 1.000 17.808 313 PRO AAA O 1
ATOM 2482 N N . PRO A 1 316 ? 5.575 -16.337 -9.448 1.000 16.629 314 PRO AAA N 1
ATOM 2483 C CA . PRO A 1 316 ? 5.893 -17.622 -10.067 1.000 18.506 314 PRO AAA CA 1
ATOM 2484 C C . PRO A 1 316 ? 7.228 -17.641 -10.813 1.000 20.384 314 PRO AAA C 1
ATOM 2485 O O . PRO A 1 316 ? 7.493 -18.564 -11.572 1.000 20.304 314 PRO AAA O 1
ATOM 2489 N N . ALA A 1 317 ? 8.043 -16.603 -10.661 1.000 18.069 315 ALA AAA N 1
ATOM 2490 C CA . ALA A 1 317 ? 9.281 -16.446 -11.465 1.000 18.694 315 ALA AAA CA 1
ATOM 2491 C C . ALA A 1 317 ? 10.428 -17.340 -11.004 1.000 26.802 315 ALA AAA C 1
ATOM 2492 O O . ALA A 1 317 ? 10.442 -17.839 -9.859 1.000 30.269 315 ALA AAA O 1
ATOM 2495 N N . GLY B 1 1 ? -8.384 23.388 -14.221 1.000 41.538 -1 GLY BBB N 1
ATOM 2496 C CA . GLY B 1 1 ? -7.411 22.911 -13.176 1.000 37.384 -1 GLY BBB CA 1
ATOM 2497 C C . GLY B 1 1 ? -6.003 23.481 -13.327 1.000 30.411 -1 GLY BBB C 1
ATOM 2498 O O . GLY B 1 1 ? -5.665 24.180 -14.339 1.000 28.365 -1 GLY BBB O 1
ATOM 2499 N N . HIS B 1 2 ? -5.152 23.163 -12.360 1.000 29.654 0 HIS BBB N 1
ATOM 2500 C CA . HIS B 1 2 ? -3.751 23.645 -12.349 1.000 24.571 0 HIS BBB CA 1
ATOM 2501 C C . HIS B 1 2 ? -2.933 22.914 -13.405 1.000 26.319 0 HIS BBB C 1
ATOM 2502 O O . HIS B 1 2 ? -2.127 23.603 -14.121 1.000 28.573 0 HIS BBB O 1
ATOM 2509 N N . MET B 1 3 ? -3.016 21.593 -13.460 1.000 26.032 1 MET BBB N 1
ATOM 2510 C CA . MET B 1 3 ? -2.040 20.922 -14.333 1.000 24.839 1 MET BBB CA 1
ATOM 2511 C C . MET B 1 3 ? -2.697 19.866 -15.209 1.000 20.529 1 MET BBB C 1
ATOM 2512 O O . MET B 1 3 ? -1.955 19.050 -15.724 1.000 22.129 1 MET BBB O 1
ATOM 2517 N N . SER B 1 4 ? -4.004 19.865 -15.427 1.000 20.219 2 SER BBB N 1
ATOM 2518 C CA . SER B 1 4 ? -4.610 18.930 -16.413 1.000 18.744 2 SER BBB CA 1
ATOM 2519 C C . SER B 1 4 ? -5.928 19.480 -16.936 1.000 18.778 2 SER BBB C 1
ATOM 2520 O O . SER B 1 4 ? -6.328 20.611 -16.603 1.000 20.032 2 SER BBB O 1
ATOM 2523 N N . THR B 1 5 ? -6.528 18.735 -17.865 1.000 19.649 3 THR BBB N 1
ATOM 2524 C CA . THR B 1 5 ? -7.828 19.081 -18.462 1.000 20.340 3 THR BBB CA 1
ATOM 2525 C C . THR B 1 5 ? -8.623 17.801 -18.525 1.000 19.674 3 THR BBB C 1
ATOM 2526 O O . THR B 1 5 ? -8.027 16.702 -18.582 1.000 17.923 3 THR BBB O 1
ATOM 2530 N N . PRO B 1 6 ? -9.968 17.881 -18.612 1.000 21.308 4 PRO BBB N 1
ATOM 2531 C CA . PRO B 1 6 ? -10.758 16.671 -18.761 1.000 20.938 4 PRO BBB CA 1
ATOM 2532 C C . PRO B 1 6 ? -10.311 15.864 -19.978 1.000 21.244 4 PRO BBB C 1
ATOM 2533 O O . PRO B 1 6 ? -10.269 14.663 -19.890 1.000 20.690 4 PRO BBB O 1
ATOM 2537 N N . GLY B 1 7 ? -9.972 16.546 -21.070 1.000 19.551 5 GLY BBB N 1
ATOM 2538 C CA . GLY B 1 7 ? -9.568 15.841 -22.289 1.000 20.183 5 GLY BBB CA 1
ATOM 2539 C C . GLY B 1 7 ? -8.241 15.116 -22.074 1.000 17.749 5 GLY BBB C 1
ATOM 2540 O O . GLY B 1 7 ? -8.116 13.943 -22.432 1.000 18.776 5 GLY BBB O 1
ATOM 2541 N N . ALA B 1 8 ? -7.277 15.762 -21.442 1.000 16.436 6 ALA BBB N 1
ATOM 2542 C CA . ALA B 1 8 ? -5.974 15.110 -21.191 1.000 15.672 6 ALA BBB CA 1
ATOM 2543 C C . ALA B 1 8 ? -6.143 13.897 -20.291 1.000 15.283 6 ALA BBB C 1
ATOM 2544 O O . ALA B 1 8 ? -5.495 12.852 -20.512 1.000 15.759 6 ALA BBB O 1
ATOM 2546 N N . GLN B 1 9 ? -7.068 13.984 -19.354 1.000 14.374 7 GLN BBB N 1
ATOM 2547 C CA . GLN B 1 9 ? -7.343 12.894 -18.412 1.000 15.822 7 GLN BBB CA 1
ATOM 2548 C C . GLN B 1 9 ? -7.916 11.664 -19.126 1.000 15.421 7 GLN BBB C 1
ATOM 2549 O O . GLN B 1 9 ? -7.862 10.585 -18.516 1.000 15.575 7 GLN BBB O 1
ATOM 2555 N N . GLN B 1 10 ? -8.409 11.817 -20.363 1.000 14.539 8 GLN BBB N 1
ATOM 2556 C CA . GLN B 1 10 ? -8.945 10.674 -21.144 1.000 15.991 8 GLN BBB CA 1
ATOM 2557 C C . GLN B 1 10 ? -7.814 9.856 -21.798 1.000 14.360 8 GLN BBB C 1
ATOM 2558 O O . GLN B 1 10 ? -8.081 8.728 -22.194 1.000 14.748 8 GLN BBB O 1
ATOM 2564 N N . VAL B 1 11 ? -6.624 10.400 -21.878 1.000 13.903 9 VAL BBB N 1
ATOM 2565 C CA . VAL B 1 11 ? -5.483 9.696 -22.535 1.000 14.109 9 VAL BBB CA 1
ATOM 2566 C C . VAL B 1 11 ? -4.900 8.716 -21.532 1.000 13.180 9 VAL BBB C 1
ATOM 2567 O O . VAL B 1 11 ? -4.463 9.118 -20.444 1.000 14.173 9 VAL BBB O 1
ATOM 2571 N N . LEU B 1 12 ? -4.707 7.454 -21.924 1.000 12.838 10 LEU BBB N 1
ATOM 2572 C CA . LEU B 1 12 ? -4.113 6.470 -21.040 1.000 12.859 10 LEU BBB CA 1
ATOM 2573 C C . LEU B 1 12 ? -2.655 6.813 -20.760 1.000 12.754 10 LEU BBB C 1
ATOM 2574 O O . LEU B 1 12 ? -1.859 7.128 -21.666 1.000 13.228 10 LEU BBB O 1
ATOM 2579 N N . PHE B 1 13 ? -2.248 6.773 -19.512 1.000 12.760 11 PHE BBB N 1
ATOM 2580 C CA . PHE B 1 13 ? -0.837 6.956 -19.126 1.000 12.482 11 PHE BBB CA 1
ATOM 2581 C C . PHE B 1 13 ? -0.027 5.802 -19.687 1.000 13.449 11 PHE BBB C 1
ATOM 2582 O O . PHE B 1 13 ? -0.348 4.669 -19.486 1.000 14.854 11 PHE BBB O 1
ATOM 2590 N N . ARG B 1 14 ? 1.049 6.145 -20.410 1.000 12.373 12 ARG BBB N 1
ATOM 2591 C CA . ARG B 1 14 ? 1.917 5.158 -21.108 1.000 13.606 12 ARG BBB CA 1
ATOM 2592 C C . ARG B 1 14 ? 1.150 4.475 -22.228 1.000 12.446 12 ARG BBB C 1
ATOM 2593 O O . ARG B 1 14 ? 1.520 3.374 -22.615 1.000 14.285 12 ARG BBB O 1
ATOM 2601 N N . THR B 1 15 ? 0.199 5.170 -22.798 1.000 13.222 13 THR BBB N 1
ATOM 2602 C CA . THR B 1 15 ? -0.515 4.702 -24.012 1.000 14.244 13 THR BBB CA 1
ATOM 2603 C C . THR B 1 15 ? 0.459 4.327 -25.123 1.000 12.889 13 THR BBB C 1
ATOM 2604 O O . THR B 1 15 ? 1.457 5.014 -25.351 1.000 13.651 13 THR BBB O 1
ATOM 2608 N N . GLY B 1 16 ? 0.111 3.299 -25.853 1.000 12.455 14 GLY BBB N 1
ATOM 2609 C CA . GLY B 1 16 ? 0.746 3.104 -27.171 1.000 12.663 14 GLY BBB CA 1
ATOM 2610 C C . GLY B 1 16 ? 0.451 4.292 -28.055 1.000 13.413 14 GLY BBB C 1
ATOM 2611 O O . GLY B 1 16 ? -0.649 4.903 -27.955 1.000 14.067 14 GLY BBB O 1
ATOM 2612 N N . ILE B 1 17 ? 1.371 4.651 -28.951 1.000 13.893 15 ILE BBB N 1
ATOM 2613 C CA . ILE B 1 17 ? 1.183 5.814 -29.856 1.000 14.621 15 ILE BBB CA 1
ATOM 2614 C C . ILE B 1 17 ? 1.636 5.384 -31.256 1.000 13.758 15 ILE BBB C 1
ATOM 2615 O O . ILE B 1 17 ? 2.700 4.760 -31.390 1.000 13.709 15 ILE BBB O 1
ATOM 2620 N N . ALA B 1 18 ? 0.875 5.780 -32.237 1.000 12.769 16 ALA BBB N 1
ATOM 2621 C CA . ALA B 1 18 ? 1.302 5.612 -33.633 1.000 12.434 16 ALA BBB CA 1
ATOM 2622 C C . ALA B 1 18 ? 0.917 6.822 -34.428 1.000 15.026 16 ALA BBB C 1
ATOM 2623 O O . ALA B 1 18 ? 0.040 7.623 -34.004 1.000 15.485 16 ALA BBB O 1
ATOM 2625 N N . ALA B 1 19 ? 1.554 7.036 -35.568 1.000 14.837 17 ALA BBB N 1
ATOM 2626 C CA . ALA B 1 19 ? 1.229 8.209 -36.378 1.000 15.364 17 ALA BBB CA 1
ATOM 2627 C C . ALA B 1 19 ? 1.434 7.885 -37.852 1.000 15.081 17 ALA BBB C 1
ATOM 2628 O O . ALA B 1 19 ? 2.315 7.022 -38.173 1.000 15.809 17 ALA BBB O 1
ATOM 2630 N N . VAL B 1 20 ? 0.642 8.499 -38.681 1.000 14.594 18 VAL BBB N 1
ATOM 2631 C CA . VAL B 1 20 ? 0.796 8.422 -40.159 1.000 16.301 18 VAL BBB CA 1
ATOM 2632 C C . VAL B 1 20 ? 0.653 9.824 -40.732 1.000 16.361 18 VAL BBB C 1
ATOM 2633 O O . VAL B 1 20 ? 0.234 10.762 -40.031 1.000 17.460 18 VAL BBB O 1
ATOM 2637 N N . ASN B 1 21 ? 1.012 9.993 -41.983 1.000 17.027 19 ASN BBB N 1
ATOM 2638 C CA . ASN B 1 21 ? 0.984 11.321 -42.613 1.000 17.067 19 ASN BBB CA 1
ATOM 2639 C C . ASN B 1 21 ? 0.981 11.198 -44.136 1.000 17.095 19 ASN BBB C 1
ATOM 2640 O O . ASN B 1 21 ? 1.456 10.181 -44.710 1.000 19.518 19 ASN BBB O 1
ATOM 2645 N N . SER B 1 22 ? 0.493 12.255 -44.760 1.000 18.035 20 SER BBB N 1
ATOM 2646 C CA . SER B 1 22 ? 0.842 12.624 -46.144 1.000 18.564 20 SER BBB CA 1
ATOM 2647 C C . SER B 1 22 ? 1.443 14.029 -46.032 1.000 19.809 20 SER BBB C 1
ATOM 2648 O O . SER B 1 22 ? 0.711 14.943 -45.706 1.000 18.686 20 SER BBB O 1
ATOM 2651 N N . THR B 1 23 ? 2.741 14.167 -46.282 1.000 19.907 21 THR BBB N 1
ATOM 2652 C CA . THR B 1 23 ? 3.541 15.362 -45.906 1.000 21.311 21 THR BBB CA 1
ATOM 2653 C C . THR B 1 23 ? 3.017 15.867 -44.554 1.000 19.348 21 THR BBB C 1
ATOM 2654 O O . THR B 1 23 ? 3.132 15.117 -43.593 1.000 20.403 21 THR BBB O 1
ATOM 2658 N N . ASN B 1 24 ? 2.546 17.121 -44.500 1.000 21.385 22 ASN BBB N 1
ATOM 2659 C CA . ASN B 1 24 ? 2.205 17.776 -43.206 1.000 21.926 22 ASN BBB CA 1
ATOM 2660 C C . ASN B 1 24 ? 0.716 17.591 -42.869 1.000 20.511 22 ASN BBB C 1
ATOM 2661 O O . ASN B 1 24 ? 0.210 18.312 -41.990 1.000 22.298 22 ASN BBB O 1
ATOM 2666 N N . HIS B 1 25 ? 0.033 16.613 -43.450 1.000 20.351 23 HIS BBB N 1
ATOM 2667 C CA . HIS B 1 25 ? -1.349 16.184 -43.088 1.000 20.071 23 HIS BBB CA 1
ATOM 2668 C C . HIS B 1 25 ? -1.199 14.969 -42.185 1.000 18.170 23 HIS BBB C 1
ATOM 2669 O O . HIS B 1 25 ? -0.683 13.945 -42.646 1.000 18.970 23 HIS BBB O 1
ATOM 2676 N N . LEU B 1 26 ? -1.494 15.103 -40.883 1.000 18.107 24 LEU BBB N 1
ATOM 2677 C CA . LEU B 1 26 ? -1.039 14.138 -39.859 1.000 17.505 24 LEU BBB CA 1
ATOM 2678 C C . LEU B 1 26 ? -2.234 13.462 -39.204 1.000 17.259 24 LEU BBB C 1
ATOM 2679 O O . LEU B 1 26 ? -3.277 14.098 -38.983 1.000 17.417 24 LEU BBB O 1
ATOM 2684 N N . ARG B 1 27 ? -2.017 12.230 -38.780 1.000 16.672 25 ARG BBB N 1
ATOM 2685 C CA . ARG B 1 27 ? -2.971 11.490 -37.939 1.000 15.195 25 ARG BBB CA 1
ATOM 2686 C C . ARG B 1 27 ? -2.159 10.841 -36.831 1.000 15.965 25 ARG BBB C 1
ATOM 2687 O O . ARG B 1 27 ? -1.119 10.247 -37.083 1.000 16.416 25 ARG BBB O 1
ATOM 2695 N N . VAL B 1 28 ? -2.660 10.914 -35.597 1.000 15.888 26 VAL BBB N 1
ATOM 2696 C CA . VAL B 1 28 ? -1.977 10.325 -34.428 1.000 16.561 26 VAL BBB CA 1
ATOM 2697 C C . VAL B 1 28 ? -3.019 9.482 -33.711 1.000 14.552 26 VAL BBB C 1
ATOM 2698 O O . VAL B 1 28 ? -4.159 9.962 -33.460 1.000 16.812 26 VAL BBB O 1
ATOM 2702 N N . TYR B 1 29 ? -2.641 8.238 -33.412 1.000 14.761 27 TYR BBB N 1
ATOM 2703 C CA . TYR B 1 29 ? -3.503 7.239 -32.762 1.000 14.391 27 TYR BBB CA 1
ATOM 2704 C C . TYR B 1 29 ? -2.985 6.969 -31.373 1.000 15.307 27 TYR BBB C 1
ATOM 2705 O O . TYR B 1 29 ? -1.785 6.903 -31.141 1.000 14.378 27 TYR BBB O 1
ATOM 2714 N N . PHE B 1 30 ? -3.930 6.838 -30.435 1.000 14.691 28 PHE BBB N 1
ATOM 2715 C CA . PHE B 1 30 ? -3.555 6.533 -29.041 1.000 14.051 28 PHE BBB CA 1
ATOM 2716 C C . PHE B 1 30 ? -4.732 5.806 -28.409 1.000 14.028 28 PHE BBB C 1
ATOM 2717 O O . PHE B 1 30 ? -5.807 5.728 -29.015 1.000 14.322 28 PHE BBB O 1
ATOM 2725 N N . GLN B 1 31 ? -4.520 5.332 -27.195 1.000 13.913 29 GLN BBB N 1
ATOM 2726 C CA . GLN B 1 31 ? -5.568 4.609 -26.468 1.000 12.755 29 GLN BBB CA 1
ATOM 2727 C C . GLN B 1 31 ? -6.080 5.507 -25.327 1.000 14.415 29 GLN BBB C 1
ATOM 2728 O O . GLN B 1 31 ? -5.293 6.133 -24.614 1.000 13.696 29 GLN BBB O 1
ATOM 2734 N N . ASP B 1 32 ? -7.375 5.534 -25.172 1.000 13.674 30 ASP BBB N 1
ATOM 2735 C CA . ASP B 1 32 ? -8.008 6.265 -24.058 1.000 13.917 30 ASP BBB CA 1
ATOM 2736 C C . ASP B 1 32 ? -8.058 5.359 -22.847 1.000 14.548 30 ASP BBB C 1
ATOM 2737 O O . ASP B 1 32 ? -7.775 4.135 -22.882 1.000 13.173 30 ASP BBB O 1
ATOM 2742 N N . VAL B 1 33 ? -8.443 5.920 -21.724 1.000 15.285 31 VAL BBB N 1
ATOM 2743 C CA . VAL B 1 33 ? -8.462 5.155 -20.457 1.000 14.923 31 VAL BBB CA 1
ATOM 2744 C C . VAL B 1 33 ? -9.504 4.037 -20.448 1.000 14.590 31 VAL BBB C 1
ATOM 2745 O O . VAL B 1 33 ? -9.383 3.176 -19.575 1.000 15.450 31 VAL BBB O 1
ATOM 2749 N N . TYR B 1 34 ? -10.441 4.023 -21.389 1.000 14.744 32 TYR BBB N 1
ATOM 2750 C CA . TYR B 1 34 ? -11.455 2.954 -21.459 1.000 15.146 32 TYR BBB CA 1
ATOM 2751 C C . TYR B 1 34 ? -11.054 1.870 -22.459 1.000 16.790 32 TYR BBB C 1
ATOM 2752 O O . TYR B 1 34 ? -11.806 0.886 -22.600 1.000 19.031 32 TYR BBB O 1
ATOM 2761 N N . GLY B 1 35 ? -9.925 2.050 -23.126 1.000 15.431 33 GLY BBB N 1
ATOM 2762 C CA . GLY B 1 35 ? -9.396 1.046 -24.062 1.000 15.141 33 GLY BBB CA 1
ATOM 2763 C C . GLY B 1 35 ? -9.705 1.331 -25.512 1.000 16.265 33 GLY BBB C 1
ATOM 2764 O O . GLY B 1 35 ? -9.236 0.574 -26.375 1.000 16.536 33 GLY BBB O 1
ATOM 2765 N N . SER B 1 36 ? -10.440 2.366 -25.841 1.000 15.268 34 SER BBB N 1
ATOM 2766 C CA . SER B 1 36 ? -10.785 2.741 -27.226 1.000 14.911 34 SER BBB CA 1
ATOM 2767 C C . SER B 1 36 ? -9.556 3.374 -27.856 1.000 15.309 34 SER BBB C 1
ATOM 2768 O O . SER B 1 36 ? -8.768 4.099 -27.190 1.000 15.734 34 SER BBB O 1
ATOM 2771 N N . ILE B 1 37 ? -9.368 3.076 -29.135 1.000 14.521 35 ILE BBB N 1
ATOM 2772 C CA . ILE B 1 37 ? -8.322 3.739 -29.940 1.000 13.334 35 ILE BBB CA 1
ATOM 2773 C C . ILE B 1 37 ? -8.934 4.950 -30.629 1.000 15.543 35 ILE BBB C 1
ATOM 2774 O O . ILE B 1 37 ? -9.947 4.828 -31.349 1.000 16.517 35 ILE BBB O 1
ATOM 2779 N N . ARG B 1 38 ? -8.350 6.109 -30.390 1.000 15.231 36 ARG BBB N 1
ATOM 2780 C CA . ARG B 1 38 ? -8.827 7.388 -30.949 1.000 15.323 36 ARG BBB CA 1
ATOM 2781 C C . ARG B 1 38 ? -7.810 7.955 -31.950 1.000 14.996 36 ARG BBB C 1
ATOM 2782 O O . ARG B 1 38 ? -6.594 7.590 -31.895 1.000 16.146 36 ARG BBB O 1
ATOM 2790 N N . GLU B 1 39 ? -8.303 8.821 -32.792 1.000 15.316 37 GLU BBB N 1
ATOM 2791 C CA . GLU B 1 39 ? -7.493 9.502 -33.809 1.000 15.279 37 GLU BBB CA 1
ATOM 2792 C C . GLU B 1 39 ? -7.552 11.022 -33.595 1.000 15.985 37 GLU BBB C 1
ATOM 2793 O O . GLU B 1 39 ? -8.650 11.617 -33.627 1.000 17.473 37 GLU BBB O 1
ATOM 2799 N N . SER B 1 40 ? -6.388 11.622 -33.400 1.000 15.996 38 SER BBB N 1
ATOM 2800 C CA . SER B 1 40 ? -6.240 13.091 -33.464 1.000 16.576 38 SER BBB CA 1
ATOM 2801 C C . SER B 1 40 ? -5.753 13.448 -34.859 1.000 16.674 38 SER BBB C 1
ATOM 2802 O O . SER B 1 40 ? -5.069 12.586 -35.495 1.000 16.452 38 SER BBB O 1
ATOM 2805 N N . LEU B 1 41 ? -6.060 14.619 -35.348 1.000 16.780 39 LEU BBB N 1
ATOM 2806 C CA . LEU B 1 41 ? -5.658 14.975 -36.713 1.000 17.701 39 LEU BBB CA 1
ATOM 2807 C C . LEU B 1 41 ? -5.128 16.382 -36.823 1.000 18.350 39 LEU BBB C 1
ATOM 2808 O O . LEU B 1 41 ? -5.479 17.263 -36.016 1.000 18.089 39 LEU BBB O 1
ATOM 2813 N N . TYR B 1 42 ? -4.243 16.564 -37.774 1.000 18.991 40 TYR BBB N 1
ATOM 2814 C CA . TYR B 1 42 ? -3.692 17.875 -38.129 1.000 19.491 40 TYR BBB CA 1
ATOM 2815 C C . TYR B 1 42 ? -3.947 18.107 -39.600 1.000 20.125 40 TYR BBB C 1
ATOM 2816 O O . TYR B 1 42 ? -3.334 17.420 -40.419 1.000 20.009 40 TYR BBB O 1
ATOM 2825 N N . GLU B 1 43 ? -4.872 19.023 -39.888 1.000 18.875 41 GLU BBB N 1
ATOM 2826 C CA . GLU B 1 43 ? -5.179 19.534 -41.237 1.000 19.445 41 GLU BBB CA 1
ATOM 2827 C C . GLU B 1 43 ? -5.106 21.061 -41.130 1.000 21.958 41 GLU BBB C 1
ATOM 2828 O O . GLU B 1 43 ? -6.170 21.701 -40.976 1.000 26.329 41 GLU BBB O 1
ATOM 2834 N N . GLY B 1 44 ? -3.882 21.594 -41.085 1.000 23.234 42 GLY BBB N 1
ATOM 2835 C CA . GLY B 1 44 ? -3.614 23.021 -40.877 1.000 23.596 42 GLY BBB CA 1
ATOM 2836 C C . GLY B 1 44 ? -3.769 23.435 -39.410 1.000 23.849 42 GLY BBB C 1
ATOM 2837 O O . GLY B 1 44 ? -3.294 24.509 -39.035 1.000 26.072 42 GLY BBB O 1
ATOM 2838 N N . SER B 1 45 ? -4.411 22.593 -38.608 1.000 23.691 43 SER BBB N 1
ATOM 2839 C CA . SER B 1 45 ? -4.602 22.805 -37.155 1.000 24.383 43 SER BBB CA 1
ATOM 2840 C C . SER B 1 45 ? -4.986 21.476 -36.519 1.000 23.325 43 SER BBB C 1
ATOM 2841 O O . SER B 1 45 ? -5.444 20.593 -37.210 1.000 20.811 43 SER BBB O 1
ATOM 2844 N N . TRP B 1 46 ? -4.774 21.362 -35.228 1.000 20.267 44 TRP BBB N 1
ATOM 2845 C CA . TRP B 1 46 ? -5.023 20.120 -34.476 1.000 20.057 44 TRP BBB CA 1
ATOM 2846 C C . TRP B 1 46 ? -6.497 20.027 -34.118 1.000 20.069 44 TRP BBB C 1
ATOM 2847 O O . TRP B 1 46 ? -7.123 21.032 -33.715 1.000 21.555 44 TRP BBB O 1
ATOM 2858 N N . ALA B 1 47 ? -7.050 18.852 -34.261 1.000 18.638 45 ALA BBB N 1
ATOM 2859 C CA . ALA B 1 47 ? -8.453 18.561 -33.936 1.000 19.387 45 ALA BBB CA 1
ATOM 2860 C C . ALA B 1 47 ? -8.634 17.110 -33.519 1.000 17.744 45 ALA BBB C 1
ATOM 2861 O O . ALA B 1 47 ? -7.732 16.316 -33.619 1.000 19.403 45 ALA BBB O 1
ATOM 2863 N N . ASN B 1 48 ? -9.841 16.819 -33.014 1.000 19.882 46 ASN BBB N 1
ATOM 2864 C CA . ASN B 1 48 ? -10.396 15.466 -32.788 1.000 19.629 46 ASN BBB CA 1
ATOM 2865 C C . ASN B 1 48 ? -9.787 14.831 -31.539 1.000 18.139 46 ASN BBB C 1
ATOM 2866 O O . ASN B 1 48 ? -9.670 15.530 -30.529 1.000 21.162 46 ASN BBB O 1
ATOM 2871 N N . GLY B 1 49 ? -9.517 13.531 -31.548 1.000 18.215 47 GLY BBB N 1
ATOM 2872 C CA . GLY B 1 49 ? -9.021 12.840 -30.365 1.000 17.276 47 GLY BBB CA 1
ATOM 2873 C C . GLY B 1 49 ? -10.101 12.642 -29.309 1.000 19.097 47 GLY BBB C 1
ATOM 2874 O O . GLY B 1 49 ? -9.727 12.241 -28.211 1.000 17.886 47 GLY BBB O 1
ATOM 2875 N N . THR B 1 50 ? -11.377 12.807 -29.642 1.000 19.076 48 THR BBB N 1
ATOM 2876 C CA . THR B 1 50 ? -12.470 12.644 -28.646 1.000 20.662 48 THR BBB CA 1
ATOM 2877 C C . THR B 1 50 ? -13.156 11.278 -28.766 1.000 22.175 48 THR BBB C 1
ATOM 2878 O O . THR B 1 50 ? -12.798 10.495 -29.563 1.000 20.254 48 THR BBB O 1
ATOM 2882 N N A GLU B 1 51 ? -14.156 11.021 -27.925 0.700 22.270 49 GLU BBB N 1
ATOM 2883 N N B GLU B 1 51 ? -14.146 11.024 -27.911 0.300 22.077 49 GLU BBB N 1
ATOM 2884 C CA A GLU B 1 51 ? -14.948 9.770 -27.968 0.700 26.487 49 GLU BBB CA 1
ATOM 2885 C CA B GLU B 1 51 ? -14.986 9.800 -27.935 0.300 24.342 49 GLU BBB CA 1
ATOM 2886 C C A GLU B 1 51 ? -15.669 9.664 -29.306 0.700 21.878 49 GLU BBB C 1
ATOM 2887 C C B GLU B 1 51 ? -15.671 9.660 -29.300 0.300 22.173 49 GLU BBB C 1
ATOM 2888 O O A GLU B 1 51 ? -16.020 8.538 -29.694 0.700 24.437 49 GLU BBB O 1
ATOM 2889 O O B GLU B 1 51 ? -15.998 8.516 -29.691 0.300 25.114 49 GLU BBB O 1
ATOM 2900 N N . LYS B 1 52 ? -15.872 10.779 -30.002 1.000 22.056 50 LYS BBB N 1
ATOM 2901 C CA . LYS B 1 52 ? -16.513 10.811 -31.341 1.000 21.839 50 LYS BBB CA 1
ATOM 2902 C C . LYS B 1 52 ? -15.505 10.374 -32.423 1.000 19.022 50 LYS BBB C 1
ATOM 2903 O O . LYS B 1 52 ? -15.944 10.163 -33.560 1.000 23.161 50 LYS BBB O 1
ATOM 2909 N N . ASN B 1 53 ? -14.218 10.231 -32.074 1.000 21.142 51 ASN BBB N 1
ATOM 2910 C CA . ASN B 1 53 ? -13.126 9.944 -33.043 1.000 19.226 51 ASN BBB CA 1
ATOM 2911 C C . ASN B 1 53 ? -12.471 8.599 -32.710 1.000 18.428 51 ASN BBB C 1
ATOM 2912 O O . ASN B 1 53 ? -11.282 8.430 -32.899 1.000 20.958 51 ASN BBB O 1
ATOM 2917 N N . VAL B 1 54 ? -13.290 7.632 -32.317 1.000 17.680 52 VAL BBB N 1
ATOM 2918 C CA . VAL B 1 54 ? -12.878 6.271 -31.961 1.000 16.403 52 VAL BBB CA 1
ATOM 2919 C C . VAL B 1 54 ? -12.918 5.433 -33.229 1.000 20.535 52 VAL BBB C 1
ATOM 2920 O O . VAL B 1 54 ? -13.896 5.450 -33.983 1.000 21.496 52 VAL BBB O 1
ATOM 2924 N N . ILE B 1 55 ? -11.869 4.657 -33.433 1.000 17.892 53 ILE BBB N 1
ATOM 2925 C CA . ILE B 1 55 ? -11.798 3.760 -34.618 1.000 18.692 53 ILE BBB CA 1
ATOM 2926 C C . ILE B 1 55 ? -11.926 2.296 -34.220 1.000 20.637 53 ILE BBB C 1
ATOM 2927 O O . ILE B 1 55 ? -11.948 1.436 -35.093 1.000 22.180 53 ILE BBB O 1
ATOM 2932 N N . GLY B 1 56 ? -11.975 1.985 -32.940 1.000 18.873 54 GLY BBB N 1
ATOM 2933 C CA . GLY B 1 56 ? -12.060 0.607 -32.465 1.000 17.525 54 GLY BBB CA 1
ATOM 2934 C C . GLY B 1 56 ? -11.604 0.505 -31.046 1.000 17.266 54 GLY BBB C 1
ATOM 2935 O O . GLY B 1 56 ? -11.263 1.522 -30.473 1.000 19.941 54 GLY BBB O 1
ATOM 2936 N N . ASN B 1 57 ? -11.649 -0.689 -30.495 1.000 15.491 55 ASN BBB N 1
ATOM 2937 C CA . ASN B 1 57 ? -11.285 -1.001 -29.092 1.000 16.651 55 ASN BBB CA 1
ATOM 2938 C C . ASN B 1 57 ? -10.179 -2.047 -29.105 1.000 16.845 55 ASN BBB C 1
ATOM 2939 O O . ASN B 1 57 ? -10.168 -2.939 -29.969 1.000 16.614 55 ASN BBB O 1
ATOM 2944 N N . ALA B 1 58 ? -9.321 -1.999 -28.117 1.000 16.000 56 ALA BBB N 1
ATOM 2945 C CA . ALA B 1 58 ? -8.234 -2.955 -27.922 1.000 15.433 56 ALA BBB CA 1
ATOM 2946 C C . ALA B 1 58 ? -8.059 -3.245 -26.436 1.000 14.540 56 ALA BBB C 1
ATOM 2947 O O . ALA B 1 58 ? -8.555 -2.466 -25.587 1.000 15.816 56 ALA BBB O 1
ATOM 2949 N N . LYS B 1 59 ? -7.332 -4.283 -26.093 1.000 14.690 57 LYS BBB N 1
ATOM 2950 C CA . LYS B 1 59 ? -7.018 -4.592 -24.683 1.000 14.059 57 LYS BBB CA 1
ATOM 2951 C C . LYS B 1 59 ? -6.345 -3.362 -24.068 1.000 13.529 57 LYS BBB C 1
ATOM 2952 O O . LYS B 1 59 ? -5.569 -2.655 -24.721 1.000 13.832 57 LYS BBB O 1
ATOM 2958 N N . LEU B 1 60 ? -6.655 -3.102 -22.829 1.000 14.785 58 LEU BBB N 1
ATOM 2959 C CA . LEU B 1 60 ? -5.996 -1.993 -22.106 1.000 14.927 58 LEU BBB CA 1
ATOM 2960 C C . LEU B 1 60 ? -4.505 -2.262 -22.073 1.000 15.706 58 LEU BBB C 1
ATOM 2961 O O . LEU B 1 60 ? -4.065 -3.333 -21.656 1.000 15.992 58 LEU BBB O 1
ATOM 2966 N N . GLY B 1 61 ? -3.767 -1.235 -22.460 1.000 15.425 59 GLY BBB N 1
ATOM 2967 C CA . GLY B 1 61 ? -2.303 -1.309 -22.505 1.000 15.577 59 GLY BBB CA 1
ATOM 2968 C C . GLY B 1 61 ? -1.785 -1.890 -23.800 1.000 14.646 59 GLY BBB C 1
ATOM 2969 O O . GLY B 1 61 ? -0.544 -2.105 -23.884 1.000 15.062 59 GLY BBB O 1
ATOM 2970 N N . SER B 1 62 ? -2.636 -2.052 -24.791 1.000 14.937 60 SER BBB N 1
ATOM 2971 C CA . SER B 1 62 ? -2.231 -2.669 -26.069 1.000 13.181 60 SER BBB CA 1
ATOM 2972 C C . SER B 1 62 ? -1.092 -1.877 -26.674 1.000 14.029 60 SER BBB C 1
ATOM 2973 O O . SER B 1 62 ? -1.066 -0.657 -26.641 1.000 14.537 60 SER BBB O 1
ATOM 2976 N N . PRO B 1 63 ? -0.194 -2.525 -27.428 1.000 13.182 61 PRO BBB N 1
ATOM 2977 C CA . PRO B 1 63 ? 0.610 -1.786 -28.385 1.000 13.515 61 PRO BBB CA 1
ATOM 2978 C C . PRO B 1 63 ? -0.317 -1.160 -29.434 1.000 13.406 61 PRO BBB C 1
ATOM 2979 O O . PRO B 1 63 ? -1.460 -1.631 -29.707 1.000 14.628 61 PRO BBB O 1
ATOM 2983 N N . VAL B 1 64 ? 0.175 -0.086 -30.066 1.000 13.854 62 VAL BBB N 1
ATOM 2984 C CA . VAL B 1 64 ? -0.557 0.624 -31.127 1.000 13.113 62 VAL BBB CA 1
ATOM 2985 C C . VAL B 1 64 ? 0.448 0.914 -32.218 1.000 13.662 62 VAL BBB C 1
ATOM 2986 O O . VAL B 1 64 ? 1.412 1.623 -31.964 1.000 16.092 62 VAL BBB O 1
ATOM 2990 N N . ALA B 1 65 ? 0.187 0.362 -33.409 1.000 13.676 63 ALA BBB N 1
ATOM 2991 C CA . ALA B 1 65 ? 1.065 0.578 -34.580 1.000 13.962 63 ALA BBB CA 1
ATOM 2992 C C . ALA B 1 65 ? 0.202 1.031 -35.742 1.000 13.630 63 ALA BBB C 1
ATOM 2993 O O . ALA B 1 65 ? -0.993 0.664 -35.836 1.000 15.249 63 ALA BBB O 1
ATOM 2995 N N . ALA B 1 66 ? 0.780 1.802 -36.654 1.000 13.028 64 ALA BBB N 1
ATOM 2996 C CA . ALA B 1 66 ? 0.016 2.268 -37.816 1.000 13.096 64 ALA BBB CA 1
ATOM 2997 C C . ALA B 1 66 ? 0.960 2.481 -38.983 1.000 13.633 64 ALA BBB C 1
ATOM 2998 O O . ALA B 1 66 ? 2.119 2.853 -38.797 1.000 16.122 64 ALA BBB O 1
ATOM 3000 N N . THR B 1 67 ? 0.398 2.313 -40.168 1.000 14.918 65 THR BBB N 1
ATOM 3001 C CA . THR B 1 67 ? 1.138 2.558 -41.427 1.000 15.776 65 THR BBB CA 1
ATOM 3002 C C . THR B 1 67 ? 0.125 3.044 -42.450 1.000 14.995 65 THR BBB C 1
ATOM 3003 O O . THR B 1 67 ? -1.095 2.799 -42.338 1.000 17.275 65 THR BBB O 1
ATOM 3007 N N . SER B 1 68 ? 0.611 3.761 -43.461 1.000 16.623 66 SER BBB N 1
ATOM 3008 C CA . SER B 1 68 ? -0.304 4.319 -44.466 1.000 15.422 66 SER BBB CA 1
ATOM 3009 C C . SER B 1 68 ? 0.335 4.390 -45.841 1.000 17.012 66 SER BBB C 1
ATOM 3010 O O . SER B 1 68 ? 1.571 4.416 -45.922 1.000 17.530 66 SER BBB O 1
ATOM 3013 N N . LYS B 1 69 ? -0.530 4.517 -46.829 1.000 17.372 67 LYS BBB N 1
ATOM 3014 C CA . LYS B 1 69 ? -0.181 4.983 -48.194 1.000 20.088 67 LYS BBB CA 1
ATOM 3015 C C . LYS B 1 69 ? -0.771 6.390 -48.292 1.000 19.030 67 LYS BBB C 1
ATOM 3016 O O . LYS B 1 69 ? -2.011 6.519 -48.462 1.000 20.861 67 LYS BBB O 1
ATOM 3022 N N . GLU B 1 70 ? 0.064 7.401 -48.037 1.000 20.342 68 GLU BBB N 1
ATOM 3023 C CA . GLU B 1 70 ? -0.407 8.791 -47.845 1.000 19.946 68 GLU BBB CA 1
ATOM 3024 C C . GLU B 1 70 ? -1.555 8.745 -46.839 1.000 20.174 68 GLU BBB C 1
ATOM 3025 O O . GLU B 1 70 ? -1.378 8.080 -45.808 1.000 20.776 68 GLU BBB O 1
ATOM 3031 N N . LEU B 1 71 ? -2.685 9.380 -47.130 1.000 19.077 69 LEU BBB N 1
ATOM 3032 C CA . LEU B 1 71 ? -3.853 9.190 -46.235 1.000 20.438 69 LEU BBB CA 1
ATOM 3033 C C . LEU B 1 71 ? -4.979 8.525 -47.011 1.000 21.667 69 LEU BBB C 1
ATOM 3034 O O . LEU B 1 71 ? -6.141 8.609 -46.610 1.000 21.687 69 LEU BBB O 1
ATOM 3039 N N . LYS B 1 72 ? -4.642 7.852 -48.104 1.000 20.692 70 LYS BBB N 1
ATOM 3040 C CA . LYS B 1 72 ? -5.653 7.114 -48.904 1.000 22.194 70 LYS BBB CA 1
ATOM 3041 C C . LYS B 1 72 ? -5.960 5.763 -48.256 1.000 17.805 70 LYS BBB C 1
ATOM 3042 O O . LYS B 1 72 ? -7.121 5.328 -48.255 1.000 19.665 70 LYS BBB O 1
ATOM 3048 N N . HIS B 1 73 ? -4.941 5.111 -47.689 1.000 18.897 71 HIS BBB N 1
ATOM 3049 C CA . HIS B 1 73 ? -5.095 3.806 -47.000 1.000 17.478 71 HIS BBB CA 1
ATOM 3050 C C . HIS B 1 73 ? -4.341 3.880 -45.690 1.000 18.105 71 HIS BBB C 1
ATOM 3051 O O . HIS B 1 73 ? -3.164 4.182 -45.701 1.000 18.385 71 HIS BBB O 1
ATOM 3058 N N . ILE B 1 74 ? -5.045 3.682 -44.577 1.000 17.372 72 ILE BBB N 1
ATOM 3059 C CA . ILE B 1 74 ? -4.407 3.671 -43.242 1.000 17.228 72 ILE BBB CA 1
ATOM 3060 C C . ILE B 1 74 ? -4.745 2.327 -42.615 1.000 16.313 72 ILE BBB C 1
ATOM 3061 O O . ILE B 1 74 ? -5.915 1.858 -42.782 1.000 16.687 72 ILE BBB O 1
ATOM 3066 N N . ARG B 1 75 ? -3.794 1.744 -41.901 1.000 16.664 73 ARG BBB N 1
ATOM 3067 C CA . ARG B 1 75 ? -4.014 0.483 -41.159 1.000 15.318 73 ARG BBB CA 1
ATOM 3068 C C . ARG B 1 75 ? -3.453 0.680 -39.772 1.000 15.503 73 ARG BBB C 1
ATOM 3069 O O . ARG B 1 75 ? -2.285 1.081 -39.642 1.000 15.396 73 ARG BBB O 1
ATOM 3077 N N . VAL B 1 76 ? -4.266 0.379 -38.767 1.000 15.907 74 VAL BBB N 1
ATOM 3078 C CA . VAL B 1 76 ? -3.881 0.518 -37.357 1.000 15.739 74 VAL BBB CA 1
ATOM 3079 C C . VAL B 1 76 ? -3.977 -0.864 -36.704 1.000 14.548 74 VAL BBB C 1
ATOM 3080 O O . VAL B 1 76 ? -5.046 -1.514 -36.771 1.000 16.028 74 VAL BBB O 1
ATOM 3084 N N . TYR B 1 77 ? -2.925 -1.251 -35.993 1.000 14.238 75 TYR BBB N 1
ATOM 3085 C CA . TYR B 1 77 ? -2.761 -2.606 -35.439 1.000 14.141 75 TYR BBB CA 1
ATOM 3086 C C . TYR B 1 77 ? -2.660 -2.552 -33.921 1.000 14.998 75 TYR BBB C 1
ATOM 3087 O O . TYR B 1 77 ? -1.898 -1.732 -33.365 1.000 14.582 75 TYR BBB O 1
ATOM 3096 N N . THR B 1 78 ? -3.437 -3.420 -33.304 1.000 14.904 76 THR BBB N 1
ATOM 3097 C CA . THR B 1 78 ? -3.501 -3.559 -31.840 1.000 13.325 76 THR BBB CA 1
ATOM 3098 C C . THR B 1 78 ? -3.765 -5.005 -31.455 1.000 14.873 76 THR BBB C 1
ATOM 3099 O O . THR B 1 78 ? -3.892 -5.875 -32.367 1.000 14.960 76 THR BBB O 1
ATOM 3103 N N . LEU B 1 79 ? -3.799 -5.290 -30.174 1.000 13.689 77 LEU BBB N 1
ATOM 3104 C CA . LEU B 1 79 ? -4.153 -6.623 -29.644 1.000 14.107 77 LEU BBB CA 1
ATOM 3105 C C . LEU B 1 79 ? -5.569 -6.654 -29.102 1.000 16.038 77 LEU BBB C 1
ATOM 3106 O O . LEU B 1 79 ? -6.002 -5.715 -28.389 1.000 15.902 77 LEU BBB O 1
ATOM 3111 N N . THR B 1 80 ? -6.246 -7.739 -29.380 1.000 15.535 78 THR BBB N 1
ATOM 3112 C CA . THR B 1 80 ? -7.547 -8.067 -28.781 1.000 16.544 78 THR BBB CA 1
ATOM 3113 C C . THR B 1 80 ? -7.338 -8.488 -27.320 1.000 16.352 78 THR BBB C 1
ATOM 3114 O O . THR B 1 80 ? -6.221 -8.788 -26.878 1.000 16.104 78 THR BBB O 1
ATOM 3118 N N . GLU B 1 81 ? -8.430 -8.613 -26.600 1.000 17.372 79 GLU BBB N 1
ATOM 3119 C CA . GLU B 1 81 ? -8.420 -9.170 -25.238 1.000 20.013 79 GLU BBB CA 1
ATOM 3120 C C . GLU B 1 81 ? -7.873 -10.596 -25.246 1.000 19.135 79 GLU BBB C 1
ATOM 3121 O O . GLU B 1 81 ? -7.261 -11.010 -24.234 1.000 20.041 79 GLU BBB O 1
ATOM 3127 N N . GLY B 1 82 ? -8.046 -11.335 -26.360 1.000 20.208 80 GLY BBB N 1
ATOM 3128 C CA . GLY B 1 82 ? -7.507 -12.701 -26.492 1.000 20.959 80 GLY BBB CA 1
ATOM 3129 C C . GLY B 1 82 ? -6.083 -12.740 -27.010 1.000 18.933 80 GLY BBB C 1
ATOM 3130 O O . GLY B 1 82 ? -5.604 -13.859 -27.276 1.000 20.021 80 GLY BBB O 1
ATOM 3131 N N . ASN B 1 83 ? -5.386 -11.597 -27.038 1.000 17.035 81 ASN BBB N 1
ATOM 3132 C CA . ASN B 1 83 ? -3.968 -11.514 -27.475 1.000 17.047 81 ASN BBB CA 1
ATOM 3133 C C . ASN B 1 83 ? -3.853 -12.049 -28.909 1.000 15.154 81 ASN BBB C 1
ATOM 3134 O O . ASN B 1 83 ? -2.824 -12.743 -29.196 1.000 19.303 81 ASN BBB O 1
ATOM 3139 N N . THR B 1 84 ? -4.821 -11.704 -29.760 1.000 15.552 82 THR BBB N 1
ATOM 3140 C CA . THR B 1 84 ? -4.660 -11.915 -31.209 1.000 15.750 82 THR BBB CA 1
ATOM 3141 C C . THR B 1 84 ? -4.406 -10.562 -31.853 1.000 16.855 82 THR BBB C 1
ATOM 3142 O O . THR B 1 84 ? -4.887 -9.519 -31.373 1.000 17.676 82 THR BBB O 1
ATOM 3146 N N . LEU B 1 85 ? -3.663 -10.561 -32.960 1.000 16.308 83 LEU BBB N 1
ATOM 3147 C CA . LEU B 1 85 ? -3.503 -9.336 -33.778 1.000 15.400 83 LEU BBB CA 1
ATOM 3148 C C . LEU B 1 85 ? -4.850 -8.918 -34.375 1.000 16.519 83 LEU BBB C 1
ATOM 3149 O O . LEU B 1 85 ? -5.622 -9.779 -34.861 1.000 18.526 83 LEU BBB O 1
ATOM 3154 N N . GLN B 1 86 ? -5.133 -7.630 -34.386 1.000 16.055 84 GLN BBB N 1
ATOM 3155 C CA . GLN B 1 86 ? -6.303 -7.083 -35.108 1.000 17.552 84 GLN BBB CA 1
ATOM 3156 C C . GLN B 1 86 ? -5.905 -5.781 -35.808 1.000 15.395 84 GLN BBB C 1
ATOM 3157 O O . GLN B 1 86 ? -4.779 -5.271 -35.568 1.000 15.719 84 GLN BBB O 1
ATOM 3163 N N . GLU B 1 87 ? -6.767 -5.350 -36.697 1.000 15.315 85 GLU BBB N 1
ATOM 3164 C CA . GLU B 1 87 ? -6.514 -4.273 -37.668 1.000 16.626 85 GLU BBB CA 1
ATOM 3165 C C . GLU B 1 87 ? -7.776 -3.423 -37.798 1.000 17.386 85 GLU BBB C 1
ATOM 3166 O O . GLU B 1 87 ? -8.848 -3.972 -38.049 1.000 17.499 85 GLU BBB O 1
ATOM 3172 N N . PHE B 1 88 ? -7.630 -2.119 -37.686 1.000 16.340 86 PHE BBB N 1
ATOM 3173 C CA . PHE B 1 88 ? -8.633 -1.140 -38.071 1.000 17.530 86 PHE BBB CA 1
ATOM 3174 C C . PHE B 1 88 ? -8.143 -0.533 -39.363 1.000 16.785 86 PHE BBB C 1
ATOM 3175 O O . PHE B 1 88 ? -6.981 -0.069 -39.440 1.000 17.232 86 PHE BBB O 1
ATOM 3183 N N . ALA B 1 89 ? -8.985 -0.562 -40.371 1.000 17.902 87 ALA BBB N 1
ATOM 3184 C CA . ALA B 1 89 ? -8.612 -0.122 -41.729 1.000 16.802 87 ALA BBB CA 1
ATOM 3185 C C . ALA B 1 89 ? -9.432 1.083 -42.156 1.000 18.702 87 ALA BBB C 1
ATOM 3186 O O . ALA B 1 89 ? -10.654 1.097 -41.930 1.000 19.572 87 ALA BBB O 1
ATOM 3188 N N . TYR B 1 90 ? -8.780 2.019 -42.829 1.000 18.067 88 TYR BBB N 1
ATOM 3189 C CA . TYR B 1 90 ? -9.402 3.190 -43.474 1.000 18.889 88 TYR BBB CA 1
ATOM 3190 C C . TYR B 1 90 ? -9.015 3.155 -44.929 1.000 18.510 88 TYR BBB C 1
ATOM 3191 O O . TYR B 1 90 ? -7.815 3.069 -45.227 1.000 18.617 88 TYR BBB O 1
ATOM 3200 N N . ASP B 1 91 ? -9.987 3.220 -45.793 1.000 18.075 89 ASP BBB N 1
ATOM 3201 C CA . ASP B 1 91 ? -9.735 3.527 -47.216 1.000 20.994 89 ASP BBB CA 1
ATOM 3202 C C . ASP B 1 91 ? -10.569 4.728 -47.618 1.000 22.146 89 ASP BBB C 1
AT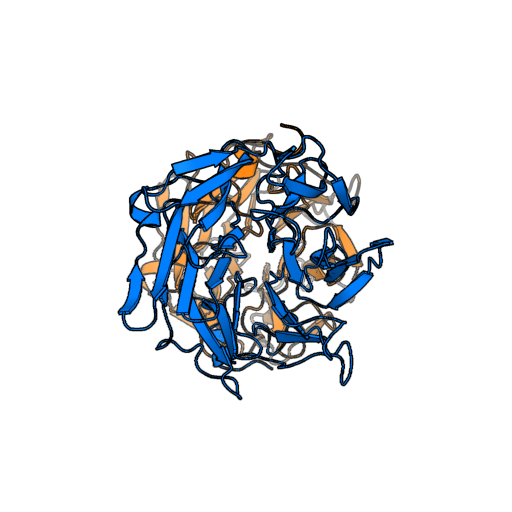OM 3203 O O . ASP B 1 91 ? -11.782 4.764 -47.287 1.000 22.032 89 ASP BBB O 1
ATOM 3208 N N A SER B 1 92 ? -9.963 5.668 -48.335 0.500 23.474 90 SER BBB N 1
ATOM 3209 N N B SER B 1 92 ? -9.969 5.656 -48.360 0.500 23.655 90 SER BBB N 1
ATOM 3210 C CA A SER B 1 92 ? -10.701 6.851 -48.834 0.500 25.812 90 SER BBB CA 1
ATOM 3211 C CA B SER B 1 92 ? -10.685 6.842 -48.897 0.500 26.997 90 SER BBB CA 1
ATOM 3212 C C A SER B 1 92 ? -11.910 6.336 -49.637 0.500 28.585 90 SER BBB C 1
ATOM 3213 C C B SER B 1 92 ? -11.905 6.347 -49.677 0.500 28.793 90 SER BBB C 1
ATOM 3214 O O A SER B 1 92 ? -11.748 5.393 -50.447 0.500 26.299 90 SER BBB O 1
ATOM 3215 O O B SER B 1 92 ? -11.722 5.445 -50.527 0.500 26.795 90 SER BBB O 1
ATOM 3220 N N . GLY B 1 93 ? -13.094 6.877 -49.367 1.000 26.430 91 GLY BBB N 1
ATOM 3221 C CA . GLY B 1 93 ? -14.340 6.512 -50.055 1.000 27.574 91 GLY BBB CA 1
ATOM 3222 C C . GLY B 1 93 ? -15.091 5.414 -49.315 1.000 28.353 91 GLY BBB C 1
ATOM 3223 O O . GLY B 1 93 ? -16.237 5.148 -49.686 1.000 33.363 91 GLY BBB O 1
ATOM 3224 N N . THR B 1 94 ? -14.477 4.761 -48.330 1.000 26.779 92 THR BBB N 1
ATOM 3225 C CA . THR B 1 94 ? -15.107 3.676 -47.549 1.000 24.282 92 THR BBB CA 1
ATOM 3226 C C . THR B 1 94 ? -15.202 4.084 -46.079 1.000 24.718 92 THR BBB C 1
ATOM 3227 O O . THR B 1 94 ? -16.226 3.769 -45.386 1.000 27.116 92 THR BBB O 1
ATOM 3231 N N . GLY B 1 95 ? -14.162 4.708 -45.574 1.000 23.304 93 GLY BBB N 1
ATOM 3232 C CA . GLY B 1 95 ? -14.035 5.009 -44.158 1.000 21.477 93 GLY BBB CA 1
ATOM 3233 C C . GLY B 1 95 ? -13.411 3.883 -43.373 1.000 22.243 93 GLY BBB C 1
ATOM 3234 O O . GLY B 1 95 ? -12.697 3.043 -43.934 1.000 20.801 93 GLY BBB O 1
ATOM 3235 N N . TRP B 1 96 ? -13.662 3.855 -42.076 1.000 21.935 94 TRP BBB N 1
ATOM 3236 C CA . TRP B 1 96 ? -13.089 2.878 -41.137 1.000 22.093 94 TRP BBB CA 1
ATOM 3237 C C . TRP B 1 96 ? -13.938 1.607 -41.094 1.000 21.732 94 TRP BBB C 1
ATOM 3238 O O . TRP B 1 96 ? -15.169 1.681 -41.085 1.000 21.939 94 TRP BBB O 1
ATOM 3249 N N . TYR B 1 97 ? -13.248 0.488 -40.960 1.000 20.784 95 TYR BBB N 1
ATOM 3250 C CA . TYR B 1 97 ? -13.883 -0.829 -40.823 1.000 21.484 95 TYR BBB CA 1
ATOM 3251 C C . TYR B 1 97 ? -12.890 -1.744 -40.129 1.000 20.129 95 TYR BBB C 1
ATOM 3252 O O . TYR B 1 97 ? -11.668 -1.447 -40.027 1.000 19.850 95 TYR BBB O 1
ATOM 3261 N N A ASN B 1 98 ? -13.406 -2.852 -39.626 0.500 21.406 96 ASN BBB N 1
ATOM 3262 N N B ASN B 1 98 ? -13.402 -2.839 -39.585 0.500 21.307 96 ASN BBB N 1
ATOM 3263 C CA A ASN B 1 98 ? -12.547 -3.886 -39.016 0.500 21.984 96 ASN BBB CA 1
ATOM 3264 C CA B ASN B 1 98 ? -12.553 -3.894 -38.987 0.500 21.670 96 ASN BBB CA 1
ATOM 3265 C C A ASN B 1 98 ? -11.899 -4.666 -40.158 0.500 20.411 96 ASN BBB C 1
ATOM 3266 C C B ASN B 1 98 ? -11.902 -4.641 -40.151 0.500 20.330 96 ASN BBB C 1
ATOM 3267 O O A ASN B 1 98 ? -12.594 -5.281 -40.956 0.500 23.058 96 ASN BBB O 1
ATOM 3268 O O B ASN B 1 98 ? -12.613 -5.242 -40.948 0.500 23.063 96 ASN BBB O 1
ATOM 3277 N N . GLY B 1 99 ? -10.574 -4.611 -40.212 1.000 20.699 97 GLY BBB N 1
ATOM 3278 C CA . GLY B 1 99 ? -9.810 -5.275 -41.265 1.000 20.546 97 GLY BBB CA 1
ATOM 3279 C C . GLY B 1 99 ? -9.788 -6.776 -41.093 1.000 19.946 97 GLY BBB C 1
ATOM 3280 O O . GLY B 1 99 ? -10.078 -7.301 -40.001 1.000 21.737 97 GLY BBB O 1
ATOM 3281 N N . GLY B 1 100 ? -9.348 -7.450 -42.143 1.000 22.462 98 GLY BBB N 1
ATOM 3282 C CA . GLY B 1 100 ? -9.313 -8.925 -42.234 1.000 23.200 98 GLY BBB CA 1
ATOM 3283 C C . GLY B 1 100 ? -8.312 -9.584 -41.300 1.000 20.009 98 GLY BBB C 1
ATOM 3284 O O . GLY B 1 100 ? -8.408 -10.804 -41.075 1.000 22.480 98 GLY BBB O 1
ATOM 3285 N N . LEU B 1 101 ? -7.364 -8.832 -40.722 1.000 19.593 99 LEU BBB N 1
ATOM 3286 C CA . LEU B 1 101 ? -6.307 -9.493 -39.929 1.000 18.026 99 LEU BBB CA 1
ATOM 3287 C C . LEU B 1 101 ? -6.893 -10.284 -38.760 1.000 19.649 99 LEU BBB C 1
ATOM 3288 O O . LEU B 1 101 ? -6.415 -11.421 -38.491 1.000 19.486 99 LEU BBB O 1
ATOM 3293 N N . GLY B 1 102 ? -7.878 -9.715 -38.063 1.000 20.157 100 GLY BBB N 1
ATOM 3294 C CA . GLY B 1 102 ? -8.375 -10.374 -36.836 1.000 21.628 100 GLY BBB CA 1
ATOM 3295 C C . GLY B 1 102 ? -8.951 -11.770 -37.127 1.000 22.523 100 GLY BBB C 1
ATOM 3296 O O . GLY B 1 102 ? -8.821 -12.663 -36.289 1.000 21.773 100 GLY BBB O 1
ATOM 3297 N N . GLY B 1 103 ? -9.493 -11.967 -38.322 1.000 23.303 101 GLY BBB N 1
ATOM 3298 C CA . GLY B 1 103 ? -10.088 -13.245 -38.705 1.000 24.324 101 GLY BBB CA 1
ATOM 3299 C C . GLY B 1 103 ? -9.046 -14.342 -38.779 1.000 23.464 101 GLY BBB C 1
ATOM 3300 O O . GLY B 1 103 ? -9.442 -15.528 -38.646 1.000 28.803 101 GLY BBB O 1
ATOM 3301 N N . ALA B 1 104 ? -7.761 -14.023 -38.977 1.000 23.348 102 ALA BBB N 1
ATOM 3302 C CA . ALA B 1 104 ? -6.685 -15.053 -39.033 1.000 21.991 102 ALA BBB CA 1
ATOM 3303 C C . ALA B 1 104 ? -6.366 -15.573 -37.613 1.000 22.818 102 ALA BBB C 1
ATOM 3304 O O . ALA B 1 104 ? -5.698 -16.625 -37.481 1.000 25.241 102 ALA BBB O 1
ATOM 3306 N N . LYS B 1 105 ? -6.755 -14.838 -36.546 1.000 23.529 103 LYS BBB N 1
ATOM 3307 C CA . LYS B 1 105 ? -6.557 -15.285 -35.148 1.000 24.795 103 LYS BBB CA 1
ATOM 3308 C C . LYS B 1 105 ? -5.091 -15.644 -34.902 1.000 22.656 103 LYS BBB C 1
ATOM 3309 O O . LYS B 1 105 ? -4.766 -16.659 -34.320 1.000 24.233 103 LYS BBB O 1
ATOM 3315 N N . PHE B 1 106 ? -4.186 -14.756 -35.292 1.000 18.986 104 PHE BBB N 1
ATOM 3316 C CA . PHE B 1 106 ? -2.757 -14.952 -34.978 1.000 19.746 104 PHE BBB CA 1
ATOM 3317 C C . PHE B 1 106 ? -2.584 -14.639 -33.484 1.000 17.304 104 PHE BBB C 1
ATOM 3318 O O . PHE B 1 106 ? -2.650 -13.466 -33.084 1.000 18.619 104 PHE BBB O 1
ATOM 3326 N N . GLN B 1 107 ? -2.256 -15.651 -32.737 1.000 18.782 105 GLN BBB N 1
ATOM 3327 C CA . GLN B 1 107 ? -2.011 -15.563 -31.284 1.000 18.811 105 GLN BBB CA 1
ATOM 3328 C C . GLN B 1 107 ? -0.569 -15.100 -31.078 1.000 19.630 105 GLN BBB C 1
ATOM 3329 O O . GLN B 1 107 ? 0.383 -15.761 -31.546 1.000 19.094 105 GLN BBB O 1
ATOM 3335 N N . VAL B 1 108 ? -0.404 -14.070 -30.274 1.000 17.396 106 VAL BBB N 1
ATOM 3336 C CA . VAL B 1 108 ? 0.944 -13.575 -29.925 1.000 16.022 106 VAL BBB CA 1
ATOM 3337 C C . VAL B 1 108 ? 1.094 -13.566 -28.404 1.000 14.775 106 VAL BBB C 1
ATOM 3338 O O . VAL B 1 108 ? 0.143 -13.809 -27.667 1.000 17.467 106 VAL BBB O 1
ATOM 3342 N N . ALA B 1 109 ? 2.290 -13.309 -27.927 1.000 15.859 107 ALA BBB N 1
ATOM 3343 C CA . ALA B 1 109 ? 2.557 -13.204 -26.477 1.000 14.568 107 ALA BBB CA 1
ATOM 3344 C C . ALA B 1 109 ? 1.689 -12.052 -25.949 1.000 15.876 107 ALA BBB C 1
ATOM 3345 O O . ALA B 1 109 ? 1.467 -11.049 -26.611 1.000 16.065 107 ALA BBB O 1
ATOM 3347 N N . PRO B 1 110 ? 1.148 -12.172 -24.712 1.000 18.461 108 PRO BBB N 1
ATOM 3348 C CA . PRO B 1 110 ? 0.386 -11.069 -24.142 1.000 17.559 108 PRO BBB CA 1
ATOM 3349 C C . PRO B 1 110 ? 1.136 -9.738 -24.063 1.000 15.382 108 PRO BBB C 1
ATOM 3350 O O . PRO B 1 110 ? 0.482 -8.671 -24.163 1.000 18.478 108 PRO BBB O 1
ATOM 3354 N N . TYR B 1 111 ? 2.439 -9.833 -23.916 1.000 14.683 109 TYR BBB N 1
ATOM 3355 C CA . TYR B 1 111 ? 3.347 -8.678 -23.794 1.000 14.984 109 TYR BBB CA 1
ATOM 3356 C C . TYR B 1 111 ? 3.904 -8.284 -25.169 1.000 15.518 109 TYR BBB C 1
ATOM 3357 O O . TYR B 1 111 ? 4.808 -7.445 -25.217 1.000 16.113 109 TYR BBB O 1
ATOM 3366 N N . SER B 1 112 ? 3.397 -8.837 -26.256 1.000 14.388 110 SER BBB N 1
ATOM 3367 C CA . SER B 1 112 ? 3.931 -8.473 -27.585 1.000 13.400 110 SER BBB CA 1
ATOM 3368 C C . SER B 1 112 ? 3.736 -6.993 -27.905 1.000 15.408 110 SER BBB C 1
ATOM 3369 O O . SER B 1 112 ? 2.662 -6.449 -27.678 1.000 15.940 110 SER BBB O 1
ATOM 3372 N N . CYS B 1 113 ? 4.720 -6.422 -28.601 1.000 13.586 111 CYS BBB N 1
ATOM 3373 C CA . CYS B 1 113 ? 4.553 -5.165 -29.331 1.000 14.517 111 CYS BBB CA 1
ATOM 3374 C C . CYS B 1 113 ? 4.226 -5.477 -30.791 1.000 13.665 111 CYS BBB C 1
ATOM 3375 O O . CYS B 1 113 ? 4.116 -6.682 -31.157 1.000 14.722 111 CYS BBB O 1
ATOM 3378 N N . ILE B 1 114 ? 4.002 -4.447 -31.586 1.000 13.752 112 ILE BBB N 1
ATOM 3379 C CA . ILE B 1 114 ? 3.644 -4.577 -33.005 1.000 12.986 112 ILE BBB CA 1
ATOM 3380 C C . ILE B 1 114 ? 4.373 -3.497 -33.768 1.000 14.206 112 ILE BBB C 1
ATOM 3381 O O . ILE B 1 114 ? 4.380 -2.340 -33.339 1.000 14.408 112 ILE BBB O 1
ATOM 3386 N N . ALA B 1 115 ? 4.884 -3.844 -34.943 1.000 14.975 113 ALA BBB N 1
ATOM 3387 C CA . ALA B 1 115 ? 5.312 -2.848 -35.937 1.000 15.388 113 ALA BBB CA 1
ATOM 3388 C C . ALA B 1 115 ? 4.642 -3.200 -37.253 1.000 14.893 113 ALA BBB C 1
ATOM 3389 O O . ALA B 1 115 ? 4.366 -4.413 -37.514 1.000 15.767 113 ALA BBB O 1
ATOM 3391 N N . ALA B 1 116 ? 4.429 -2.227 -38.104 1.000 14.828 114 ALA BBB N 1
ATOM 3392 C CA . ALA B 1 116 ? 3.711 -2.450 -39.368 1.000 14.850 114 ALA BBB CA 1
ATOM 3393 C C . ALA B 1 116 ? 4.288 -1.557 -40.451 1.000 14.991 114 ALA BBB C 1
ATOM 3394 O O . ALA B 1 116 ? 4.546 -0.377 -40.184 1.000 15.538 114 ALA BBB O 1
ATOM 3396 N N . VAL B 1 117 ? 4.367 -2.083 -41.679 1.000 15.490 115 VAL BBB N 1
ATOM 3397 C CA . VAL B 1 117 ? 4.765 -1.256 -42.833 1.000 15.644 115 VAL BBB CA 1
ATOM 3398 C C . VAL B 1 117 ? 3.956 -1.679 -44.056 1.000 14.610 115 VAL BBB C 1
ATOM 3399 O O . VAL B 1 117 ? 3.720 -2.885 -44.218 1.000 16.087 115 VAL BBB O 1
ATOM 3403 N N . PHE B 1 118 ? 3.561 -0.730 -44.860 1.000 15.640 116 PHE BBB N 1
ATOM 3404 C CA . PHE B 1 118 ? 3.292 -0.951 -46.296 1.000 16.564 116 PHE BBB CA 1
ATOM 3405 C C . PHE B 1 118 ? 4.647 -1.016 -47.013 1.000 15.783 116 PHE BBB C 1
ATOM 3406 O O . PHE B 1 118 ? 5.536 -0.203 -46.775 1.000 18.024 116 PHE BBB O 1
ATOM 3414 N N . LEU B 1 119 ? 4.830 -2.007 -47.884 1.000 16.827 117 LEU BBB N 1
ATOM 3415 C CA . LEU B 1 119 ? 6.095 -2.073 -48.675 1.000 16.786 117 LEU BBB CA 1
ATOM 3416 C C . LEU B 1 119 ? 6.168 -0.870 -49.608 1.000 16.163 117 LEU BBB C 1
ATOM 3417 O O . LEU B 1 119 ? 5.172 -0.526 -50.241 1.000 18.198 117 LEU BBB O 1
ATOM 3422 N N . ALA B 1 120 ? 7.337 -0.252 -49.649 1.000 18.356 118 ALA BBB N 1
ATOM 3423 C CA . ALA B 1 120 ? 7.583 0.992 -50.400 1.000 19.011 118 ALA BBB CA 1
ATOM 3424 C C . ALA B 1 120 ? 7.642 0.753 -51.897 1.000 22.044 118 ALA BBB C 1
ATOM 3425 O O . ALA B 1 120 ? 8.086 -0.337 -52.308 1.000 22.852 118 ALA BBB O 1
ATOM 3427 N N . GLY B 1 121 ? 7.286 1.790 -52.638 1.000 22.762 119 GLY BBB N 1
ATOM 3428 C CA . GLY B 1 121 ? 7.673 1.883 -54.060 1.000 26.699 119 GLY BBB CA 1
ATOM 3429 C C . GLY B 1 121 ? 6.764 1.094 -54.961 1.000 26.408 119 GLY BBB C 1
ATOM 3430 O O . GLY B 1 121 ? 7.143 0.819 -56.104 1.000 35.963 119 GLY BBB O 1
ATOM 3431 N N . THR B 1 122 ? 5.586 0.747 -54.485 1.000 32.713 120 THR BBB N 1
ATOM 3432 C CA . THR B 1 122 ? 4.585 0.046 -55.310 1.000 32.123 120 THR BBB CA 1
ATOM 3433 C C . THR B 1 122 ? 3.214 0.647 -55.039 1.000 35.865 120 THR BBB C 1
ATOM 3434 O O . THR B 1 122 ? 2.969 1.118 -53.895 1.000 34.582 120 THR BBB O 1
ATOM 3438 N N . ASP B 1 123 ? 2.356 0.626 -56.047 1.000 34.379 121 ASP BBB N 1
ATOM 3439 C CA . ASP B 1 123 ? 0.962 1.096 -55.903 1.000 34.017 121 ASP BBB CA 1
ATOM 3440 C C . ASP B 1 123 ? 0.159 -0.031 -55.257 1.000 30.977 121 ASP BBB C 1
ATOM 3441 O O . ASP B 1 123 ? -0.903 0.263 -54.697 1.000 32.892 121 ASP BBB O 1
ATOM 3446 N N . ALA B 1 124 ? 0.632 -1.283 -55.351 1.000 28.773 122 ALA BBB N 1
ATOM 3447 C CA . ALA B 1 124 ? -0.084 -2.428 -54.742 1.000 25.824 122 ALA BBB CA 1
ATOM 3448 C C . ALA B 1 124 ? -0.053 -2.230 -53.227 1.000 25.263 122 ALA BBB C 1
ATOM 3449 O O . ALA B 1 124 ? 0.889 -1.596 -52.705 1.000 30.069 122 ALA BBB O 1
ATOM 3451 N N . LEU B 1 125 ? -1.058 -2.749 -52.530 1.000 23.748 123 LEU BBB N 1
ATOM 3452 C CA . LEU B 1 125 ? -1.048 -2.723 -51.053 1.000 22.425 123 LEU BBB CA 1
ATOM 3453 C C . LEU B 1 125 ? -0.446 -4.052 -50.632 1.000 20.464 123 LEU BBB C 1
ATOM 3454 O O . LEU B 1 125 ? -1.072 -5.119 -50.806 1.000 25.827 123 LEU BBB O 1
ATOM 3459 N N A GLN B 1 126 ? 0.786 -3.995 -50.132 0.500 18.013 124 GLN BBB N 1
ATOM 3460 N N B GLN B 1 126 ? 0.783 -3.980 -50.144 0.500 18.055 124 GLN BBB N 1
ATOM 3461 C CA A GLN B 1 126 ? 1.486 -5.148 -49.541 0.500 18.981 124 GLN BBB CA 1
ATOM 3462 C CA B GLN B 1 126 ? 1.469 -5.127 -49.533 0.500 18.952 124 GLN BBB CA 1
ATOM 3463 C C A GLN B 1 126 ? 1.907 -4.774 -48.121 0.500 17.318 124 GLN BBB C 1
ATOM 3464 C C B GLN B 1 126 ? 1.883 -4.750 -48.118 0.500 17.330 124 GLN BBB C 1
ATOM 3465 O O A GLN B 1 126 ? 2.578 -3.739 -47.964 0.500 17.994 124 GLN BBB O 1
ATOM 3466 O O B GLN B 1 126 ? 2.570 -3.725 -47.980 0.500 17.804 124 GLN BBB O 1
ATOM 3477 N N . LEU B 1 127 ? 1.478 -5.537 -47.132 1.000 16.350 125 LEU BBB N 1
ATOM 3478 C CA . LEU B 1 127 ? 1.734 -5.245 -45.713 1.000 17.115 125 LEU BBB CA 1
ATOM 3479 C C . LEU B 1 127 ? 2.642 -6.281 -45.064 1.000 16.664 125 LEU BBB C 1
ATOM 3480 O O . LEU B 1 127 ? 2.553 -7.477 -45.383 1.000 16.984 125 LEU BBB O 1
ATOM 3485 N N . ARG B 1 128 ? 3.506 -5.838 -44.172 1.000 15.946 126 ARG BBB N 1
ATOM 3486 C CA . ARG B 1 128 ? 4.322 -6.698 -43.302 1.000 15.316 126 ARG BBB CA 1
ATOM 3487 C C . ARG B 1 128 ? 4.072 -6.201 -41.895 1.000 15.928 126 ARG BBB C 1
ATOM 3488 O O . ARG B 1 128 ? 4.337 -4.995 -41.641 1.000 16.276 126 ARG BBB O 1
ATOM 3496 N N . ILE B 1 129 ? 3.650 -7.106 -41.033 1.000 15.706 127 ILE BBB N 1
ATOM 3497 C CA . ILE B 1 129 ? 3.380 -6.852 -39.602 1.000 15.381 127 ILE BBB CA 1
ATOM 3498 C C . ILE B 1 129 ? 4.397 -7.680 -38.840 1.000 15.401 127 ILE BBB C 1
ATOM 3499 O O . ILE B 1 129 ? 4.668 -8.854 -39.243 1.000 17.381 127 ILE BBB O 1
ATOM 3504 N N . TYR B 1 130 ? 4.922 -7.169 -37.746 1.000 14.736 128 TYR BBB N 1
ATOM 3505 C CA . TYR B 1 130 ? 5.926 -7.827 -36.917 1.000 14.857 128 TYR BBB CA 1
ATOM 3506 C C . TYR B 1 130 ? 5.383 -7.860 -35.495 1.000 14.599 128 TYR BBB C 1
ATOM 3507 O O . TYR B 1 130 ? 4.961 -6.781 -34.973 1.000 15.358 128 TYR BBB O 1
ATOM 3516 N N . ALA B 1 131 ? 5.406 -8.996 -34.893 1.000 13.270 129 ALA BBB N 1
ATOM 3517 C CA . ALA B 1 131 ? 4.972 -9.167 -33.491 1.000 13.345 129 ALA BBB CA 1
ATOM 3518 C C . ALA B 1 131 ? 5.755 -10.290 -32.827 1.000 14.560 129 ALA BBB C 1
ATOM 3519 O O . ALA B 1 131 ? 6.582 -10.933 -33.509 1.000 16.610 129 ALA BBB O 1
ATOM 3521 N N . GLN B 1 132 ? 5.529 -10.585 -31.577 1.000 14.621 130 GLN BBB N 1
ATOM 3522 C CA . GLN B 1 132 ? 6.309 -11.538 -30.798 1.000 14.279 130 GLN BBB CA 1
ATOM 3523 C C . GLN B 1 132 ? 5.431 -12.693 -30.378 1.000 15.548 130 GLN BBB C 1
ATOM 3524 O O . GLN B 1 132 ? 4.416 -12.497 -29.695 1.000 16.297 130 GLN BBB O 1
ATOM 3530 N N . LYS B 1 133 ? 5.829 -13.900 -30.755 1.000 15.442 131 LYS BBB N 1
ATOM 3531 C CA . LYS B 1 133 ? 5.083 -15.111 -30.386 1.000 18.285 131 LYS BBB CA 1
ATOM 3532 C C . LYS B 1 133 ? 5.337 -15.483 -28.944 1.000 17.034 131 LYS BBB C 1
ATOM 3533 O O . LYS B 1 133 ? 6.278 -15.012 -28.330 1.000 16.918 131 LYS BBB O 1
ATOM 3539 N N . PRO B 1 134 ? 4.549 -16.435 -28.392 1.000 19.247 132 PRO BBB N 1
ATOM 3540 C CA . PRO B 1 134 ? 4.786 -16.896 -27.015 1.000 19.460 132 PRO BBB CA 1
ATOM 3541 C C . PRO B 1 134 ? 6.180 -17.486 -26.762 1.000 19.671 132 PRO BBB C 1
ATOM 3542 O O . PRO B 1 134 ? 6.630 -17.460 -25.657 1.000 21.478 132 PRO BBB O 1
ATOM 3546 N N . ASP B 1 135 ? 6.873 -17.968 -27.799 1.000 18.996 133 ASP BBB N 1
ATOM 3547 C CA . ASP B 1 135 ? 8.250 -18.515 -27.661 1.000 17.559 133 ASP BBB CA 1
ATOM 3548 C C . ASP B 1 135 ? 9.301 -17.407 -27.770 1.000 17.327 133 ASP BBB C 1
ATOM 3549 O O . ASP B 1 135 ? 10.480 -17.713 -27.714 1.000 19.066 133 ASP BBB O 1
ATOM 3554 N N . ASN B 1 136 ? 8.842 -16.158 -27.758 1.000 17.677 134 ASN BBB N 1
ATOM 3555 C CA . ASN B 1 136 ? 9.652 -14.910 -27.737 1.000 16.276 134 ASN BBB CA 1
ATOM 3556 C C . ASN B 1 136 ? 10.305 -14.646 -29.083 1.000 16.053 134 ASN BBB C 1
ATOM 3557 O O . ASN B 1 136 ? 11.105 -13.692 -29.147 1.000 16.186 134 ASN BBB O 1
ATOM 3562 N N . THR B 1 137 ? 9.976 -15.406 -30.130 1.000 15.754 135 THR BBB N 1
ATOM 3563 C CA . THR B 1 137 ? 10.497 -15.055 -31.451 1.000 15.481 135 THR BBB CA 1
ATOM 3564 C C . THR B 1 137 ? 9.695 -13.947 -32.119 1.000 15.839 135 THR BBB C 1
ATOM 3565 O O . THR B 1 137 ? 8.475 -13.777 -31.845 1.000 16.481 135 THR BBB O 1
ATOM 3569 N N . ILE B 1 138 ? 10.341 -13.195 -33.011 1.000 15.814 136 ILE BBB N 1
ATOM 3570 C CA . ILE B 1 138 ? 9.698 -12.115 -33.797 1.000 15.113 136 ILE BBB CA 1
ATOM 3571 C C . ILE B 1 138 ? 9.173 -12.773 -35.051 1.000 15.382 136 ILE BBB C 1
ATOM 3572 O O . ILE B 1 138 ? 10.005 -13.310 -35.866 1.000 16.216 136 ILE BBB O 1
ATOM 3577 N N . GLN B 1 139 ? 7.896 -12.708 -35.298 1.000 15.418 137 GLN BBB N 1
ATOM 3578 C CA . GLN B 1 139 ? 7.241 -13.282 -36.480 1.000 14.526 137 GLN BBB CA 1
ATOM 3579 C C . GLN B 1 139 ? 6.753 -12.170 -37.371 1.000 15.329 137 GLN BBB C 1
ATOM 3580 O O . GLN B 1 139 ? 6.114 -11.183 -36.913 1.000 15.947 137 GLN BBB O 1
ATOM 3586 N N . GLU B 1 140 ? 6.997 -12.327 -38.658 1.000 17.260 138 GLU BBB N 1
ATOM 3587 C CA . GLU B 1 140 ? 6.421 -11.499 -39.716 1.000 15.695 138 GLU BBB CA 1
ATOM 3588 C C . GLU B 1 140 ? 5.104 -12.108 -40.172 1.000 15.255 138 GLU BBB C 1
ATOM 3589 O O . GLU B 1 140 ? 5.051 -13.341 -40.363 1.000 16.400 138 GLU BBB O 1
ATOM 3595 N N . TYR B 1 141 ? 4.128 -11.282 -40.435 1.000 16.459 139 TYR BBB N 1
ATOM 3596 C CA . TYR B 1 141 ? 2.804 -11.636 -40.989 1.000 15.900 139 TYR BBB CA 1
ATOM 3597 C C . TYR B 1 141 ? 2.613 -10.812 -42.245 1.000 17.323 139 TYR BBB C 1
ATOM 3598 O O . TYR B 1 141 ? 2.981 -9.627 -42.236 1.000 19.170 139 TYR BBB O 1
ATOM 3607 N N . MET B 1 142 ? 2.152 -11.412 -43.326 1.000 19.527 140 MET BBB N 1
ATOM 3608 C CA . MET B 1 142 ? 2.140 -10.742 -44.629 1.000 18.138 140 MET BBB CA 1
ATOM 3609 C C . MET B 1 142 ? 0.752 -10.717 -45.218 1.000 17.377 140 MET BBB C 1
ATOM 3610 O O . MET B 1 142 ? -0.004 -11.702 -45.086 1.000 19.217 140 MET BBB O 1
ATOM 3615 N N A TRP B 1 143 ? 0.473 -9.655 -45.965 0.500 17.910 141 TRP BBB N 1
ATOM 3616 N N B TRP B 1 143 ? 0.460 -9.650 -45.952 0.500 17.949 141 TRP BBB N 1
ATOM 3617 C CA A TRP B 1 143 ? -0.721 -9.535 -46.823 0.500 18.480 141 TRP BBB CA 1
ATOM 3618 C CA B TRP B 1 143 ? -0.723 -9.499 -46.821 0.500 18.719 141 TRP BBB CA 1
ATOM 3619 C C A TRP B 1 143 ? -0.250 -9.102 -48.203 0.500 18.691 141 TRP BBB C 1
ATOM 3620 C C B TRP B 1 143 ? -0.214 -9.113 -48.205 0.500 18.668 141 TRP BBB C 1
ATOM 3621 O O A TRP B 1 143 ? 0.408 -8.074 -48.317 0.500 18.677 141 TRP BBB O 1
ATOM 3622 O O B TRP B 1 143 ? 0.508 -8.121 -48.321 0.500 18.480 141 TRP BBB O 1
ATOM 3643 N N . ASN B 1 144 ? -0.481 -9.955 -49.202 1.000 21.261 142 ASN BBB N 1
ATOM 3644 C CA . ASN B 1 144 ? -0.020 -9.713 -50.588 1.000 22.359 142 ASN BBB CA 1
ATOM 3645 C C . ASN B 1 144 ? -1.216 -9.811 -51.541 1.000 26.295 142 ASN BBB C 1
ATOM 3646 O O . ASN B 1 144 ? -1.043 -10.240 -52.724 1.000 29.285 142 ASN BBB O 1
ATOM 3651 N N . GLY B 1 145 ? -2.393 -9.446 -51.093 1.000 26.526 143 GLY BBB N 1
ATOM 3652 C CA . GLY B 1 145 ? -3.570 -9.299 -51.964 1.000 28.538 143 GLY BBB CA 1
ATOM 3653 C C . GLY B 1 145 ? -4.522 -10.468 -51.837 1.000 29.111 143 GLY BBB C 1
ATOM 3654 O O . GLY B 1 145 ? -5.614 -10.358 -52.399 1.000 35.687 143 GLY BBB O 1
ATOM 3655 N N . ASP B 1 146 ? -4.154 -11.549 -51.139 1.000 31.630 144 ASP BBB N 1
ATOM 3656 C CA . ASP B 1 146 ? -4.976 -12.789 -51.144 1.000 41.455 144 ASP BBB CA 1
ATOM 3657 C C . ASP B 1 146 ? -4.922 -13.436 -49.775 1.000 37.601 144 ASP BBB C 1
ATOM 3658 O O . ASP B 1 146 ? -4.596 -14.626 -49.676 1.000 39.379 144 ASP BBB O 1
ATOM 3663 N N . GLY B 1 147 ? -5.204 -12.648 -48.753 1.000 29.524 145 GLY BBB N 1
ATOM 3664 C CA . GLY B 1 147 ? -5.284 -13.134 -47.370 1.000 28.720 145 GLY BBB CA 1
ATOM 3665 C C . GLY B 1 147 ? -3.982 -13.032 -46.594 1.000 25.059 145 GLY BBB C 1
ATOM 3666 O O . GLY B 1 147 ? -2.928 -12.799 -47.157 1.000 25.457 145 GLY BBB O 1
ATOM 3667 N N . TRP B 1 148 ? -4.094 -13.128 -45.281 1.000 22.610 146 TRP BBB N 1
ATOM 3668 C CA . TRP B 1 148 ? -2.944 -13.033 -44.376 1.000 21.275 146 TRP BBB CA 1
ATOM 3669 C C . TRP B 1 148 ? -2.251 -14.382 -44.242 1.000 23.263 146 TRP BBB C 1
ATOM 3670 O O . TRP B 1 148 ? -2.927 -15.396 -44.107 1.000 26.609 146 TRP BBB O 1
ATOM 3681 N N . LYS B 1 149 ? -0.927 -14.366 -44.204 1.000 23.839 147 LYS BBB N 1
ATOM 3682 C CA . LYS B 1 149 ? -0.098 -15.570 -44.032 1.000 25.249 147 LYS BBB CA 1
ATOM 3683 C C . LYS B 1 149 ? 1.093 -15.239 -43.158 1.000 22.410 147 LYS BBB C 1
ATOM 3684 O O . LYS B 1 149 ? 1.510 -14.071 -43.141 1.000 25.208 147 LYS BBB O 1
ATOM 3686 N N . GLU B 1 150 ? 1.638 -16.234 -42.503 1.000 23.029 148 GLU BBB N 1
ATOM 3687 C CA . GLU B 1 150 ? 2.923 -16.094 -41.810 1.000 22.988 148 GLU BBB CA 1
ATOM 3688 C C . GLU B 1 150 ? 4.013 -15.893 -42.856 1.000 23.185 148 GLU BBB C 1
ATOM 3689 O O . GLU B 1 150 ? 4.059 -16.651 -43.851 1.000 24.908 148 GLU BBB O 1
ATOM 3695 N N . GLY B 1 151 ? 4.868 -14.909 -42.618 1.000 22.340 149 GLY BBB N 1
ATOM 3696 C CA . GLY B 1 151 ? 6.081 -14.671 -43.401 1.000 21.670 149 GLY BBB CA 1
ATOM 3697 C C . GLY B 1 151 ? 7.276 -15.259 -42.692 1.000 20.372 149 GLY BBB C 1
ATOM 3698 O O . GLY B 1 151 ? 7.167 -16.354 -42.052 1.000 23.730 149 GLY BBB O 1
ATOM 3699 N N . THR B 1 152 ? 8.381 -14.555 -42.734 1.000 19.260 150 THR BBB N 1
ATOM 3700 C CA . THR B 1 152 ? 9.643 -15.011 -42.131 1.000 18.675 150 THR BBB CA 1
ATOM 3701 C C . THR B 1 152 ? 9.603 -14.885 -40.603 1.000 17.073 150 THR BBB C 1
ATOM 3702 O O . THR B 1 152 ? 9.138 -13.854 -40.085 1.000 18.608 150 THR BBB O 1
ATOM 3706 N N . ASN B 1 153 ? 10.166 -15.830 -39.910 1.000 21.029 151 ASN BBB N 1
ATOM 3707 C CA . ASN B 1 153 ? 10.438 -15.737 -38.459 1.000 17.797 151 ASN BBB CA 1
ATOM 3708 C C . ASN B 1 153 ? 11.861 -15.218 -38.272 1.000 18.990 151 ASN BBB C 1
ATOM 3709 O O . ASN B 1 153 ? 12.794 -15.761 -38.909 1.000 22.343 151 ASN BBB O 1
ATOM 3714 N N . LEU B 1 154 ? 12.011 -14.143 -37.505 1.000 19.042 152 LEU BBB N 1
ATOM 3715 C CA . LEU B 1 154 ? 13.283 -13.403 -37.363 1.000 19.511 152 LEU BBB CA 1
ATOM 3716 C C . LEU B 1 154 ? 14.021 -13.764 -36.069 1.000 19.347 152 LEU BBB C 1
ATOM 3717 O O . LEU B 1 154 ? 15.038 -13.121 -35.761 1.000 19.860 152 LEU BBB O 1
ATOM 3722 N N . GLY B 1 155 ? 13.612 -14.830 -35.379 1.000 18.593 153 GLY BBB N 1
ATOM 3723 C CA . GLY B 1 155 ? 14.374 -15.329 -34.218 1.000 18.442 153 GLY BBB CA 1
ATOM 3724 C C . GLY B 1 155 ? 14.020 -14.656 -32.901 1.000 16.851 153 GLY BBB C 1
ATOM 3725 O O . GLY B 1 155 ? 13.128 -13.819 -32.832 1.000 17.770 153 GLY BBB O 1
ATOM 3726 N N . GLY B 1 156 ? 14.802 -14.993 -31.893 1.000 18.249 154 GLY BBB N 1
ATOM 3727 C CA . GLY B 1 156 ? 14.535 -14.667 -30.502 1.000 17.024 154 GLY BBB CA 1
ATOM 3728 C C . GLY B 1 156 ? 14.741 -13.201 -30.237 1.000 18.006 154 GLY BBB C 1
ATOM 3729 O O . GLY B 1 156 ? 15.629 -12.542 -30.787 1.000 18.903 154 GLY BBB O 1
ATOM 3730 N N . ALA B 1 157 ? 13.954 -12.674 -29.308 1.000 16.750 155 ALA BBB N 1
ATOM 3731 C CA . ALA B 1 157 ? 14.132 -11.313 -28.797 1.000 15.488 155 ALA BBB CA 1
ATOM 3732 C C . ALA B 1 157 ? 13.764 -11.291 -27.305 1.000 15.305 155 ALA BBB C 1
ATOM 3733 O O . ALA B 1 157 ? 13.146 -12.206 -26.827 1.000 16.752 155 ALA BBB O 1
ATOM 3735 N N . LEU B 1 158 ? 14.072 -10.157 -26.643 1.000 13.847 156 LEU BBB N 1
ATOM 3736 C CA . LEU B 1 158 ? 13.688 -10.009 -25.227 1.000 15.128 156 LEU BBB CA 1
ATOM 3737 C C . LEU B 1 158 ? 12.174 -10.089 -25.153 1.000 12.694 156 LEU BBB C 1
ATOM 3738 O O . LEU B 1 158 ? 11.470 -9.493 -25.957 1.000 14.048 156 LEU BBB O 1
ATOM 3743 N N . PRO B 1 159 ? 11.631 -10.807 -24.140 1.000 16.143 157 PRO BBB N 1
ATOM 3744 C CA . PRO B 1 159 ? 10.182 -10.838 -23.988 1.000 15.981 157 PRO BBB CA 1
ATOM 3745 C C . PRO B 1 159 ? 9.600 -9.448 -23.731 1.000 13.707 157 PRO BBB C 1
ATOM 3746 O O . PRO B 1 159 ? 10.020 -8.821 -22.762 1.000 15.663 157 PRO BBB O 1
ATOM 3750 N N . GLY B 1 160 ? 8.750 -9.002 -24.626 1.000 13.952 158 GLY BBB N 1
ATOM 3751 C CA . GLY B 1 160 ? 8.094 -7.688 -24.517 1.000 13.982 158 GLY BBB CA 1
ATOM 3752 C C . GLY B 1 160 ? 8.906 -6.585 -25.128 1.000 13.660 158 GLY BBB C 1
ATOM 3753 O O . GLY B 1 160 ? 8.542 -5.412 -25.012 1.000 14.692 158 GLY BBB O 1
ATOM 3754 N N . THR B 1 161 ? 9.873 -6.940 -25.970 1.000 13.793 159 THR BBB N 1
ATOM 3755 C CA . THR B 1 161 ? 10.642 -5.931 -26.715 1.000 14.584 159 THR BBB CA 1
ATOM 3756 C C . THR B 1 161 ? 9.732 -4.997 -27.505 1.000 13.453 159 THR BBB C 1
ATOM 3757 O O . THR B 1 161 ? 8.723 -5.407 -28.109 1.000 13.728 159 THR BBB O 1
ATOM 3761 N N . GLY B 1 162 ? 10.160 -3.738 -27.582 1.000 14.496 160 GLY BBB N 1
ATOM 3762 C CA . GLY B 1 162 ? 9.613 -2.830 -28.582 1.000 13.566 160 GLY BBB CA 1
ATOM 3763 C C . GLY B 1 162 ? 9.994 -3.319 -29.986 1.000 13.285 160 GLY BBB C 1
ATOM 3764 O O . GLY B 1 162 ? 11.029 -4.034 -30.110 1.000 13.756 160 GLY BBB O 1
ATOM 3765 N N . ILE B 1 163 ? 9.271 -2.902 -31.004 1.000 12.737 161 ILE BBB N 1
ATOM 3766 C CA . ILE B 1 163 ? 9.638 -3.264 -32.411 1.000 14.562 161 ILE BBB CA 1
ATOM 3767 C C . ILE B 1 163 ? 9.455 -2.020 -33.259 1.000 13.698 161 ILE BBB C 1
ATOM 3768 O O . ILE B 1 163 ? 8.345 -1.432 -33.283 1.000 15.969 161 ILE BBB O 1
ATOM 3773 N N . GLY B 1 164 ? 10.522 -1.616 -33.943 1.000 13.754 162 GLY BBB N 1
ATOM 3774 C CA . GLY B 1 164 ? 10.411 -0.552 -34.942 1.000 16.393 162 GLY BBB CA 1
ATOM 3775 C C . GLY B 1 164 ? 10.625 -1.108 -36.334 1.000 13.538 162 GLY BBB C 1
ATOM 3776 O O . GLY B 1 164 ? 11.265 -2.163 -36.437 1.000 14.990 162 GLY BBB O 1
ATOM 3777 N N . ALA B 1 165 ? 9.973 -0.535 -37.332 1.000 14.163 163 ALA BBB N 1
ATOM 3778 C CA . ALA B 1 165 ? 10.108 -1.043 -38.716 1.000 14.467 163 ALA BBB CA 1
ATOM 3779 C C . ALA B 1 165 ? 9.955 0.094 -39.710 1.000 15.358 163 ALA BBB C 1
ATOM 3780 O O . ALA B 1 165 ? 9.203 1.084 -39.482 1.000 15.625 163 ALA BBB O 1
ATOM 3782 N N . THR B 1 166 ? 10.642 -0.050 -40.841 1.000 14.520 164 THR BBB N 1
ATOM 3783 C CA . THR B 1 166 ? 10.483 0.869 -41.964 1.000 14.364 164 THR BBB CA 1
ATOM 3784 C C . THR B 1 166 ? 10.688 0.103 -43.284 1.000 13.986 164 THR BBB C 1
ATOM 3785 O O . THR B 1 166 ? 11.418 -0.927 -43.289 1.000 15.446 164 THR BBB O 1
ATOM 3789 N N . SER B 1 167 ? 10.002 0.542 -44.298 1.000 13.690 165 SER BBB N 1
ATOM 3790 C CA . SER B 1 167 ? 10.256 0.052 -45.665 1.000 14.468 165 SER BBB CA 1
ATOM 3791 C C . SER B 1 167 ? 10.610 1.230 -46.549 1.000 15.129 165 SER BBB C 1
ATOM 3792 O O . SER B 1 167 ? 10.014 2.298 -46.435 1.000 17.037 165 SER BBB O 1
ATOM 3795 N N . PHE B 1 168 ? 11.585 1.029 -47.432 1.000 15.880 166 PHE BBB N 1
ATOM 3796 C CA . PHE B 1 168 ? 11.967 2.022 -48.440 1.000 15.479 166 PHE BBB CA 1
ATOM 3797 C C . PHE B 1 168 ? 12.338 1.262 -49.710 1.000 16.444 166 PHE BBB C 1
ATOM 3798 O O . PHE B 1 168 ? 12.519 0.052 -49.640 1.000 17.275 166 PHE BBB O 1
ATOM 3806 N N . ARG B 1 169 ? 12.406 1.983 -50.822 1.000 16.369 167 ARG BBB N 1
ATOM 3807 C CA . ARG B 1 169 ? 12.829 1.348 -52.076 1.000 19.391 167 ARG BBB CA 1
ATOM 3808 C C . ARG B 1 169 ? 13.937 2.186 -52.667 1.000 18.722 167 ARG BBB C 1
ATOM 3809 O O . ARG B 1 169 ? 13.710 3.323 -53.055 1.000 18.799 167 ARG BBB O 1
ATOM 3817 N N . TYR B 1 170 ? 15.118 1.615 -52.720 1.000 16.931 168 TYR BBB N 1
ATOM 3818 C CA . TYR B 1 170 ? 16.222 2.292 -53.429 1.000 16.481 168 TYR BBB CA 1
ATOM 3819 C C . TYR B 1 170 ? 15.783 2.553 -54.869 1.000 18.508 168 TYR BBB C 1
ATOM 3820 O O . TYR B 1 170 ? 15.141 1.672 -55.513 1.000 18.045 168 TYR BBB O 1
ATOM 3829 N N . THR B 1 171 ? 16.176 3.698 -55.432 1.000 18.150 169 THR BBB N 1
ATOM 3830 C CA . THR B 1 171 ? 15.712 4.072 -56.798 1.000 20.765 169 THR BBB CA 1
ATOM 3831 C C . THR B 1 171 ? 16.354 3.215 -57.905 1.000 21.448 169 THR BBB C 1
ATOM 3832 O O . THR B 1 171 ? 15.832 3.270 -59.015 1.000 24.866 169 THR BBB O 1
ATOM 3836 N N . ASP B 1 172 ? 17.417 2.481 -57.590 1.000 19.090 170 ASP BBB N 1
ATOM 3837 C CA . ASP B 1 172 ? 18.118 1.561 -58.530 1.000 19.639 170 ASP BBB CA 1
ATOM 3838 C C . ASP B 1 172 ? 17.730 0.111 -58.277 1.000 18.922 170 ASP BBB C 1
ATOM 3839 O O . ASP B 1 172 ? 18.204 -0.764 -59.013 1.000 20.972 170 ASP BBB O 1
ATOM 3844 N N . TYR B 1 173 ? 16.884 -0.173 -57.291 1.000 17.196 171 TYR BBB N 1
ATOM 3845 C CA . TYR B 1 173 ? 16.432 -1.560 -57.002 1.000 16.951 171 TYR BBB CA 1
ATOM 3846 C C . TYR B 1 173 ? 15.080 -1.824 -57.658 1.000 16.715 171 TYR BBB C 1
ATOM 3847 O O . TYR B 1 173 ? 14.287 -0.882 -57.901 1.000 22.789 171 TYR BBB O 1
ATOM 3856 N N . ASN B 1 174 ? 14.793 -3.113 -57.867 1.000 17.525 172 ASN BBB N 1
ATOM 3857 C CA . ASN B 1 174 ? 13.569 -3.598 -58.525 1.000 19.544 172 ASN BBB CA 1
ATOM 3858 C C . ASN B 1 174 ? 12.518 -3.989 -57.514 1.000 23.230 172 ASN BBB C 1
ATOM 3859 O O . ASN B 1 174 ? 11.503 -4.547 -57.962 1.000 24.613 172 ASN BBB O 1
ATOM 3864 N N . GLY B 1 175 ? 12.762 -3.741 -56.214 1.000 20.356 173 GLY BBB N 1
ATOM 3865 C CA . GLY B 1 175 ? 11.821 -4.148 -55.171 1.000 20.958 173 GLY BBB CA 1
ATOM 3866 C C . GLY B 1 175 ? 12.195 -3.480 -53.874 1.000 18.769 173 GLY BBB C 1
ATOM 3867 O O . GLY B 1 175 ? 13.250 -2.904 -53.771 1.000 17.638 173 GLY BBB O 1
ATOM 3868 N N . PRO B 1 176 ? 11.270 -3.534 -52.910 1.000 19.584 174 PRO BBB N 1
ATOM 3869 C CA . PRO B 1 176 ? 11.424 -2.882 -51.617 1.000 18.941 174 PRO BBB CA 1
ATOM 3870 C C . PRO B 1 176 ? 12.432 -3.562 -50.692 1.000 16.330 174 PRO BBB C 1
ATOM 3871 O O . PRO B 1 176 ? 12.664 -4.761 -50.757 1.000 17.031 174 PRO BBB O 1
ATOM 3875 N N . SER B 1 177 ? 12.943 -2.762 -49.761 1.000 15.835 175 SER BBB N 1
ATOM 3876 C CA . SER B 1 177 ? 13.797 -3.173 -48.642 1.000 14.199 175 SER BBB CA 1
ATOM 3877 C C . SER B 1 177 ? 12.973 -2.981 -47.338 1.000 14.445 175 SER BBB C 1
ATOM 3878 O O . SER B 1 177 ? 12.032 -2.153 -47.295 1.000 16.741 175 SER BBB O 1
ATOM 3881 N N . ILE B 1 178 ? 13.391 -3.692 -46.323 1.000 14.315 176 ILE BBB N 1
ATOM 3882 C CA . ILE B 1 178 ? 12.758 -3.589 -44.985 1.000 14.077 176 ILE BBB CA 1
ATOM 3883 C C . ILE B 1 178 ? 13.872 -3.523 -43.958 1.000 14.862 176 ILE BBB C 1
ATOM 3884 O O . ILE B 1 178 ? 14.875 -4.218 -44.102 1.000 15.635 176 ILE BBB O 1
ATOM 3889 N N . ARG B 1 179 ? 13.724 -2.681 -42.917 1.000 14.337 177 ARG BBB N 1
ATOM 3890 C CA . ARG B 1 179 ? 14.631 -2.721 -41.770 1.000 15.396 177 ARG BBB CA 1
ATOM 3891 C C . ARG B 1 179 ? 13.731 -2.825 -40.534 1.000 13.459 177 ARG BBB C 1
ATOM 3892 O O . ARG B 1 179 ? 12.689 -2.085 -40.516 1.000 16.326 177 ARG BBB O 1
ATOM 3900 N N . ILE B 1 180 ? 14.129 -3.642 -39.578 1.000 14.636 178 ILE BBB N 1
ATOM 3901 C CA . ILE B 1 180 ? 13.356 -3.728 -38.316 1.000 14.855 178 ILE BBB CA 1
ATOM 3902 C C . ILE B 1 180 ? 14.369 -3.672 -37.176 1.000 15.291 178 ILE BBB C 1
ATOM 3903 O O . ILE B 1 180 ? 15.566 -4.032 -37.342 1.000 16.126 178 ILE BBB O 1
ATOM 3908 N N . TRP B 1 181 ? 13.900 -3.131 -36.030 1.000 13.508 179 TRP BBB N 1
ATOM 3909 C CA . TRP B 1 181 ? 14.763 -2.987 -34.849 1.000 15.632 179 TRP BBB CA 1
ATOM 3910 C C . TRP B 1 181 ? 14.022 -3.551 -33.627 1.000 12.799 179 TRP BBB C 1
ATOM 3911 O O . TRP B 1 181 ? 12.798 -3.348 -33.535 1.000 14.646 179 TRP BBB O 1
ATOM 3922 N N . PHE B 1 182 ? 14.763 -4.202 -32.769 1.000 12.869 180 PHE BBB N 1
ATOM 3923 C CA . PHE B 1 182 ? 14.194 -4.766 -31.528 1.000 13.858 180 PHE BBB CA 1
ATOM 3924 C C . PHE B 1 182 ? 15.320 -4.959 -30.530 1.000 13.895 180 PHE BBB C 1
ATOM 3925 O O . PHE B 1 182 ? 16.519 -4.669 -30.822 1.000 15.295 180 PHE BBB O 1
ATOM 3933 N N . GLN B 1 183 ? 14.975 -5.411 -29.345 1.000 13.448 181 GLN BBB N 1
ATOM 3934 C CA . GLN B 1 183 ? 15.920 -5.596 -28.259 1.000 13.663 181 GLN BBB CA 1
ATOM 3935 C C . GLN B 1 183 ? 16.151 -7.088 -28.055 1.000 15.408 181 GLN BBB C 1
ATOM 3936 O O . GLN B 1 183 ? 15.188 -7.847 -28.003 1.000 16.067 181 GLN BBB O 1
ATOM 3942 N N . THR B 1 184 ? 17.391 -7.468 -27.831 1.000 14.316 182 THR BBB N 1
ATOM 3943 C CA . THR B 1 184 ? 17.714 -8.864 -27.538 1.000 15.704 182 THR BBB CA 1
ATOM 3944 C C . THR B 1 184 ? 17.823 -9.099 -26.031 1.000 16.615 182 THR BBB C 1
ATOM 3945 O O . THR B 1 184 ? 17.751 -8.110 -25.256 1.000 17.524 182 THR BBB O 1
ATOM 3949 N N . ASP B 1 185 ? 17.961 -10.345 -25.602 1.000 18.410 183 ASP BBB N 1
ATOM 3950 C CA . ASP B 1 185 ? 17.985 -10.737 -24.166 1.000 18.860 183 ASP BBB CA 1
ATOM 3951 C C . ASP B 1 185 ? 19.108 -10.041 -23.400 1.000 22.800 183 ASP BBB C 1
ATOM 3952 O O . ASP B 1 185 ? 18.940 -9.799 -22.192 1.000 26.104 183 ASP BBB O 1
ATOM 3957 N N . ASP B 1 186 ? 20.187 -9.676 -24.078 1.000 19.127 184 ASP BBB N 1
ATOM 3958 C CA . ASP B 1 186 ? 21.353 -8.967 -23.479 1.000 19.929 184 ASP BBB CA 1
ATOM 3959 C C . ASP B 1 186 ? 21.091 -7.447 -23.340 1.000 17.873 184 ASP BBB C 1
ATOM 3960 O O . ASP B 1 186 ? 22.003 -6.721 -22.880 1.000 19.857 184 ASP BBB O 1
ATOM 3965 N N . LEU B 1 187 ? 19.900 -6.999 -23.709 1.000 17.358 185 LEU BBB N 1
ATOM 3966 C CA . LEU B 1 187 ? 19.379 -5.616 -23.586 1.000 17.605 185 LEU BBB CA 1
ATOM 3967 C C . LEU B 1 187 ? 19.932 -4.685 -24.661 1.000 17.127 185 LEU BBB C 1
ATOM 3968 O O . LEU B 1 187 ? 19.568 -3.487 -24.682 1.000 16.534 185 LEU BBB O 1
ATOM 3973 N N . LYS B 1 188 ? 20.727 -5.227 -25.590 1.000 16.229 186 LYS BBB N 1
ATOM 3974 C CA . LYS B 1 188 ? 21.141 -4.441 -26.759 1.000 17.312 186 LYS BBB CA 1
ATOM 3975 C C . LYS B 1 188 ? 19.966 -4.187 -27.702 1.000 14.676 186 LYS BBB C 1
ATOM 3976 O O . LYS B 1 188 ? 19.003 -4.965 -27.748 1.000 15.916 186 LYS BBB O 1
ATOM 3982 N N . LEU B 1 189 ? 20.075 -3.100 -28.482 1.000 14.751 187 LEU BBB N 1
ATOM 3983 C CA . LEU B 1 189 ? 19.145 -2.804 -29.558 1.000 14.986 187 LEU BBB CA 1
ATOM 3984 C C . LEU B 1 189 ? 19.835 -3.193 -30.861 1.000 15.263 187 LEU BBB C 1
ATOM 3985 O O . LEU B 1 189 ? 20.971 -2.765 -31.105 1.000 15.172 187 LEU BBB O 1
ATOM 3990 N N . VAL B 1 190 ? 19.145 -3.963 -31.655 1.000 14.425 188 VAL BBB N 1
ATOM 3991 C CA . VAL B 1 190 ? 19.698 -4.505 -32.915 1.000 15.261 188 VAL BBB CA 1
ATOM 3992 C C . VAL B 1 190 ? 18.772 -4.209 -34.098 1.000 15.002 188 VAL BBB C 1
ATOM 3993 O O . VAL B 1 190 ? 17.548 -4.021 -33.979 1.000 15.570 188 VAL BBB O 1
ATOM 3997 N N . GLN B 1 191 ? 19.382 -4.255 -35.293 1.000 16.759 189 GLN BBB N 1
ATOM 3998 C CA . GLN B 1 191 ? 18.693 -4.167 -36.584 1.000 16.218 189 GLN BBB CA 1
ATOM 3999 C C . GLN B 1 191 ? 18.711 -5.518 -37.282 1.000 16.437 189 GLN BBB C 1
ATOM 4000 O O . GLN B 1 191 ? 19.785 -6.209 -37.243 1.000 17.906 189 GLN BBB O 1
ATOM 4006 N N . ARG B 1 192 ? 17.582 -5.865 -37.892 1.000 14.246 190 ARG BBB N 1
ATOM 4007 C CA . ARG B 1 192 ? 17.565 -6.935 -38.929 1.000 15.730 190 ARG BBB CA 1
ATOM 4008 C C . ARG B 1 192 ? 17.132 -6.298 -40.240 1.000 16.101 190 ARG BBB C 1
ATOM 4009 O O . ARG B 1 192 ? 16.451 -5.240 -40.263 1.000 15.710 190 ARG BBB O 1
ATOM 4017 N N . ALA B 1 193 ? 17.615 -6.884 -41.345 1.000 16.576 191 ALA BBB N 1
ATOM 4018 C CA . ALA B 1 193 ? 17.507 -6.214 -42.666 1.000 14.613 191 ALA BBB CA 1
ATOM 4019 C C . ALA B 1 193 ? 17.079 -7.189 -43.737 1.000 13.533 191 ALA BBB C 1
ATOM 4020 O O . ALA B 1 193 ? 17.588 -8.338 -43.738 1.000 16.102 191 ALA BBB O 1
ATOM 4022 N N . TYR B 1 194 ? 16.211 -6.722 -44.608 1.000 14.596 192 TYR BBB N 1
ATOM 4023 C CA . TYR B 1 194 ? 15.760 -7.434 -45.819 1.000 14.871 192 TYR BBB CA 1
ATOM 4024 C C . TYR B 1 194 ? 16.091 -6.570 -47.028 1.000 14.521 192 TYR BBB C 1
ATOM 4025 O O . TYR B 1 194 ? 15.657 -5.425 -47.112 1.000 14.953 192 TYR BBB O 1
ATOM 4034 N N . ASP B 1 195 ? 16.852 -7.142 -47.962 1.000 15.730 193 ASP BBB N 1
ATOM 4035 C CA . ASP B 1 195 ? 16.986 -6.558 -49.322 1.000 16.586 193 ASP BBB CA 1
ATOM 4036 C C . ASP B 1 195 ? 16.600 -7.630 -50.329 1.000 14.936 193 ASP BBB C 1
ATOM 4037 O O . ASP B 1 195 ? 16.774 -8.793 -50.048 1.000 16.638 193 ASP BBB O 1
ATOM 4042 N N . PRO B 1 196 ? 16.109 -7.253 -51.527 1.000 16.314 194 PRO BBB N 1
ATOM 4043 C CA . PRO B 1 196 ? 15.611 -8.250 -52.477 1.000 16.715 194 PRO BBB CA 1
ATOM 4044 C C . PRO B 1 196 ? 16.632 -9.243 -53.038 1.000 19.377 194 PRO BBB C 1
ATOM 4045 O O . PRO B 1 196 ? 16.191 -10.313 -53.415 1.000 23.344 194 PRO BBB O 1
ATOM 4049 N N . HIS B 1 197 ? 17.926 -8.951 -53.011 1.000 15.638 195 HIS BBB N 1
ATOM 4050 C CA . HIS B 1 197 ? 18.951 -9.942 -53.486 1.000 16.371 195 HIS BBB CA 1
ATOM 4051 C C . HIS B 1 197 ? 19.487 -10.825 -52.358 1.000 16.845 195 HIS BBB C 1
ATOM 4052 O O . HIS B 1 197 ? 19.951 -11.887 -52.563 1.000 19.610 195 HIS BBB O 1
ATOM 4059 N N . LYS B 1 198 ? 19.442 -10.353 -51.131 1.000 22.827 196 LYS BBB N 1
ATOM 4060 C CA . LYS B 1 198 ? 20.083 -11.013 -49.986 1.000 24.614 196 LYS BBB CA 1
ATOM 4061 C C . LYS B 1 198 ? 19.014 -11.661 -49.093 1.000 22.567 196 LYS BBB C 1
ATOM 4062 O O . LYS B 1 198 ? 19.376 -12.458 -48.278 1.000 27.238 196 LYS BBB O 1
ATOM 4068 N N . GLY B 1 199 ? 17.737 -11.395 -49.336 1.000 22.744 197 GLY BBB N 1
ATOM 4069 C CA . GLY B 1 199 ? 16.661 -11.789 -48.394 1.000 24.668 197 GLY BBB CA 1
ATOM 4070 C C . GLY B 1 199 ? 16.883 -11.134 -47.047 1.000 23.083 197 GLY BBB C 1
ATOM 4071 O O . GLY B 1 199 ? 17.423 -10.028 -46.951 1.000 19.508 197 GLY BBB O 1
ATOM 4072 N N . TRP B 1 200 ? 16.543 -11.841 -45.993 1.000 20.735 198 TRP BBB N 1
ATOM 4073 C CA . TRP B 1 200 ? 16.913 -11.397 -44.637 1.000 19.233 198 TRP BBB CA 1
ATOM 4074 C C . TRP B 1 200 ? 18.390 -11.721 -44.413 1.000 17.306 198 TRP BBB C 1
ATOM 4075 O O . TRP B 1 200 ? 18.800 -12.886 -44.416 1.000 20.902 198 TRP BBB O 1
ATOM 4086 N N . TYR B 1 201 ? 19.198 -10.682 -44.289 1.000 17.590 199 TYR BBB N 1
ATOM 4087 C CA . TYR B 1 201 ? 20.623 -10.837 -43.945 1.000 17.829 199 TYR BBB CA 1
ATOM 4088 C C . TYR B 1 201 ? 20.749 -11.652 -42.677 1.000 21.932 199 TYR BBB C 1
ATOM 4089 O O . TYR B 1 201 ? 19.952 -11.541 -41.762 1.000 21.204 199 TYR BBB O 1
ATOM 4098 N N . PRO B 1 202 ? 21.667 -12.618 -42.584 1.000 22.613 200 PRO BBB N 1
ATOM 4099 C CA . PRO B 1 202 ? 21.733 -13.486 -41.415 1.000 24.876 200 PRO BBB CA 1
ATOM 4100 C C . PRO B 1 202 ? 22.105 -12.753 -40.107 1.000 23.308 200 PRO BBB C 1
ATOM 4101 O O . PRO B 1 202 ? 21.731 -13.172 -39.023 1.000 28.922 200 PRO BBB O 1
ATOM 4105 N N . ASP B 1 203 ? 22.900 -11.692 -40.200 1.000 24.791 201 ASP BBB N 1
ATOM 4106 C CA . ASP B 1 203 ? 23.528 -11.088 -38.997 1.000 25.242 201 ASP BBB CA 1
ATOM 4107 C C . ASP B 1 203 ? 22.610 -9.975 -38.443 1.000 23.869 201 ASP BBB C 1
ATOM 4108 O O . ASP B 1 203 ? 21.962 -9.241 -39.168 1.000 24.776 201 ASP BBB O 1
ATOM 4113 N N . LEU B 1 204 ? 22.616 -9.885 -37.128 1.000 23.198 202 LEU BBB N 1
ATOM 4114 C CA . LEU B 1 204 ? 22.106 -8.729 -36.351 1.000 21.747 202 LEU BBB CA 1
ATOM 4115 C C . LEU B 1 204 ? 23.155 -7.612 -36.380 1.000 23.450 202 LEU BBB C 1
ATOM 4116 O O . LEU B 1 204 ? 24.353 -7.911 -36.218 1.000 32.542 202 LEU BBB O 1
ATOM 4121 N N . VAL B 1 205 ? 22.730 -6.383 -36.582 1.000 19.537 203 VAL BBB N 1
ATOM 4122 C CA . VAL B 1 205 ? 23.665 -5.225 -36.438 1.000 18.365 203 VAL BBB CA 1
ATOM 4123 C C . VAL B 1 205 ? 23.288 -4.462 -35.152 1.000 17.313 203 VAL BBB C 1
ATOM 4124 O O . VAL B 1 205 ? 22.141 -3.999 -35.042 1.000 19.659 203 VAL BBB O 1
ATOM 4128 N N . THR B 1 206 ? 24.217 -4.304 -34.234 1.000 16.574 204 THR BBB N 1
ATOM 4129 C CA . THR B 1 206 ? 23.942 -3.570 -32.981 1.000 17.856 204 THR BBB CA 1
ATOM 4130 C C . THR B 1 206 ? 23.804 -2.070 -33.280 1.000 17.985 204 THR BBB C 1
ATOM 4131 O O . THR B 1 206 ? 24.720 -1.485 -33.874 1.000 20.334 204 THR BBB O 1
ATOM 4135 N N . ILE B 1 207 ? 22.728 -1.459 -32.806 1.000 17.584 205 ILE BBB N 1
ATOM 4136 C CA . ILE B 1 207 ? 22.589 0.021 -32.894 1.000 16.074 205 ILE BBB CA 1
ATOM 4137 C C . ILE B 1 207 ? 22.728 0.685 -31.528 1.000 17.375 205 ILE BBB C 1
ATOM 4138 O O . ILE B 1 207 ? 22.978 1.885 -31.511 1.000 18.315 205 ILE BBB O 1
ATOM 4143 N N . PHE B 1 208 ? 22.561 -0.032 -30.426 1.000 15.770 206 PHE BBB N 1
ATOM 4144 C CA . PHE B 1 208 ? 22.759 0.574 -29.086 1.000 16.560 206 PHE BBB CA 1
ATOM 4145 C C . PHE B 1 208 ? 23.154 -0.546 -28.129 1.000 16.241 206 PHE BBB C 1
ATOM 4146 O O . PHE B 1 208 ? 22.533 -1.581 -28.162 1.000 19.171 206 PHE BBB O 1
ATOM 4154 N N . ASP B 1 209 ? 24.164 -0.286 -27.318 1.000 18.602 207 ASP BBB N 1
ATOM 4155 C CA . ASP B 1 209 ? 24.852 -1.316 -26.512 1.000 21.529 207 ASP BBB CA 1
ATOM 4156 C C . ASP B 1 209 ? 23.938 -1.836 -25.405 1.000 20.506 207 ASP BBB C 1
ATOM 4157 O O . ASP B 1 209 ? 24.023 -3.020 -25.113 1.000 24.565 207 ASP BBB O 1
ATOM 4162 N N . ARG B 1 210 ? 23.134 -0.997 -24.778 1.000 19.293 208 ARG BBB N 1
ATOM 4163 C CA . ARG B 1 210 ? 22.308 -1.410 -23.618 1.000 19.809 208 ARG BBB CA 1
ATOM 4164 C C . ARG B 1 210 ? 21.204 -0.378 -23.450 1.000 19.798 208 ARG BBB C 1
ATOM 4165 O O . ARG B 1 210 ? 21.521 0.829 -23.374 1.000 22.910 208 ARG BBB O 1
ATOM 4173 N N . ALA B 1 211 ? 19.973 -0.829 -23.406 1.000 16.016 209 ALA BBB N 1
ATO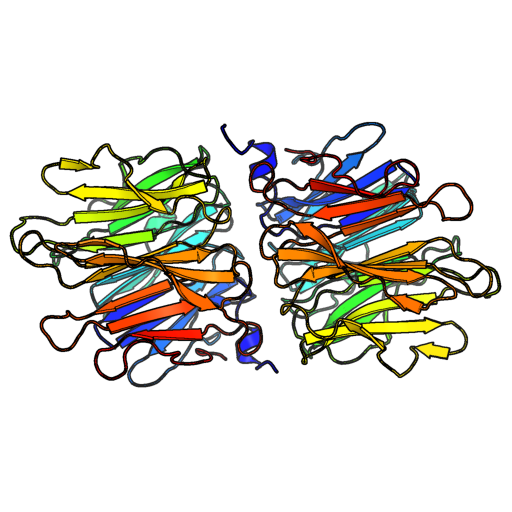M 4174 C CA . ALA B 1 211 ? 18.807 0.048 -23.250 1.000 17.213 209 ALA BBB CA 1
ATOM 4175 C C . ALA B 1 211 ? 17.938 -0.548 -22.139 1.000 15.673 209 ALA BBB C 1
ATOM 4176 O O . ALA B 1 211 ? 18.032 -1.721 -21.814 1.000 16.326 209 ALA BBB O 1
ATOM 4178 N N . PRO B 1 212 ? 17.010 0.266 -21.571 1.000 15.068 210 PRO BBB N 1
ATOM 4179 C CA . PRO B 1 212 ? 16.087 -0.238 -20.545 1.000 14.685 210 PRO BBB CA 1
ATOM 4180 C C . PRO B 1 212 ? 15.291 -1.425 -21.067 1.000 14.091 210 PRO BBB C 1
ATOM 4181 O O . PRO B 1 212 ? 14.915 -1.454 -22.234 1.000 13.905 210 PRO BBB O 1
ATOM 4185 N N . PRO B 1 213 ? 14.952 -2.392 -20.191 1.000 14.789 211 PRO BBB N 1
ATOM 4186 C CA . PRO B 1 213 ? 14.159 -3.540 -20.627 1.000 15.596 211 PRO BBB CA 1
ATOM 4187 C C . PRO B 1 213 ? 12.789 -3.096 -21.138 1.000 15.295 211 PRO BBB C 1
ATOM 4188 O O . PRO B 1 213 ? 12.098 -2.346 -20.461 1.000 15.754 211 PRO BBB O 1
ATOM 4192 N N . ARG B 1 214 ? 12.376 -3.586 -22.303 1.000 14.692 212 ARG BBB N 1
ATOM 4193 C CA . ARG B 1 214 ? 11.096 -3.305 -22.972 1.000 13.353 212 ARG BBB CA 1
ATOM 4194 C C . ARG B 1 214 ? 10.931 -1.810 -23.292 1.000 13.208 212 ARG BBB C 1
ATOM 4195 O O . ARG B 1 214 ? 9.829 -1.379 -23.555 1.000 15.717 212 ARG BBB O 1
ATOM 4203 N N . THR B 1 215 ? 12.038 -1.114 -23.519 1.000 13.308 213 THR BBB N 1
ATOM 4204 C CA . THR B 1 215 ? 11.975 0.277 -23.935 1.000 14.535 213 THR BBB CA 1
ATOM 4205 C C . THR B 1 215 ? 11.211 0.385 -25.253 1.000 13.264 213 THR BBB C 1
ATOM 4206 O O . THR B 1 215 ? 11.325 -0.513 -26.159 1.000 15.041 213 THR BBB O 1
ATOM 4210 N N . ALA B 1 216 ? 10.505 1.479 -25.456 1.000 13.104 214 ALA BBB N 1
ATOM 4211 C CA . ALA B 1 216 ? 9.862 1.814 -26.728 1.000 13.672 214 ALA BBB CA 1
ATOM 4212 C C . ALA B 1 216 ? 10.918 1.955 -27.824 1.000 12.066 214 ALA BBB C 1
ATOM 4213 O O . ALA B 1 216 ? 12.037 2.430 -27.537 1.000 14.537 214 ALA BBB O 1
ATOM 4215 N N . ILE B 1 217 ? 10.599 1.494 -29.041 1.000 14.111 215 ILE BBB N 1
ATOM 4216 C CA . ILE B 1 217 ? 11.484 1.596 -30.217 1.000 13.732 215 ILE BBB CA 1
ATOM 4217 C C . ILE B 1 217 ? 10.617 2.038 -31.388 1.000 14.818 215 ILE BBB C 1
ATOM 4218 O O . ILE B 1 217 ? 9.571 1.396 -31.675 1.000 16.409 215 ILE BBB O 1
ATOM 4223 N N . ALA B 1 218 ? 11.025 3.086 -32.095 1.000 14.494 216 ALA BBB N 1
ATOM 4224 C CA . ALA B 1 218 ? 10.257 3.602 -33.234 1.000 14.681 216 ALA BBB CA 1
ATOM 4225 C C . ALA B 1 218 ? 11.240 4.047 -34.318 1.000 14.716 216 ALA BBB C 1
ATOM 4226 O O . ALA B 1 218 ? 12.264 4.629 -33.956 1.000 16.124 216 ALA BBB O 1
ATOM 4228 N N . ALA B 1 219 ? 10.912 3.840 -35.581 1.000 13.832 217 ALA BBB N 1
ATOM 4229 C CA . ALA B 1 219 ? 11.888 4.145 -36.639 1.000 14.084 217 ALA BBB CA 1
ATOM 4230 C C . ALA B 1 219 ? 11.187 4.747 -37.852 1.000 13.536 217 ALA BBB C 1
ATOM 4231 O O . ALA B 1 219 ? 10.020 4.481 -38.167 1.000 14.648 217 ALA BBB O 1
ATOM 4233 N N . THR B 1 220 ? 11.982 5.485 -38.640 1.000 16.120 218 THR BBB N 1
ATOM 4234 C CA . THR B 1 220 ? 11.556 6.034 -39.926 1.000 15.879 218 THR BBB CA 1
ATOM 4235 C C . THR B 1 220 ? 12.730 5.973 -40.901 1.000 15.140 218 THR BBB C 1
ATOM 4236 O O . THR B 1 220 ? 13.887 5.819 -40.494 1.000 15.897 218 THR BBB O 1
ATOM 4240 N N . SER B 1 221 ? 12.400 6.145 -42.135 1.000 14.939 219 SER BBB N 1
ATOM 4241 C CA . SER B 1 221 ? 13.432 6.309 -43.191 1.000 15.358 219 SER BBB CA 1
ATOM 4242 C C . SER B 1 221 ? 12.957 7.376 -44.161 1.000 15.915 219 SER BBB C 1
ATOM 4243 O O . SER B 1 221 ? 11.750 7.630 -44.296 1.000 16.355 219 SER BBB O 1
ATOM 4246 N N . PHE B 1 222 ? 13.902 7.970 -44.889 1.000 16.453 220 PHE BBB N 1
ATOM 4247 C CA . PHE B 1 222 ? 13.578 9.036 -45.859 1.000 17.655 220 PHE BBB CA 1
ATOM 4248 C C . PHE B 1 222 ? 14.757 9.151 -46.847 1.000 16.518 220 PHE BBB C 1
ATOM 4249 O O . PHE B 1 222 ? 15.886 8.725 -46.550 1.000 17.409 220 PHE BBB O 1
ATOM 4257 N N . GLY B 1 223 ? 14.458 9.862 -47.935 1.000 19.164 221 GLY BBB N 1
ATOM 4258 C CA . GLY B 1 223 ? 15.495 10.266 -48.882 1.000 19.320 221 GLY BBB CA 1
ATOM 4259 C C . GLY B 1 223 ? 16.132 9.115 -49.654 1.000 19.955 221 GLY BBB C 1
ATOM 4260 O O . GLY B 1 223 ? 17.325 9.234 -49.968 1.000 22.864 221 GLY BBB O 1
ATOM 4261 N N . ALA B 1 224 ? 15.391 8.062 -49.951 1.000 18.129 222 ALA BBB N 1
ATOM 4262 C CA . ALA B 1 224 ? 15.903 6.937 -50.747 1.000 18.303 222 ALA BBB CA 1
ATOM 4263 C C . ALA B 1 224 ? 16.473 7.458 -52.062 1.000 20.527 222 ALA BBB C 1
ATOM 4264 O O . ALA B 1 224 ? 15.827 8.259 -52.749 1.000 21.583 222 ALA BBB O 1
ATOM 4266 N N . GLY B 1 225 ? 17.639 6.945 -52.417 1.000 20.378 223 GLY BBB N 1
ATOM 4267 C CA . GLY B 1 225 ? 18.259 7.231 -53.716 1.000 22.814 223 GLY BBB CA 1
ATOM 4268 C C . GLY B 1 225 ? 18.874 5.963 -54.299 1.000 21.445 223 GLY BBB C 1
ATOM 4269 O O . GLY B 1 225 ? 18.424 4.851 -53.971 1.000 20.392 223 GLY BBB O 1
ATOM 4270 N N . ASN B 1 226 ? 19.875 6.138 -55.153 1.000 21.594 224 ASN BBB N 1
ATOM 4271 C CA . ASN B 1 226 ? 20.586 4.987 -55.741 1.000 22.519 224 ASN BBB CA 1
ATOM 4272 C C . ASN B 1 226 ? 21.458 4.344 -54.664 1.000 20.934 224 ASN BBB C 1
ATOM 4273 O O . ASN B 1 226 ? 22.509 4.926 -54.268 1.000 22.709 224 ASN BBB O 1
ATOM 4278 N N . SER B 1 227 ? 21.011 3.196 -54.152 1.000 19.540 225 SER BBB N 1
ATOM 4279 C CA . SER B 1 227 ? 21.741 2.451 -53.114 1.000 19.451 225 SER BBB CA 1
ATOM 4280 C C . SER B 1 227 ? 22.021 3.359 -51.910 1.000 19.606 225 SER BBB C 1
ATOM 4281 O O . SER B 1 227 ? 23.034 3.140 -51.219 1.000 21.256 225 SER BBB O 1
ATOM 4284 N N . SER B 1 228 ? 21.113 4.303 -51.626 1.000 18.223 226 SER BBB N 1
ATOM 4285 C CA . SER B 1 228 ? 21.296 5.262 -50.509 1.000 18.140 226 SER BBB CA 1
ATOM 4286 C C . SER B 1 228 ? 19.991 5.418 -49.732 1.000 16.693 226 SER BBB C 1
ATOM 4287 O O . SER B 1 228 ? 18.917 5.429 -50.322 1.000 16.911 226 SER BBB O 1
ATOM 4290 N N . ILE B 1 229 ? 20.128 5.600 -48.422 1.000 16.595 227 ILE BBB N 1
ATOM 4291 C CA . ILE B 1 229 ? 18.950 5.818 -47.556 1.000 17.252 227 ILE BBB CA 1
ATOM 4292 C C . ILE B 1 229 ? 19.439 6.623 -46.364 1.000 14.575 227 ILE BBB C 1
ATOM 4293 O O . ILE B 1 229 ? 20.611 6.573 -45.999 1.000 16.068 227 ILE BBB O 1
ATOM 4298 N N . TYR B 1 230 ? 18.439 7.221 -45.680 1.000 16.123 228 TYR BBB N 1
ATOM 4299 C CA . TYR B 1 230 ? 18.606 7.860 -44.358 1.000 16.232 228 TYR BBB CA 1
ATOM 4300 C C . TYR B 1 230 ? 17.608 7.210 -43.406 1.000 14.640 228 TYR BBB C 1
ATOM 4301 O O . TYR B 1 230 ? 16.477 7.068 -43.800 1.000 15.616 228 TYR BBB O 1
ATOM 4310 N N . MET B 1 231 ? 18.026 6.897 -42.195 1.000 14.556 229 MET BBB N 1
ATOM 4311 C CA . MET B 1 231 ? 17.076 6.296 -41.219 1.000 15.514 229 MET BBB CA 1
ATOM 4312 C C . MET B 1 231 ? 17.300 6.946 -39.864 1.000 15.757 229 MET BBB C 1
ATOM 4313 O O . MET B 1 231 ? 18.414 7.381 -39.529 1.000 15.704 229 MET BBB O 1
ATOM 4318 N N . ARG B 1 232 ? 16.249 6.945 -39.063 1.000 15.813 230 ARG BBB N 1
ATOM 4319 C CA . ARG B 1 232 ? 16.323 7.445 -37.671 1.000 15.602 230 ARG BBB CA 1
ATOM 4320 C C . ARG B 1 232 ? 15.559 6.445 -36.792 1.000 14.146 230 ARG BBB C 1
ATOM 4321 O O . ARG B 1 232 ? 14.436 6.089 -37.137 1.000 15.856 230 ARG BBB O 1
ATOM 4329 N N . ILE B 1 233 ? 16.192 6.040 -35.715 1.000 14.898 231 ILE BBB N 1
ATOM 4330 C CA . ILE B 1 233 ? 15.573 5.130 -34.723 1.000 15.060 231 ILE BBB CA 1
ATOM 4331 C C . ILE B 1 233 ? 15.582 5.827 -33.383 1.000 14.463 231 ILE BBB C 1
ATOM 4332 O O . ILE B 1 233 ? 16.563 6.437 -33.041 1.000 14.879 231 ILE BBB O 1
ATOM 4337 N N . TYR B 1 234 ? 14.459 5.723 -32.696 1.000 13.853 232 TYR BBB N 1
ATOM 4338 C CA . TYR B 1 234 ? 14.215 6.395 -31.399 1.000 15.202 232 TYR BBB CA 1
ATOM 4339 C C . TYR B 1 234 ? 13.894 5.350 -30.350 1.000 13.618 232 TYR BBB C 1
ATOM 4340 O O . TYR B 1 234 ? 13.148 4.420 -30.640 1.000 14.826 232 TYR BBB O 1
ATOM 4349 N N . PHE B 1 235 ? 14.376 5.566 -29.150 1.000 13.199 233 PHE BBB N 1
ATOM 4350 C CA . PHE B 1 235 ? 14.068 4.691 -28.009 1.000 14.319 233 PHE BBB CA 1
ATOM 4351 C C . PHE B 1 235 ? 14.106 5.526 -26.732 1.000 14.485 233 PHE BBB C 1
ATOM 4352 O O . PHE B 1 235 ? 14.651 6.621 -26.724 1.000 14.334 233 PHE BBB O 1
ATOM 4360 N N . VAL B 1 236 ? 13.530 4.985 -25.686 1.000 12.998 234 VAL BBB N 1
ATOM 4361 C CA . VAL B 1 236 ? 13.594 5.667 -24.375 1.000 12.766 234 VAL BBB CA 1
ATOM 4362 C C . VAL B 1 236 ? 14.764 5.123 -23.549 1.000 13.242 234 VAL BBB C 1
ATOM 4363 O O . VAL B 1 236 ? 14.844 3.909 -23.274 1.000 14.679 234 VAL BBB O 1
ATOM 4367 N N . ASN B 1 237 ? 15.715 6.012 -23.227 1.000 13.990 235 ASN BBB N 1
ATOM 4368 C CA . ASN B 1 237 ? 16.928 5.607 -22.511 1.000 14.478 235 ASN BBB CA 1
ATOM 4369 C C . ASN B 1 237 ? 16.716 5.672 -20.997 1.000 13.858 235 ASN BBB C 1
ATOM 4370 O O . ASN B 1 237 ? 15.651 6.120 -20.536 1.000 16.676 235 ASN BBB O 1
ATOM 4375 N N . SER B 1 238 ? 17.694 5.220 -20.251 1.000 14.727 236 SER BBB N 1
ATOM 4376 C CA . SER B 1 238 ? 17.672 5.079 -18.773 1.000 16.843 236 SER BBB CA 1
ATOM 4377 C C . SER B 1 238 ? 17.616 6.462 -18.109 1.000 16.670 236 SER BBB C 1
ATOM 4378 O O . SER B 1 238 ? 17.340 6.519 -16.899 1.000 17.853 236 SER BBB O 1
ATOM 4381 N N . ASP B 1 239 ? 17.909 7.533 -18.838 1.000 15.680 237 ASP BBB N 1
ATOM 4382 C CA . ASP B 1 239 ? 17.833 8.939 -18.366 1.000 15.871 237 ASP BBB CA 1
ATOM 4383 C C . ASP B 1 239 ? 16.434 9.500 -18.551 1.000 15.294 237 ASP BBB C 1
ATOM 4384 O O . ASP B 1 239 ? 16.259 10.736 -18.407 1.000 16.800 237 ASP BBB O 1
ATOM 4389 N N . ASN B 1 240 ? 15.466 8.672 -18.921 1.000 15.189 238 ASN BBB N 1
ATOM 4390 C CA . ASN B 1 240 ? 14.066 9.116 -19.118 1.000 14.967 238 ASN BBB CA 1
ATOM 4391 C C . ASN B 1 240 ? 13.997 10.187 -20.194 1.000 13.328 238 ASN BBB C 1
ATOM 4392 O O . ASN B 1 240 ? 13.298 11.207 -20.101 1.000 14.857 238 ASN BBB O 1
ATOM 4397 N N . THR B 1 241 ? 14.765 9.976 -21.279 1.000 14.557 239 THR BBB N 1
ATOM 4398 C CA . THR B 1 241 ? 14.676 10.825 -22.463 1.000 14.266 239 THR BBB CA 1
ATOM 4399 C C . THR B 1 241 ? 14.626 9.914 -23.690 1.000 12.969 239 THR BBB C 1
ATOM 4400 O O . THR B 1 241 ? 15.080 8.766 -23.637 1.000 15.207 239 THR BBB O 1
ATOM 4404 N N . ILE B 1 242 ? 14.057 10.437 -24.736 1.000 13.850 240 ILE BBB N 1
ATOM 4405 C CA . ILE B 1 242 ? 14.181 9.791 -26.084 1.000 13.296 240 ILE BBB CA 1
ATOM 4406 C C . ILE B 1 242 ? 15.580 10.066 -26.582 1.000 14.699 240 ILE BBB C 1
ATOM 4407 O O . ILE B 1 242 ? 15.991 11.225 -26.577 1.000 15.971 240 ILE BBB O 1
ATOM 4412 N N . TRP B 1 243 ? 16.239 9.004 -27.005 1.000 13.537 241 TRP BBB N 1
ATOM 4413 C CA . TRP B 1 243 ? 17.501 9.066 -27.762 1.000 15.411 241 TRP BBB CA 1
ATOM 4414 C C . TRP B 1 243 ? 17.233 8.728 -29.214 1.000 15.788 241 TRP BBB C 1
ATOM 4415 O O . TRP B 1 243 ? 16.297 7.981 -29.525 1.000 15.036 241 TRP BBB O 1
ATOM 4426 N N . GLN B 1 244 ? 18.098 9.258 -30.058 1.000 15.799 242 GLN BBB N 1
ATOM 4427 C CA . GLN B 1 244 ? 18.038 9.054 -31.518 1.000 16.716 242 GLN BBB CA 1
ATOM 4428 C C . GLN B 1 244 ? 19.334 8.368 -31.970 1.000 15.517 242 GLN BBB C 1
ATOM 4429 O O . GLN B 1 244 ? 20.416 8.715 -31.492 1.000 17.330 242 GLN BBB O 1
ATOM 4435 N N . VAL B 1 245 ? 19.182 7.394 -32.849 1.000 14.653 243 VAL BBB N 1
ATOM 4436 C CA . VAL B 1 245 ? 20.312 6.784 -33.556 1.000 14.612 243 VAL BBB CA 1
ATOM 4437 C C . VAL B 1 245 ? 20.133 7.105 -35.037 1.000 14.889 243 VAL BBB C 1
ATOM 4438 O O . VAL B 1 245 ? 19.047 6.931 -35.585 1.000 15.543 243 VAL BBB O 1
ATOM 4442 N N . CYS B 1 246 ? 21.196 7.590 -35.680 1.000 17.308 244 CYS BBB N 1
ATOM 4443 C CA . CYS B 1 246 ? 21.114 7.971 -37.111 1.000 18.570 244 CYS BBB CA 1
ATOM 4444 C C . CYS B 1 246 ? 21.845 6.991 -38.018 1.000 18.413 244 CYS BBB C 1
ATOM 4445 O O . CYS B 1 246 ? 22.993 6.657 -37.739 1.000 19.230 244 CYS BBB O 1
ATOM 4448 N N . TRP B 1 247 ? 21.190 6.669 -39.129 1.000 14.801 245 TRP BBB N 1
ATOM 4449 C CA . TRP B 1 247 ? 21.875 6.098 -40.310 1.000 15.674 245 TRP BBB CA 1
ATOM 4450 C C . TRP B 1 247 ? 21.913 7.208 -41.338 1.000 16.467 245 TRP BBB C 1
ATOM 4451 O O . TRP B 1 247 ? 20.847 7.673 -41.755 1.000 16.109 245 TRP BBB O 1
ATOM 4462 N N . ASP B 1 248 ? 23.117 7.636 -41.734 1.000 18.404 246 ASP BBB N 1
ATOM 4463 C CA . ASP B 1 248 ? 23.217 8.588 -42.857 1.000 19.404 246 ASP BBB CA 1
ATOM 4464 C C . ASP B 1 248 ? 24.051 7.954 -43.978 1.000 18.326 246 ASP BBB C 1
ATOM 4465 O O . ASP B 1 248 ? 25.114 7.398 -43.683 1.000 19.353 246 ASP BBB O 1
ATOM 4470 N N . HIS B 1 249 ? 23.538 8.045 -45.201 1.000 19.823 247 HIS BBB N 1
ATOM 4471 C CA . HIS B 1 249 ? 24.246 7.498 -46.368 1.000 18.961 247 HIS BBB CA 1
ATOM 4472 C C . HIS B 1 249 ? 25.685 8.018 -46.394 1.000 19.040 247 HIS BBB C 1
ATOM 4473 O O . HIS B 1 249 ? 25.901 9.245 -46.261 1.000 20.012 247 HIS BBB O 1
ATOM 4480 N N . GLY B 1 250 ? 26.625 7.104 -46.594 1.000 20.601 248 GLY BBB N 1
ATOM 4481 C CA . GLY B 1 250 ? 28.043 7.472 -46.669 1.000 20.479 248 GLY BBB CA 1
ATOM 4482 C C . GLY B 1 250 ? 28.707 7.568 -45.312 1.000 21.716 248 GLY BBB C 1
ATOM 4483 O O . GLY B 1 250 ? 29.919 7.754 -45.271 1.000 22.385 248 GLY BBB O 1
ATOM 4484 N N A LYS B 1 251 ? 27.954 7.433 -44.210 0.500 18.541 249 LYS BBB N 1
ATOM 4485 N N B LYS B 1 251 ? 27.949 7.412 -44.223 0.500 18.878 249 LYS BBB N 1
ATOM 4486 C CA A LYS B 1 251 ? 28.569 7.437 -42.860 0.500 18.805 249 LYS BBB CA 1
ATOM 4487 C CA B LYS B 1 251 ? 28.544 7.473 -42.875 0.500 19.931 249 LYS BBB CA 1
ATOM 4488 C C A LYS B 1 251 ? 28.220 6.157 -42.108 0.500 20.009 249 LYS BBB C 1
ATOM 4489 C C B LYS B 1 251 ? 28.227 6.183 -42.116 0.500 20.037 249 LYS BBB C 1
ATOM 4490 O O A LYS B 1 251 ? 29.106 5.628 -41.404 0.500 23.856 249 LYS BBB O 1
ATOM 4491 O O B LYS B 1 251 ? 29.151 5.672 -41.429 0.500 22.638 249 LYS BBB O 1
ATOM 4502 N N . GLY B 1 252 ? 26.995 5.677 -42.240 1.000 20.993 250 GLY BBB N 1
ATOM 4503 C CA . GLY B 1 252 ? 26.545 4.518 -41.466 1.000 20.456 250 GLY BBB CA 1
ATOM 4504 C C . GLY B 1 252 ? 25.859 4.945 -40.189 1.000 17.607 250 GLY BBB C 1
ATOM 4505 O O . GLY B 1 252 ? 25.230 6.011 -40.190 1.000 17.576 250 GLY BBB O 1
ATOM 4506 N N . TYR B 1 253 ? 25.993 4.140 -39.155 1.000 18.861 251 TYR BBB N 1
ATOM 4507 C CA . TYR B 1 253 ? 25.346 4.395 -37.863 1.000 16.846 251 TYR BBB CA 1
ATOM 4508 C C . TYR B 1 253 ? 26.283 5.268 -37.040 1.000 19.506 251 TYR BBB C 1
ATOM 4509 O O . TYR B 1 253 ? 27.427 4.855 -36.746 1.000 20.378 251 TYR BBB O 1
ATOM 4518 N N . HIS B 1 254 ? 25.732 6.382 -36.516 1.000 20.822 252 HIS BBB N 1
ATOM 4519 C CA . HIS B 1 254 ? 26.466 7.392 -35.736 1.000 19.242 252 HIS BBB CA 1
ATOM 4520 C C . HIS B 1 254 ? 25.499 8.381 -35.113 1.000 18.732 252 HIS BBB C 1
ATOM 4521 O O . HIS B 1 254 ? 24.267 8.174 -35.168 1.000 22.392 252 HIS BBB O 1
ATOM 4528 N N . ASP B 1 255 ? 26.055 9.405 -34.444 1.000 17.915 253 ASP BBB N 1
ATOM 4529 C CA . ASP B 1 255 ? 25.256 10.582 -34.013 1.000 20.483 253 ASP BBB CA 1
ATOM 4530 C C . ASP B 1 255 ? 24.190 10.078 -33.039 1.000 21.445 253 ASP BBB C 1
ATOM 4531 O O . ASP B 1 255 ? 23.021 10.514 -33.160 1.000 26.267 253 ASP BBB O 1
ATOM 4536 N N . LYS B 1 256 ? 24.572 9.256 -32.077 1.000 19.197 254 LYS BBB N 1
ATOM 4537 C CA . LYS B 1 256 ? 23.639 8.729 -31.046 1.000 18.989 254 LYS BBB CA 1
ATOM 4538 C C . LYS B 1 256 ? 23.565 9.779 -29.938 1.000 23.135 254 LYS BBB C 1
ATOM 4539 O O . LYS B 1 256 ? 24.640 10.112 -29.362 1.000 24.170 254 LYS BBB O 1
ATOM 4545 N N . GLY B 1 257 ? 22.349 10.196 -29.575 1.000 18.122 255 GLY BBB N 1
ATOM 4546 C CA . GLY B 1 257 ? 22.234 11.159 -28.469 1.000 18.750 255 GLY BBB CA 1
ATOM 4547 C C . GLY B 1 257 ? 20.806 11.428 -28.059 1.000 17.269 255 GLY BBB C 1
ATOM 4548 O O . GLY B 1 257 ? 19.874 11.054 -28.800 1.000 17.174 255 GLY BBB O 1
ATOM 4549 N N . THR B 1 258 ? 20.691 12.190 -26.963 1.000 17.095 256 THR BBB N 1
ATOM 4550 C CA . THR B 1 258 ? 19.367 12.546 -26.438 1.000 18.108 256 THR BBB CA 1
ATOM 4551 C C . THR B 1 258 ? 18.665 13.521 -27.384 1.000 16.224 256 THR BBB C 1
ATOM 4552 O O . THR B 1 258 ? 19.298 14.396 -28.015 1.000 19.305 256 THR BBB O 1
ATOM 4556 N N . ILE B 1 259 ? 17.343 13.470 -27.331 1.000 15.654 257 ILE BBB N 1
ATOM 4557 C CA . ILE B 1 259 ? 16.437 14.379 -28.086 1.000 17.256 257 ILE BBB CA 1
ATOM 4558 C C . ILE B 1 259 ? 15.574 15.195 -27.111 1.000 16.249 257 ILE BBB C 1
ATOM 4559 O O . ILE B 1 259 ? 15.610 16.414 -27.191 1.000 18.435 257 ILE BBB O 1
ATOM 4564 N N . THR B 1 260 ? 14.755 14.556 -26.284 1.000 15.834 258 THR BBB N 1
ATOM 4565 C CA . THR B 1 260 ? 13.785 15.319 -25.456 1.000 16.238 258 THR BBB CA 1
ATOM 4566 C C . THR B 1 260 ? 13.402 14.456 -24.274 1.000 15.011 258 THR BBB C 1
ATOM 4567 O O . THR B 1 260 ? 13.333 13.233 -24.359 1.000 15.501 258 THR BBB O 1
ATOM 4571 N N . PRO B 1 261 ? 13.133 15.040 -23.100 1.000 16.338 259 PRO BBB N 1
ATOM 4572 C CA . PRO B 1 261 ? 12.668 14.269 -21.956 1.000 15.792 259 PRO BBB CA 1
ATOM 4573 C C . PRO B 1 261 ? 11.265 13.670 -22.139 1.000 14.933 259 PRO BBB C 1
ATOM 4574 O O . PRO B 1 261 ? 10.435 14.233 -22.821 1.000 14.625 259 PRO BBB O 1
ATOM 4578 N N . VAL B 1 262 ? 11.041 12.555 -21.466 1.000 13.759 260 VAL BBB N 1
ATOM 4579 C CA . VAL B 1 262 ? 9.718 11.887 -21.476 1.000 13.542 260 VAL BBB CA 1
ATOM 4580 C C . VAL B 1 262 ? 9.397 11.408 -20.071 1.000 11.897 260 VAL BBB C 1
ATOM 4581 O O . VAL B 1 262 ? 10.286 11.297 -19.238 1.000 14.197 260 VAL BBB O 1
ATOM 4585 N N . ILE B 1 263 ? 8.127 11.050 -19.869 1.000 13.260 261 ILE BBB N 1
ATOM 4586 C CA . ILE B 1 263 ? 7.783 10.349 -18.627 1.000 14.165 261 ILE BBB CA 1
ATOM 4587 C C . ILE B 1 263 ? 8.478 8.988 -18.613 1.000 12.874 261 ILE BBB C 1
ATOM 4588 O O . ILE B 1 263 ? 8.767 8.370 -19.703 1.000 13.760 261 ILE BBB O 1
ATOM 4593 N N . GLN B 1 264 ? 8.722 8.464 -17.437 1.000 12.711 262 GLN BBB N 1
ATOM 4594 C CA . GLN B 1 264 ? 9.171 7.089 -17.245 1.000 13.803 262 GLN BBB CA 1
ATOM 4595 C C . GLN B 1 264 ? 8.244 6.186 -18.044 1.000 13.218 262 GLN BBB C 1
ATOM 4596 O O . GLN B 1 264 ? 7.021 6.207 -17.885 1.000 14.875 262 GLN BBB O 1
ATOM 4602 N N . GLY B 1 265 ? 8.827 5.340 -18.895 1.000 14.415 263 GLY BBB N 1
ATOM 4603 C CA . GLY B 1 265 ? 8.027 4.331 -19.641 1.000 14.588 263 GLY BBB CA 1
ATOM 4604 C C . GLY B 1 265 ? 7.176 4.915 -20.760 1.000 13.135 263 GLY BBB C 1
ATOM 4605 O O . GLY B 1 265 ? 6.269 4.216 -21.277 1.000 14.601 263 GLY BBB O 1
ATOM 4606 N N . SER B 1 266 ? 7.425 6.140 -21.234 1.000 13.160 264 SER BBB N 1
ATOM 4607 C CA . SER B 1 266 ? 6.687 6.665 -22.388 1.000 11.938 264 SER BBB CA 1
ATOM 4608 C C . SER B 1 266 ? 6.826 5.764 -23.617 1.000 12.788 264 SER BBB C 1
ATOM 4609 O O . SER B 1 266 ? 7.910 5.200 -23.849 1.000 12.755 264 SER BBB O 1
ATOM 4612 N N . GLU B 1 267 ? 5.774 5.672 -24.390 1.000 12.881 265 GLU BBB N 1
ATOM 4613 C CA . GLU B 1 267 ? 5.840 5.098 -25.754 1.000 12.853 265 GLU BBB CA 1
ATOM 4614 C C . GLU B 1 267 ? 6.213 6.225 -26.711 1.000 13.195 265 GLU BBB C 1
ATOM 4615 O O . GLU B 1 267 ? 6.274 7.423 -26.345 1.000 14.369 265 GLU BBB O 1
ATOM 4621 N N . VAL B 1 268 ? 6.538 5.881 -27.948 1.000 13.185 266 VAL BBB N 1
ATOM 4622 C CA . VAL B 1 268 ? 7.099 6.836 -28.941 1.000 13.829 266 VAL BBB CA 1
ATOM 4623 C C . VAL B 1 268 ? 6.567 6.494 -30.335 1.000 13.261 266 VAL BBB C 1
ATOM 4624 O O . VAL B 1 268 ? 6.583 5.281 -30.678 1.000 13.578 266 VAL BBB O 1
ATOM 4628 N N . ALA B 1 269 ? 6.244 7.511 -31.114 1.000 12.786 267 ALA BBB N 1
ATOM 4629 C CA . ALA B 1 269 ? 5.934 7.396 -32.552 1.000 13.284 267 ALA BBB CA 1
ATOM 4630 C C . ALA B 1 269 ? 6.727 8.429 -33.321 1.000 14.291 267 ALA BBB C 1
ATOM 4631 O O . ALA B 1 269 ? 6.977 9.551 -32.807 1.000 14.769 267 ALA BBB O 1
ATOM 4633 N N . ILE B 1 270 ? 7.115 8.051 -34.537 1.000 14.454 268 ILE BBB N 1
ATOM 4634 C CA . ILE B 1 270 ? 7.865 8.937 -35.458 1.000 14.587 268 ILE BBB CA 1
ATOM 4635 C C . ILE B 1 270 ? 7.199 8.929 -36.828 1.000 13.718 268 ILE BBB C 1
ATOM 4636 O O . ILE B 1 270 ? 6.792 7.839 -37.280 1.000 14.969 268 ILE BBB O 1
ATOM 4641 N N . ILE B 1 271 ? 7.136 10.082 -37.459 1.000 14.657 269 ILE BBB N 1
ATOM 4642 C CA . ILE B 1 271 ? 6.773 10.226 -38.885 1.000 15.776 269 ILE BBB CA 1
ATOM 4643 C C . ILE B 1 271 ? 7.805 11.166 -39.502 1.000 17.539 269 ILE BBB C 1
ATOM 4644 O O . ILE B 1 271 ? 8.496 11.910 -38.768 1.000 16.111 269 ILE BBB O 1
ATOM 4649 N N . SER B 1 272 ? 7.959 11.040 -40.819 1.000 18.226 270 SER BBB N 1
ATOM 4650 C CA . SER B 1 272 ? 8.892 11.910 -41.568 1.000 18.609 270 SER BBB CA 1
ATOM 4651 C C . SER B 1 272 ? 8.357 12.169 -42.965 1.000 18.934 270 SER BBB C 1
ATOM 4652 O O . SER B 1 272 ? 7.493 11.436 -43.431 1.000 20.087 270 SER BBB O 1
ATOM 4655 N N . TRP B 1 273 ? 8.874 13.224 -43.595 1.000 18.593 271 TRP BBB N 1
ATOM 4656 C CA . TRP B 1 273 ? 8.576 13.479 -45.020 1.000 19.944 271 TRP BBB CA 1
ATOM 4657 C C . TRP B 1 273 ? 9.673 14.361 -45.585 1.000 20.125 271 TRP BBB C 1
ATOM 4658 O O . TRP B 1 273 ? 10.353 15.048 -44.848 1.000 23.312 271 TRP BBB O 1
ATOM 4669 N N . GLY B 1 274 ? 9.858 14.264 -46.883 1.000 24.179 272 GLY BBB N 1
ATOM 4670 C CA . GLY B 1 274 ? 10.849 15.085 -47.600 1.000 24.404 272 GLY BBB CA 1
ATOM 4671 C C . GLY B 1 274 ? 12.242 14.494 -47.478 1.000 27.269 272 GLY BBB C 1
ATOM 4672 O O . GLY B 1 274 ? 12.401 13.296 -47.156 1.000 28.236 272 GLY BBB O 1
ATOM 4673 N N . SER B 1 275 ? 13.276 15.279 -47.735 1.000 30.247 273 SER BBB N 1
ATOM 4674 C CA . SER B 1 275 ? 14.655 14.732 -47.828 1.000 28.948 273 SER BBB CA 1
ATOM 4675 C C . SER B 1 275 ? 15.658 15.870 -47.741 1.000 26.409 273 SER BBB C 1
ATOM 4676 O O . SER B 1 275 ? 15.263 17.006 -48.052 1.000 31.006 273 SER BBB O 1
ATOM 4679 N N . PHE B 1 276 ? 16.901 15.534 -47.409 1.000 28.250 274 PHE BBB N 1
ATOM 4680 C CA . PHE B 1 276 ? 18.016 16.501 -47.319 1.000 26.181 274 PHE BBB CA 1
ATOM 4681 C C . PHE B 1 276 ? 18.162 17.223 -48.647 1.000 26.962 274 PHE BBB C 1
ATOM 4682 O O . PHE B 1 276 ? 18.532 18.405 -48.612 1.000 34.434 274 PHE BBB O 1
ATOM 4690 N N . ALA B 1 277 ? 17.943 16.544 -49.776 1.000 28.953 275 ALA BBB N 1
ATOM 4691 C CA . ALA B 1 277 ? 18.110 17.189 -51.109 1.000 32.566 275 ALA BBB CA 1
ATOM 4692 C C . ALA B 1 277 ? 17.031 18.256 -51.421 1.000 34.726 275 ALA BBB C 1
ATOM 4693 O O . ALA B 1 277 ? 17.276 19.144 -52.276 1.000 43.494 275 ALA BBB O 1
ATOM 4695 N N . ASN B 1 278 ? 15.851 18.162 -50.848 1.000 33.287 276 ASN BBB N 1
ATOM 4696 C CA . ASN B 1 278 ? 14.705 19.031 -51.220 1.000 34.008 276 ASN BBB CA 1
ATOM 4697 C C . ASN B 1 278 ? 14.275 19.799 -49.969 1.000 31.859 276 ASN BBB C 1
ATOM 4698 O O . ASN B 1 278 ? 13.044 19.840 -49.688 1.000 36.785 276 ASN BBB O 1
ATOM 4703 N N . ASN B 1 279 ? 15.222 20.391 -49.243 1.000 35.492 277 ASN BBB N 1
ATOM 4704 C CA . ASN B 1 279 ? 14.909 21.392 -48.169 1.000 35.481 277 ASN BBB CA 1
ATOM 4705 C C . ASN B 1 279 ? 14.140 20.726 -47.013 1.000 33.005 277 ASN BBB C 1
ATOM 4706 O O . ASN B 1 279 ? 13.318 21.368 -46.322 1.000 32.060 277 ASN BBB O 1
ATOM 4711 N N . GLY B 1 280 ? 14.452 19.468 -46.777 1.000 36.308 278 GLY BBB N 1
ATOM 4712 C CA . GLY B 1 280 ? 13.874 18.660 -45.710 1.000 27.864 278 GLY BBB CA 1
ATOM 4713 C C . GLY B 1 280 ? 15.018 17.947 -45.029 1.000 25.992 278 GLY BBB C 1
ATOM 4714 O O . GLY B 1 280 ? 16.176 18.355 -45.139 1.000 28.472 278 GLY BBB O 1
ATOM 4715 N N . PRO B 1 281 ? 14.748 16.849 -44.322 1.000 23.658 279 PRO BBB N 1
ATOM 4716 C CA . PRO B 1 281 ? 13.384 16.360 -44.112 1.000 22.708 279 PRO BBB CA 1
ATOM 4717 C C . PRO B 1 281 ? 12.639 17.123 -43.014 1.000 20.559 279 PRO BBB C 1
ATOM 4718 O O . PRO B 1 281 ? 13.185 18.039 -42.428 1.000 22.112 279 PRO BBB O 1
ATOM 4722 N N . ASP B 1 282 ? 11.401 16.739 -42.816 1.000 20.357 280 ASP BBB N 1
ATOM 4723 C CA . ASP B 1 282 ? 10.628 17.067 -41.608 1.000 20.007 280 ASP BBB CA 1
ATOM 4724 C C . ASP B 1 282 ? 10.460 15.800 -40.764 1.000 17.996 280 ASP BBB C 1
ATOM 4725 O O . ASP B 1 282 ? 10.169 14.719 -41.353 1.000 20.130 280 ASP BBB O 1
ATOM 4730 N N . LEU B 1 283 ? 10.698 15.906 -39.469 1.000 17.172 281 LEU BBB N 1
ATOM 4731 C CA . LEU B 1 283 ? 10.455 14.820 -38.509 1.000 17.637 281 LEU BBB CA 1
ATOM 4732 C C . LEU B 1 283 ? 9.421 15.273 -37.486 1.000 15.843 281 LEU BBB C 1
ATOM 4733 O O . LEU B 1 283 ? 9.477 16.431 -37.066 1.000 16.201 281 LEU BBB O 1
ATOM 4738 N N . ARG B 1 284 ? 8.569 14.367 -37.044 1.000 15.887 282 ARG BBB N 1
ATOM 4739 C CA . ARG B 1 284 ? 7.688 14.628 -35.895 1.000 16.124 282 ARG BBB CA 1
ATOM 4740 C C . ARG B 1 284 ? 7.748 13.411 -34.977 1.000 15.038 282 ARG BBB C 1
ATOM 4741 O O . ARG B 1 284 ? 7.516 12.294 -35.478 1.000 17.103 282 ARG BBB O 1
ATOM 4749 N N . LEU B 1 285 ? 8.038 13.614 -33.690 1.000 15.187 283 LEU BBB N 1
ATOM 4750 C CA . LEU B 1 285 ? 7.961 12.571 -32.647 1.000 15.441 283 LEU BBB CA 1
ATOM 4751 C C . LEU B 1 285 ? 6.722 12.847 -31.794 1.000 14.061 283 LEU BBB C 1
ATOM 4752 O O . LEU B 1 285 ? 6.434 14.042 -31.515 1.000 14.894 283 LEU BBB O 1
ATOM 4757 N N . TYR B 1 286 ? 6.058 11.796 -31.344 1.000 14.317 284 TYR BBB N 1
ATOM 4758 C CA . TYR B 1 286 ? 4.931 11.873 -30.384 1.000 13.082 284 TYR BBB CA 1
ATOM 4759 C C . TYR B 1 286 ? 5.294 10.965 -29.221 1.000 13.484 284 TYR BBB C 1
ATOM 4760 O O . TYR B 1 286 ? 5.792 9.874 -29.373 1.000 14.889 284 TYR BBB O 1
ATOM 4769 N N . PHE B 1 287 ? 4.898 11.440 -28.012 1.000 13.847 285 PHE BBB N 1
ATOM 4770 C CA . PHE B 1 287 ? 5.326 10.818 -26.748 1.000 13.480 285 PHE BBB CA 1
ATOM 4771 C C . PHE B 1 287 ? 4.547 11.473 -25.606 1.000 13.689 285 PHE BBB C 1
ATOM 4772 O O . PHE B 1 287 ? 3.829 12.421 -25.886 1.000 14.943 285 PHE BBB O 1
ATOM 4780 N N . GLN B 1 288 ? 4.777 10.988 -24.393 1.000 12.726 286 GLN BBB N 1
ATOM 4781 C CA . GLN B 1 288 ? 4.240 11.668 -23.194 1.000 12.853 286 GLN BBB CA 1
ATOM 4782 C C . GLN B 1 288 ? 5.423 12.230 -22.435 1.000 13.103 286 GLN BBB C 1
ATOM 4783 O O . GLN B 1 288 ? 6.346 11.474 -22.109 1.000 13.594 286 GLN BBB O 1
ATOM 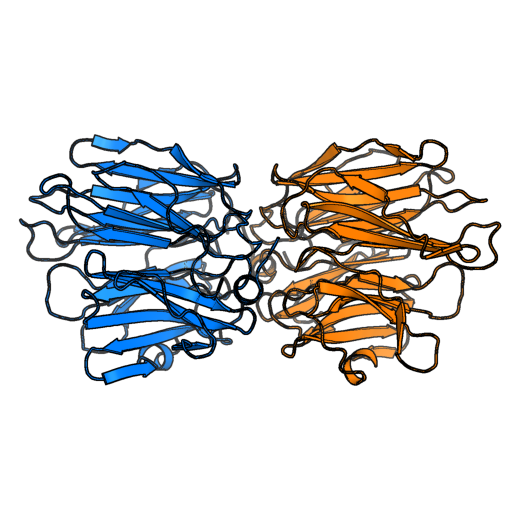4789 N N . ASN B 1 289 ? 5.353 13.549 -22.128 1.000 13.149 287 ASN BBB N 1
ATOM 4790 C CA . ASN B 1 289 ? 6.424 14.161 -21.290 1.000 13.161 287 ASN BBB CA 1
ATOM 4791 C C . ASN B 1 289 ? 5.869 14.779 -20.004 1.000 13.781 287 ASN BBB C 1
ATOM 4792 O O . ASN B 1 289 ? 6.622 15.455 -19.309 1.000 15.158 287 ASN BBB O 1
ATOM 4797 N N . GLY B 1 290 ? 4.615 14.521 -19.699 1.000 13.227 288 GLY BBB N 1
ATOM 4798 C CA . GLY B 1 290 ? 3.985 15.048 -18.487 1.000 14.095 288 GLY BBB CA 1
ATOM 4799 C C . GLY B 1 290 ? 3.194 16.318 -18.750 1.000 13.781 288 GLY BBB C 1
ATOM 4800 O O . GLY B 1 290 ? 2.671 16.887 -17.753 1.000 14.466 288 GLY BBB O 1
ATOM 4801 N N . THR B 1 291 ? 3.038 16.773 -19.972 1.000 13.976 289 THR BBB N 1
ATOM 4802 C CA . THR B 1 291 ? 2.230 17.970 -20.258 1.000 14.050 289 THR BBB CA 1
ATOM 4803 C C . THR B 1 291 ? 0.765 17.638 -19.942 1.000 13.895 289 THR BBB C 1
ATOM 4804 O O . THR B 1 291 ? 0.248 16.598 -20.359 1.000 14.952 289 THR BBB O 1
ATOM 4808 N N . TYR B 1 292 ? 0.121 18.459 -19.074 1.000 14.053 290 TYR BBB N 1
ATOM 4809 C CA . TYR B 1 292 ? -1.240 18.169 -18.563 1.000 15.290 290 TYR BBB CA 1
ATOM 4810 C C . TYR B 1 292 ? -1.277 16.760 -17.949 1.000 14.022 290 TYR BBB C 1
ATOM 4811 O O . TYR B 1 292 ? -2.320 16.098 -17.995 1.000 14.021 290 TYR BBB O 1
ATOM 4820 N N . ILE B 1 293 ? -0.146 16.303 -17.406 1.000 14.234 291 ILE BBB N 1
ATOM 4821 C CA . ILE B 1 293 ? 0.086 14.975 -16.802 1.000 13.963 291 ILE BBB CA 1
ATOM 4822 C C . ILE B 1 293 ? 0.130 13.901 -17.889 1.000 15.202 291 ILE BBB C 1
ATOM 4823 O O . ILE B 1 293 ? 1.172 13.201 -17.981 1.000 15.593 291 ILE BBB O 1
ATOM 4828 N N . SER B 1 294 ? -0.959 13.697 -18.598 1.000 13.830 292 SER BBB N 1
ATOM 4829 C CA . SER B 1 294 ? -1.157 12.523 -19.466 1.000 13.741 292 SER BBB CA 1
ATOM 4830 C C . SER B 1 294 ? -1.359 12.903 -20.930 1.000 14.669 292 SER BBB C 1
ATOM 4831 O O . SER B 1 294 ? -1.638 11.989 -21.711 1.000 14.898 292 SER BBB O 1
ATOM 4834 N N . ALA B 1 295 ? -1.249 14.150 -21.339 1.000 14.008 293 ALA BBB N 1
ATOM 4835 C CA . ALA B 1 295 ? -1.390 14.525 -22.760 1.000 15.242 293 ALA BBB CA 1
ATOM 4836 C C . ALA B 1 295 ? -0.201 13.942 -23.539 1.000 15.901 293 ALA BBB C 1
ATOM 4837 O O . ALA B 1 295 ? 0.864 13.710 -23.001 1.000 15.040 293 ALA BBB O 1
ATOM 4839 N N . VAL B 1 296 ? -0.449 13.807 -24.830 1.000 14.414 294 VAL BBB N 1
ATOM 4840 C CA . VAL B 1 296 ? 0.577 13.528 -25.845 1.000 15.046 294 VAL BBB CA 1
ATOM 4841 C C . VAL B 1 296 ? 1.150 14.849 -26.336 1.000 16.069 294 VAL BBB C 1
ATOM 4842 O O . VAL B 1 296 ? 0.456 15.750 -26.631 1.000 15.624 294 VAL BBB O 1
ATOM 4846 N N . SER B 1 297 ? 2.481 14.886 -26.407 1.000 17.480 295 SER BBB N 1
ATOM 4847 C CA . SER B 1 297 ? 3.253 16.058 -26.878 1.000 16.203 295 SER BBB CA 1
ATOM 4848 C C . SER B 1 297 ? 3.984 15.690 -28.181 1.000 15.360 295 SER BBB C 1
ATOM 4849 O O . SER B 1 297 ? 4.170 14.498 -28.518 1.000 15.050 295 SER BBB O 1
ATOM 4852 N N . GLU B 1 298 ? 4.452 16.724 -28.858 1.000 15.576 296 GLU BBB N 1
ATOM 4853 C CA . GLU B 1 298 ? 5.132 16.637 -30.167 1.000 14.729 296 GLU BBB CA 1
ATOM 4854 C C . GLU B 1 298 ? 6.502 17.266 -30.083 1.000 16.121 296 GLU BBB C 1
ATOM 4855 O O . GLU B 1 298 ? 6.667 18.344 -29.493 1.000 16.701 296 GLU BBB O 1
ATOM 4861 N N . TRP B 1 299 ? 7.455 16.657 -30.794 1.000 15.734 297 TRP BBB N 1
ATOM 4862 C CA . TRP B 1 299 ? 8.775 17.234 -31.075 1.000 15.943 297 TRP BBB CA 1
ATOM 4863 C C . TRP B 1 299 ? 8.897 17.371 -32.584 1.000 15.862 297 TRP BBB C 1
ATOM 4864 O O . TRP B 1 299 ? 8.393 16.487 -33.312 1.000 16.651 297 TRP BBB O 1
ATOM 4875 N N . VAL B 1 300 ? 9.570 18.432 -32.999 1.000 17.048 298 VAL BBB N 1
ATOM 4876 C CA . VAL B 1 300 ? 9.686 18.838 -34.417 1.000 17.147 298 VAL BBB CA 1
ATOM 4877 C C . VAL B 1 300 ? 11.170 18.866 -34.787 1.000 17.382 298 VAL BBB C 1
ATOM 4878 O O . VAL B 1 300 ? 12.010 19.387 -34.014 1.000 19.719 298 VAL BBB O 1
ATOM 4882 N N . TRP B 1 301 ? 11.498 18.355 -35.972 1.000 18.362 299 TRP BBB N 1
ATOM 4883 C CA . TRP B 1 301 ? 12.761 18.718 -36.639 1.000 18.540 299 TRP BBB CA 1
ATOM 4884 C C . TRP B 1 301 ? 12.405 19.244 -38.022 1.000 19.985 299 TRP BBB C 1
ATOM 4885 O O . TRP B 1 301 ? 11.630 18.587 -38.773 1.000 19.859 299 TRP BBB O 1
ATOM 4896 N N . ASN B 1 302 ? 12.998 20.394 -38.369 1.000 20.116 300 ASN BBB N 1
ATOM 4897 C CA . ASN B 1 302 ? 12.925 20.886 -39.762 1.000 21.850 300 ASN BBB CA 1
ATOM 4898 C C . ASN B 1 302 ? 14.219 21.629 -40.110 1.000 21.645 300 ASN BBB C 1
ATOM 4899 O O . ASN B 1 302 ? 15.062 21.833 -39.243 1.000 22.755 300 ASN BBB O 1
ATOM 4904 N N . ARG B 1 303 ? 14.408 21.924 -41.388 1.000 23.259 301 ARG BBB N 1
ATOM 4905 C CA . ARG B 1 303 ? 15.656 22.521 -41.896 1.000 26.579 301 ARG BBB CA 1
ATOM 4906 C C . ARG B 1 303 ? 15.850 23.915 -41.319 1.000 27.848 301 ARG BBB C 1
ATOM 4907 O O . ARG B 1 303 ? 16.991 24.286 -41.031 1.000 32.958 301 ARG BBB O 1
ATOM 4915 N N . ALA B 1 304 ? 14.764 24.643 -41.165 1.000 29.243 302 ALA BBB N 1
ATOM 4916 C CA . ALA B 1 304 ? 14.772 26.073 -40.801 1.000 32.913 302 ALA BBB CA 1
ATOM 4917 C C . ALA B 1 304 ? 15.307 26.239 -39.369 1.000 34.663 302 ALA BBB C 1
ATOM 4918 O O . ALA B 1 304 ? 16.163 27.109 -39.129 1.000 34.916 302 ALA BBB O 1
ATOM 4920 N N . HIS B 1 305 ? 14.814 25.433 -38.411 1.000 30.979 303 HIS BBB N 1
ATOM 4921 C CA . HIS B 1 305 ? 15.086 25.687 -36.968 1.000 32.673 303 HIS BBB CA 1
ATOM 4922 C C . HIS B 1 305 ? 15.640 24.469 -36.232 1.000 28.940 303 HIS BBB C 1
ATOM 4923 O O . HIS B 1 305 ? 16.026 24.601 -35.065 1.000 32.240 303 HIS BBB O 1
ATOM 4930 N N . GLY B 1 306 ? 15.725 23.333 -36.910 1.000 24.736 304 GLY BBB N 1
ATOM 4931 C CA . GLY B 1 306 ? 16.296 22.139 -36.289 1.000 25.756 304 GLY BBB CA 1
ATOM 4932 C C . GLY B 1 306 ? 15.358 21.607 -35.218 1.000 24.701 304 GLY BBB C 1
ATOM 4933 O O . GLY B 1 306 ? 14.141 21.603 -35.403 1.000 25.517 304 GLY BBB O 1
ATOM 4934 N N A SER B 1 307 ? 15.944 21.132 -34.122 0.500 23.502 305 SER BBB N 1
ATOM 4935 N N B SER B 1 307 ? 15.942 21.192 -34.096 0.500 23.727 305 SER BBB N 1
ATOM 4936 C CA A SER B 1 307 ? 15.227 20.506 -32.981 0.500 21.390 305 SER BBB CA 1
ATOM 4937 C CA B SER B 1 307 ? 15.238 20.518 -32.973 0.500 22.121 305 SER BBB CA 1
ATOM 4938 C C A SER B 1 307 ? 14.386 21.537 -32.216 0.500 21.958 305 SER BBB C 1
ATOM 4939 C C B SER B 1 307 ? 14.400 21.529 -32.175 0.500 22.162 305 SER BBB C 1
ATOM 4940 O O A SER B 1 307 ? 14.961 22.482 -31.680 0.500 25.106 305 SER BBB O 1
ATOM 4941 O O B SER B 1 307 ? 14.976 22.459 -31.597 0.500 25.587 305 SER BBB O 1
ATOM 4946 N N . GLN B 1 308 ? 13.092 21.306 -32.080 1.000 20.963 306 GLN BBB N 1
ATOM 4947 C CA . GLN B 1 308 ? 12.198 22.228 -31.360 1.000 23.069 306 GLN BBB CA 1
ATOM 4948 C C . GLN B 1 308 ? 11.010 21.442 -30.820 1.000 21.215 306 GLN BBB C 1
ATOM 4949 O O . GLN B 1 308 ? 10.495 20.577 -31.497 1.000 21.076 306 GLN BBB O 1
ATOM 4955 N N . LEU B 1 309 ? 10.533 21.760 -29.633 1.000 22.101 307 LEU BBB N 1
ATOM 4956 C CA . LEU B 1 309 ? 9.237 21.203 -29.207 1.000 20.973 307 LEU BBB CA 1
ATOM 4957 C C . LEU B 1 309 ? 8.152 21.761 -30.136 1.000 22.311 307 LEU BBB C 1
ATOM 4958 O O . LEU B 1 309 ? 8.210 22.894 -30.556 1.000 25.377 307 LEU BBB O 1
ATOM 4963 N N . GLY B 1 310 ? 7.166 20.942 -30.452 1.000 19.875 308 GLY BBB N 1
ATOM 4964 C CA . GLY B 1 310 ? 6.006 21.348 -31.256 1.000 21.040 308 GLY BBB CA 1
ATOM 4965 C C . GLY B 1 310 ? 4.793 21.510 -30.368 1.000 20.722 308 GLY BBB C 1
ATOM 4966 O O . GLY B 1 310 ? 4.880 22.068 -29.239 1.000 22.222 308 GLY BBB O 1
ATOM 4967 N N . ARG B 1 311 ? 3.662 20.978 -30.835 1.000 19.319 309 ARG BBB N 1
ATOM 4968 C CA . ARG B 1 311 ? 2.372 21.102 -30.120 1.000 17.403 309 ARG BBB CA 1
ATOM 4969 C C . ARG B 1 311 ? 2.572 20.537 -28.714 1.000 17.944 309 ARG BBB C 1
ATOM 4970 O O . ARG B 1 311 ? 2.904 19.360 -28.555 1.000 18.092 309 ARG BBB O 1
ATOM 4978 N N . SER B 1 312 ? 2.274 21.347 -27.682 1.000 20.987 310 SER BBB N 1
ATOM 4979 C CA . SER B 1 312 ? 2.584 20.934 -26.289 1.000 22.032 310 SER BBB CA 1
ATOM 4980 C C . SER B 1 312 ? 1.619 19.839 -25.816 1.000 18.309 310 SER BBB C 1
ATOM 4981 O O . SER B 1 312 ? 2.038 18.937 -25.086 1.000 21.994 310 SER BBB O 1
ATOM 4984 N N . ALA B 1 313 ? 0.384 19.887 -26.289 1.000 17.348 311 ALA BBB N 1
ATOM 4985 C CA . ALA B 1 313 ? -0.644 18.909 -25.885 1.000 17.972 311 ALA BBB CA 1
ATOM 4986 C C . ALA B 1 313 ? -1.606 18.668 -27.043 1.000 17.199 311 ALA BBB C 1
ATOM 4987 O O . ALA B 1 313 ? -2.318 19.588 -27.481 1.000 17.874 311 ALA BBB O 1
ATOM 4989 N N . LEU B 1 314 ? -1.514 17.474 -27.616 1.000 16.497 312 LEU BBB N 1
ATOM 4990 C CA . LEU B 1 314 ? -2.438 17.161 -28.709 1.000 16.953 312 LEU BBB CA 1
ATOM 4991 C C . LEU B 1 314 ? -3.869 17.145 -28.182 1.000 18.283 312 LEU BBB C 1
ATOM 4992 O O . LEU B 1 314 ? -4.103 16.758 -27.035 1.000 18.590 312 LEU BBB O 1
ATOM 4997 N N . PRO B 1 315 ? -4.839 17.341 -29.095 1.000 20.535 313 PRO BBB N 1
ATOM 4998 C CA . PRO B 1 315 ? -6.226 16.960 -28.864 1.000 21.158 313 PRO BBB CA 1
ATOM 4999 C C . PRO B 1 315 ? -6.319 15.543 -28.328 1.000 21.384 313 PRO BBB C 1
ATOM 5000 O O . PRO B 1 315 ? -5.652 14.653 -28.821 1.000 19.688 313 PRO BBB O 1
ATOM 5004 N N . PRO B 1 316 ? -7.157 15.205 -27.337 1.000 18.923 314 PRO BBB N 1
ATOM 5005 C CA . PRO B 1 316 ? -8.232 16.049 -26.847 1.000 20.957 314 PRO BBB CA 1
ATOM 5006 C C . PRO B 1 316 ? -7.862 16.946 -25.669 1.000 19.893 314 PRO BBB C 1
ATOM 5007 O O . PRO B 1 316 ? -8.772 17.448 -25.018 1.000 23.918 314 PRO BBB O 1
ATOM 5011 N N . ALA B 1 317 ? -6.572 17.093 -25.359 1.000 18.546 315 ALA BBB N 1
ATOM 5012 C CA . ALA B 1 317 ? -6.129 17.915 -24.204 1.000 23.609 315 ALA BBB CA 1
ATOM 5013 C C . ALA B 1 317 ? -6.666 19.339 -24.300 1.000 27.523 315 ALA BBB C 1
ATOM 5014 O O . ALA B 1 317 ? -7.111 19.877 -23.208 1.000 31.162 315 ALA BBB O 1
#

Secondary structure (P-SEA, 3-state):
cccccccccccccbbbbccccccbbbbbbcccbbbbbbbbccccccccccccccccccbbbbbbccccccbbbbbbbccccbbbbbbbcccccccccccccccccccccbbbbbbcccccccbbbbbbbbccccbbbbbbbccccccccccccccccbbbbbbbbbbcccccbbbbbbbbbcccccccccccccccccccbbbbcccccccccbbbccccccccccbbbbbbbbccccbbbbbbbccccccccccccccccccccccccccccccccccbbbbbbbcccccbbbbbbbbcccccccccccccccc/cccccccccccccccbbbbccccccbbbbbbcccbbbbbbbbccccccccccccccccccbbbbbbccccccbbbbbbbccccbbbbbbbcccccccccccccccccccccbbbbbbcccccccbbbbbbbbccccbbbbbbbcccbbbbcccccccccbbbbbbbbbbcccccbbbbbbbbccccccccccccccccccccbbbbcccccccccbbbbcccccccccbbbbbbbbccccbbbbbbbccccccccccccccccccccbbbbbccccccccbbbbbbbbcccccbbbbbbbbcccccccccccccccc

B-factor: mean 20.79, std 8.02, range [10.67, 62.68]